Protein AF-0000000079468563 (afdb_homodimer)

Structure (mmCIF, N/CA/C/O backbone):
data_AF-0000000079468563-model_v1
#
loop_
_entity.id
_entity.type
_entity.pdbx_description
1 polymer 'Phospho-2-dehydro-3-deoxyheptonate aldolase'
#
loop_
_atom_site.group_PDB
_atom_site.id
_atom_site.type_symbol
_atom_site.label_atom_id
_atom_site.label_alt_id
_atom_site.label_comp_id
_atom_site.label_asym_id
_atom_site.label_entity_id
_atom_site.label_seq_id
_atom_site.pdbx_PDB_ins_code
_atom_site.Cartn_x
_atom_site.Cartn_y
_atom_site.Cartn_z
_atom_site.occupancy
_atom_site.B_iso_or_equiv
_atom_site.auth_seq_id
_atom_site.auth_comp_id
_atom_site.auth_asym_id
_atom_site.auth_atom_id
_atom_site.pdbx_PDB_model_num
ATOM 1 N N . MET A 1 1 ? 7.543 33.156 -9.602 1 50.97 1 MET A N 1
ATOM 2 C CA . MET A 1 1 ? 7.055 32.5 -8.398 1 50.97 1 MET A CA 1
ATOM 3 C C . MET A 1 1 ? 7.676 31.094 -8.25 1 50.97 1 MET A C 1
ATOM 5 O O . MET A 1 1 ? 7.895 30.406 -9.25 1 50.97 1 MET A O 1
ATOM 9 N N . SER A 1 2 ? 8.266 30.875 -7.078 1 63.72 2 SER A N 1
ATOM 10 C CA . SER A 1 2 ? 8.953 29.594 -6.895 1 63.72 2 SER A CA 1
ATOM 11 C C . SER A 1 2 ? 8 28.422 -7.117 1 63.72 2 SER A C 1
ATOM 13 O O . SER A 1 2 ? 6.84 28.484 -6.703 1 63.72 2 SER A O 1
ATOM 15 N N . SER A 1 3 ? 8.297 27.547 -7.922 1 86.69 3 SER A N 1
ATOM 16 C CA . SER A 1 3 ? 7.469 26.391 -8.234 1 86.69 3 SER A CA 1
ATOM 17 C C . SER A 1 3 ? 7.273 25.5 -7.012 1 86.69 3 SER A C 1
ATOM 19 O O . SER A 1 3 ? 8.18 25.344 -6.195 1 86.69 3 SER A O 1
ATOM 21 N N . THR A 1 4 ? 6.082 25.188 -6.715 1 91.75 4 THR A N 1
ATOM 22 C CA . THR A 1 4 ? 5.762 24.219 -5.668 1 91.75 4 THR A CA 1
ATOM 23 C C . THR A 1 4 ? 5.453 22.844 -6.273 1 91.75 4 THR A C 1
ATOM 25 O O . THR A 1 4 ? 4.996 21.938 -5.574 1 91.75 4 THR A O 1
ATOM 28 N N . ASP A 1 5 ? 5.688 22.703 -7.492 1 88 5 ASP A N 1
ATOM 29 C CA . ASP A 1 5 ? 5.254 21.516 -8.211 1 88 5 ASP A CA 1
ATOM 30 C C . ASP A 1 5 ? 6.449 20.75 -8.766 1 88 5 ASP A C 1
ATOM 32 O O . ASP A 1 5 ? 7.324 21.328 -9.414 1 88 5 ASP A O 1
ATOM 36 N N . ASP A 1 6 ? 6.496 19.469 -8.492 1 90.25 6 ASP A N 1
ATOM 37 C CA . ASP A 1 6 ? 7.434 18.516 -9.094 1 90.25 6 ASP A CA 1
ATOM 38 C C . ASP A 1 6 ? 8.875 18.938 -8.836 1 90.25 6 ASP A C 1
ATOM 40 O O . ASP A 1 6 ? 9.688 18.984 -9.766 1 90.25 6 ASP A O 1
ATOM 44 N N . LEU A 1 7 ? 9.172 19.297 -7.551 1 93.19 7 LEU A N 1
ATOM 45 C CA . LEU A 1 7 ? 10.5 19.797 -7.211 1 93.19 7 LEU A CA 1
ATOM 46 C C . LEU A 1 7 ? 11.508 18.656 -7.133 1 93.19 7 LEU A C 1
ATOM 48 O O . LEU A 1 7 ? 12.719 18.891 -7.16 1 93.19 7 LEU A O 1
ATOM 52 N N . ARG A 1 8 ? 10.977 17.422 -7.078 1 95.44 8 ARG A N 1
ATOM 53 C CA . ARG A 1 8 ? 11.859 16.266 -6.93 1 95.44 8 ARG A CA 1
ATOM 54 C C . ARG A 1 8 ? 11.68 15.281 -8.086 1 95.44 8 ARG A C 1
ATOM 56 O O . ARG A 1 8 ? 12.039 14.109 -7.973 1 95.44 8 ARG A O 1
ATOM 63 N N . ILE A 1 9 ? 11.008 15.672 -9.156 1 94.62 9 ILE A N 1
ATOM 64 C CA . ILE A 1 9 ? 10.852 14.891 -10.383 1 94.62 9 ILE A CA 1
ATOM 65 C C . ILE A 1 9 ? 11.898 15.328 -11.406 1 94.62 9 ILE A C 1
ATOM 67 O O . ILE A 1 9 ? 11.938 16.5 -11.797 1 94.62 9 ILE A O 1
ATOM 71 N N . THR A 1 10 ? 12.719 14.461 -11.828 1 94.62 10 THR A N 1
ATOM 72 C CA . THR A 1 10 ? 13.773 14.797 -12.781 1 94.62 10 THR A CA 1
ATOM 73 C C . THR A 1 10 ? 13.289 14.617 -14.219 1 94.62 10 THR A C 1
ATOM 75 O O . THR A 1 10 ? 13.727 15.328 -15.125 1 94.62 10 THR A O 1
ATOM 78 N N . SER A 1 11 ? 12.398 13.562 -14.367 1 92.94 11 SER A N 1
ATOM 79 C CA . SER A 1 11 ? 11.836 13.352 -15.695 1 92.94 11 SER A CA 1
ATOM 80 C C . SER A 1 11 ? 10.516 12.594 -15.625 1 92.94 11 SER A C 1
ATOM 82 O O . SER A 1 11 ? 10.25 11.891 -14.648 1 92.94 11 SER A O 1
ATOM 84 N N . LEU A 1 12 ? 9.68 12.82 -16.578 1 92.94 12 LEU A N 1
ATOM 85 C CA . LEU A 1 12 ? 8.453 12.078 -16.844 1 92.94 12 LEU A CA 1
ATOM 86 C C . LEU A 1 12 ? 8.406 11.609 -18.297 1 92.94 12 LEU A C 1
ATOM 88 O O . LEU A 1 12 ? 8.258 12.422 -19.203 1 92.94 12 LEU A O 1
ATOM 92 N N . THR A 1 13 ? 8.523 10.312 -18.438 1 93.5 13 THR A N 1
ATOM 93 C CA . THR A 1 13 ? 8.539 9.727 -19.781 1 93.5 13 THR A CA 1
ATOM 94 C C . THR A 1 13 ? 7.234 8.992 -20.062 1 93.5 13 THR A C 1
ATOM 96 O O . THR A 1 13 ? 6.738 8.25 -19.219 1 93.5 13 THR A O 1
ATOM 99 N N . GLU A 1 14 ? 6.762 9.195 -21.203 1 91.81 14 GLU A N 1
ATOM 100 C CA . GLU A 1 14 ? 5.488 8.57 -21.562 1 91.81 14 GLU A CA 1
ATOM 101 C C . GLU A 1 14 ? 5.617 7.055 -21.625 1 91.81 14 GLU A C 1
ATOM 103 O O . GLU A 1 14 ? 6.613 6.531 -22.125 1 91.81 14 GLU A O 1
ATOM 108 N N . LEU A 1 15 ? 4.664 6.445 -21.109 1 95.31 15 LEU A N 1
ATOM 109 C CA . LEU A 1 15 ? 4.512 4.996 -21.219 1 95.31 15 LEU A CA 1
ATOM 110 C C . LEU A 1 15 ? 3.545 4.629 -22.328 1 95.31 15 LEU A C 1
ATOM 112 O O . LEU A 1 15 ? 2.518 5.289 -22.516 1 95.31 15 LEU A O 1
ATOM 116 N N . SER A 1 16 ? 3.957 3.637 -23.141 1 96.94 16 SER A N 1
ATOM 117 C CA . SER A 1 16 ? 2.98 3.139 -24.109 1 96.94 16 SER A CA 1
ATOM 118 C C . SER A 1 16 ? 1.678 2.744 -23.406 1 96.94 16 SER A C 1
ATOM 120 O O . SER A 1 16 ? 1.694 2.072 -22.375 1 96.94 16 SER A O 1
ATOM 122 N N . PRO A 1 17 ? 0.562 3.186 -23.953 1 96.94 17 PRO A N 1
ATOM 123 C CA . PRO A 1 17 ? -0.696 2.756 -23.344 1 96.94 17 PRO A CA 1
ATOM 124 C C . PRO A 1 17 ? -0.875 1.239 -23.359 1 96.94 17 PRO A C 1
ATOM 126 O O . PRO A 1 17 ? -0.364 0.566 -24.25 1 96.94 17 PRO A O 1
ATOM 129 N N . PRO A 1 18 ? -1.591 0.738 -22.438 1 97.19 18 PRO A N 1
ATOM 130 C CA . PRO A 1 18 ? -1.809 -0.708 -22.375 1 97.19 18 PRO A CA 1
ATOM 131 C C . PRO A 1 18 ? -2.365 -1.276 -23.672 1 97.19 18 PRO A C 1
ATOM 133 O O . PRO A 1 18 ? -1.92 -2.332 -24.141 1 97.19 18 PRO A O 1
ATOM 136 N N . SER A 1 19 ? -3.299 -0.577 -24.344 1 97.69 19 SER A N 1
ATOM 137 C CA . SER A 1 19 ? -3.928 -1.067 -25.562 1 97.69 19 SER A CA 1
ATOM 138 C C . SER A 1 19 ? -2.896 -1.276 -26.672 1 97.69 19 SER A C 1
ATOM 140 O O . SER A 1 19 ? -2.996 -2.23 -27.438 1 97.69 19 SER A O 1
ATOM 142 N N . GLN A 1 20 ? -1.949 -0.402 -26.688 1 98.12 20 GLN A N 1
ATOM 143 C CA . GLN A 1 20 ? -0.903 -0.521 -27.703 1 98.12 20 GLN A CA 1
ATOM 144 C C . GLN A 1 20 ? -0.046 -1.761 -27.453 1 98.12 20 GLN A C 1
ATOM 146 O O . GLN A 1 20 ? 0.214 -2.529 -28.391 1 98.12 20 GLN A O 1
ATOM 151 N N . VAL A 1 21 ? 0.435 -1.981 -26.234 1 98.12 21 VAL A N 1
ATOM 152 C CA . VAL A 1 21 ? 1.275 -3.125 -25.906 1 98.12 21 VAL A CA 1
ATOM 153 C C . VAL A 1 21 ? 0.488 -4.418 -26.094 1 98.12 21 VAL A C 1
ATOM 155 O O . VAL A 1 21 ? 1.016 -5.402 -26.625 1 98.12 21 VAL A O 1
ATOM 158 N N . MET A 1 22 ? -0.786 -4.441 -25.75 1 97.69 22 MET A N 1
ATOM 159 C CA . MET A 1 22 ? -1.652 -5.605 -25.922 1 97.69 22 MET A CA 1
ATOM 160 C C . MET A 1 22 ? -1.819 -5.945 -27.391 1 97.69 22 MET A C 1
ATOM 162 O O . MET A 1 22 ? -1.901 -7.117 -27.766 1 97.69 22 MET A O 1
ATOM 166 N N . ALA A 1 23 ? -1.843 -4.902 -28.219 1 97.81 23 ALA A N 1
ATOM 167 C CA . ALA A 1 23 ? -1.992 -5.113 -29.656 1 97.81 23 ALA A CA 1
ATOM 168 C C . ALA A 1 23 ? -0.716 -5.691 -30.25 1 97.81 23 ALA A C 1
ATOM 170 O O . ALA A 1 23 ? -0.766 -6.395 -31.266 1 97.81 23 ALA A O 1
ATOM 171 N N . GLU A 1 24 ? 0.409 -5.355 -29.625 1 98.25 24 GLU A N 1
ATOM 172 C CA . GLU A 1 24 ? 1.688 -5.898 -30.078 1 98.25 24 GLU A CA 1
ATOM 173 C C . GLU A 1 24 ? 1.831 -7.367 -29.672 1 98.25 24 GLU A C 1
ATOM 175 O O . GLU A 1 24 ? 2.506 -8.141 -30.359 1 98.25 24 GLU A O 1
ATOM 180 N N . PHE A 1 25 ? 1.235 -7.719 -28.531 1 98.19 25 PHE A N 1
ATOM 181 C CA . PHE A 1 25 ? 1.233 -9.07 -28 1 98.19 25 PHE A CA 1
ATOM 182 C C . PHE A 1 25 ? -0.191 -9.562 -27.766 1 98.19 25 PHE A C 1
ATOM 184 O O . PHE A 1 25 ? -0.603 -9.766 -26.625 1 98.19 25 PHE A O 1
ATOM 191 N N . VAL A 1 26 ? -0.833 -9.906 -28.812 1 97.31 26 VAL A N 1
ATOM 192 C CA . VAL A 1 26 ? -2.262 -10.195 -28.781 1 97.31 26 VAL A CA 1
ATOM 193 C C . VAL A 1 26 ? -2.496 -11.57 -28.156 1 97.31 26 VAL A C 1
ATOM 195 O O . VAL A 1 26 ? -1.855 -12.555 -28.547 1 97.31 26 VAL A O 1
ATOM 198 N N . ARG A 1 27 ? -3.303 -11.602 -27.203 1 97.25 27 ARG A N 1
ATOM 199 C CA . ARG A 1 27 ? -3.695 -12.859 -26.578 1 97.25 27 ARG A CA 1
ATOM 200 C C . ARG A 1 27 ? -4.266 -13.828 -27.625 1 97.25 27 ARG A C 1
ATOM 202 O O . ARG A 1 27 ? -5.215 -13.492 -28.328 1 97.25 27 ARG A O 1
ATOM 209 N N . THR A 1 28 ? -3.811 -15.062 -27.688 1 97.81 28 THR A N 1
ATOM 210 C CA . THR A 1 28 ? -4.238 -16.062 -28.656 1 97.81 28 THR A CA 1
ATOM 211 C C . THR A 1 28 ? -5.41 -16.875 -28.109 1 97.81 28 THR A C 1
ATOM 213 O O . THR A 1 28 ? -5.664 -16.875 -26.906 1 97.81 28 THR A O 1
ATOM 216 N N . PRO A 1 29 ? -6.078 -17.562 -29.031 1 97.62 29 PRO A N 1
ATOM 217 C CA . PRO A 1 29 ? -7.105 -18.484 -28.547 1 97.62 29 PRO A CA 1
ATOM 218 C C . PRO A 1 29 ? -6.551 -19.531 -27.578 1 97.62 29 PRO A C 1
ATOM 220 O O . PRO A 1 29 ? -7.188 -19.844 -26.578 1 97.62 29 PRO A O 1
ATOM 223 N N . ALA A 1 30 ? -5.383 -20.016 -27.891 1 98.19 30 ALA A N 1
ATOM 224 C CA . ALA A 1 30 ? -4.762 -21.031 -27.031 1 98.19 30 ALA A CA 1
ATOM 225 C C . ALA A 1 30 ? -4.48 -20.453 -25.641 1 98.19 30 ALA A C 1
ATOM 227 O O . ALA A 1 30 ? -4.754 -21.109 -24.641 1 98.19 30 ALA A O 1
ATOM 228 N N . ALA A 1 31 ? -3.914 -19.281 -25.625 1 98.5 31 ALA A N 1
ATOM 229 C CA . ALA A 1 31 ? -3.645 -18.625 -24.344 1 98.5 31 ALA A CA 1
ATOM 230 C C . ALA A 1 31 ? -4.938 -18.375 -23.578 1 98.5 31 ALA A C 1
ATOM 232 O O . ALA A 1 31 ? -4.988 -18.547 -22.359 1 98.5 31 ALA A O 1
ATOM 233 N N . SER A 1 32 ? -5.965 -17.953 -24.281 1 98 32 SER A N 1
ATOM 234 C CA . SER A 1 32 ? -7.262 -17.688 -23.656 1 98 32 SER A CA 1
ATOM 235 C C . SER A 1 32 ? -7.816 -18.953 -23 1 98 32 SER A C 1
ATOM 237 O O . SER A 1 32 ? -8.344 -18.891 -21.891 1 98 32 SER A O 1
ATOM 239 N N . VAL A 1 33 ? -7.684 -20.031 -23.672 1 98.25 33 VAL A N 1
ATOM 240 C CA . VAL A 1 33 ? -8.172 -21.297 -23.141 1 98.25 33 VAL A CA 1
ATOM 241 C C . VAL A 1 33 ? -7.398 -21.656 -21.859 1 98.25 33 VAL A C 1
ATOM 243 O O . VAL A 1 33 ? -7.996 -22.031 -20.859 1 98.25 33 VAL A O 1
ATOM 246 N N . THR A 1 34 ? -6.094 -21.5 -21.953 1 98.62 34 THR A N 1
ATOM 247 C CA . THR A 1 34 ? -5.242 -21.828 -20.812 1 98.62 34 THR A CA 1
ATOM 248 C C . THR A 1 34 ? -5.613 -20.984 -19.594 1 98.62 34 THR A C 1
ATOM 250 O O . THR A 1 34 ? -5.82 -21.516 -18.5 1 98.62 34 THR A O 1
ATOM 253 N N . VAL A 1 35 ? -5.75 -19.688 -19.781 1 98.75 35 VAL A N 1
ATOM 254 C CA . VAL A 1 35 ? -6.031 -18.75 -18.703 1 98.75 35 VAL A CA 1
ATOM 255 C C . VAL A 1 35 ? -7.43 -19.016 -18.141 1 98.75 35 VAL A C 1
ATOM 257 O O . VAL A 1 35 ? -7.605 -19.125 -16.922 1 98.75 35 VAL A O 1
ATOM 260 N N . THR A 1 36 ? -8.391 -19.156 -18.969 1 98.44 36 THR A N 1
ATOM 261 C CA . THR A 1 36 ? -9.773 -19.359 -18.547 1 98.44 36 THR A CA 1
ATOM 262 C C . THR A 1 36 ? -9.922 -20.688 -17.797 1 98.44 36 THR A C 1
ATOM 264 O O . THR A 1 36 ? -10.594 -20.734 -16.766 1 98.44 36 THR A O 1
ATOM 267 N N . ALA A 1 37 ? -9.281 -21.688 -18.312 1 98.38 37 ALA A N 1
ATOM 268 C CA . ALA A 1 37 ? -9.359 -23 -17.672 1 98.38 37 ALA A CA 1
ATOM 269 C C . ALA A 1 37 ? -8.734 -22.953 -16.281 1 98.38 37 ALA A C 1
ATOM 271 O O . ALA A 1 37 ? -9.266 -23.547 -15.336 1 98.38 37 ALA A O 1
ATOM 272 N N . ALA A 1 38 ? -7.637 -22.297 -16.203 1 98.62 38 ALA A N 1
ATOM 273 C CA . ALA A 1 38 ? -6.969 -22.188 -14.914 1 98.62 38 ALA A CA 1
ATOM 274 C C . ALA A 1 38 ? -7.832 -21.422 -13.914 1 98.62 38 ALA A C 1
ATOM 276 O O . ALA A 1 38 ? -7.961 -21.844 -12.758 1 98.62 38 ALA A O 1
ATOM 277 N N . ARG A 1 39 ? -8.406 -20.266 -14.32 1 98.75 39 ARG A N 1
ATOM 278 C CA . ARG A 1 39 ? -9.258 -19.469 -13.445 1 98.75 39 ARG A CA 1
ATOM 279 C C . ARG A 1 39 ? -10.484 -20.266 -13 1 98.75 39 ARG A C 1
ATOM 281 O O . ARG A 1 39 ? -10.875 -20.203 -11.836 1 98.75 39 ARG A O 1
ATOM 288 N N . HIS A 1 40 ? -11.008 -21.031 -13.891 1 98.5 40 HIS A N 1
ATOM 289 C CA . HIS A 1 40 ? -12.148 -21.859 -13.57 1 98.5 40 HIS A CA 1
ATOM 290 C C . HIS A 1 40 ? -11.766 -22.969 -12.578 1 98.5 40 HIS A C 1
ATOM 292 O O . HIS A 1 40 ? -12.492 -23.219 -11.617 1 98.5 40 HIS A O 1
ATOM 298 N N . ALA A 1 41 ? -10.695 -23.609 -12.859 1 98.75 41 ALA A N 1
ATOM 299 C CA . ALA A 1 41 ? -10.227 -24.641 -11.953 1 98.75 41 ALA A CA 1
ATOM 300 C C . ALA A 1 41 ? -9.992 -24.094 -10.547 1 98.75 41 ALA A C 1
ATOM 302 O O . ALA A 1 41 ? -10.406 -24.703 -9.562 1 98.75 41 ALA A O 1
ATOM 303 N N . LEU A 1 42 ? -9.375 -22.953 -10.516 1 98.81 42 LEU A N 1
ATOM 304 C CA . LEU A 1 42 ? -9.086 -22.344 -9.219 1 98.81 42 LEU A CA 1
ATOM 305 C C . LEU A 1 42 ? -10.367 -21.938 -8.508 1 98.81 42 LEU A C 1
ATOM 307 O O . LEU A 1 42 ? -10.492 -22.094 -7.293 1 98.81 42 LEU A O 1
ATOM 311 N N . HIS A 1 43 ? -11.32 -21.375 -9.242 1 98.69 43 HIS A N 1
ATOM 312 C CA . HIS A 1 43 ? -12.625 -21.078 -8.672 1 98.69 43 HIS A CA 1
ATOM 313 C C . HIS A 1 43 ? -13.234 -22.312 -8.023 1 98.69 43 HIS A C 1
ATOM 315 O O . HIS A 1 43 ? -13.711 -22.266 -6.883 1 98.69 43 HIS A O 1
ATOM 321 N N . ARG A 1 44 ? -13.195 -23.406 -8.703 1 98.75 44 ARG A N 1
ATOM 322 C CA . ARG A 1 44 ? -13.789 -24.641 -8.219 1 98.75 44 ARG A CA 1
ATOM 323 C C . ARG A 1 44 ? -13.031 -25.188 -7.012 1 98.75 44 ARG A C 1
ATOM 325 O O . ARG A 1 44 ? -13.633 -25.688 -6.066 1 98.75 44 ARG A O 1
ATOM 332 N N . ILE A 1 45 ? -11.742 -25.047 -7.039 1 98.81 45 ILE A N 1
ATOM 333 C CA . ILE A 1 45 ? -10.922 -25.5 -5.918 1 98.81 45 ILE A CA 1
ATOM 334 C C . ILE A 1 45 ? -11.242 -24.672 -4.68 1 98.81 45 ILE A C 1
ATOM 336 O O . ILE A 1 45 ? -11.477 -25.219 -3.602 1 98.81 45 ILE A O 1
ATOM 340 N N . LEU A 1 46 ? -11.305 -23.359 -4.867 1 98.5 46 LEU A N 1
ATOM 341 C CA . LEU A 1 46 ? -11.539 -22.438 -3.768 1 98.5 46 LEU A CA 1
ATOM 342 C C . LEU A 1 46 ? -12.906 -22.656 -3.145 1 98.5 46 LEU A C 1
ATOM 344 O O . LEU A 1 46 ? -13.094 -22.453 -1.942 1 98.5 46 LEU A O 1
ATOM 348 N N . HIS A 1 47 ? -13.82 -23.188 -3.941 1 97.31 47 HIS A N 1
ATOM 349 C CA . HIS A 1 47 ? -15.188 -23.328 -3.469 1 97.31 47 HIS A CA 1
ATOM 350 C C . HIS A 1 47 ? -15.523 -24.797 -3.18 1 97.31 47 HIS A C 1
ATOM 352 O O . HIS A 1 47 ? -16.703 -25.141 -3.01 1 97.31 47 HIS A O 1
ATOM 358 N N . GLY A 1 48 ? -14.578 -25.641 -3.229 1 96.31 48 GLY A N 1
ATOM 359 C CA . GLY A 1 48 ? -14.742 -27.016 -2.762 1 96.31 48 GLY A CA 1
ATOM 360 C C . GLY A 1 48 ? -15.359 -27.922 -3.803 1 96.31 48 GLY A C 1
ATOM 361 O O . GLY A 1 48 ? -15.844 -29.016 -3.475 1 96.31 48 GLY A O 1
ATOM 362 N N . GLN A 1 49 ? -15.305 -27.516 -5.078 1 97.81 49 GLN A N 1
ATOM 363 C CA . GLN A 1 49 ? -15.914 -28.297 -6.148 1 97.81 49 GLN A CA 1
ATOM 364 C C . GLN A 1 49 ? -14.867 -29.078 -6.93 1 97.81 49 GLN A C 1
ATOM 366 O O . GLN A 1 49 ? -15.203 -29.859 -7.82 1 97.81 49 GLN A O 1
ATOM 371 N N . ASP A 1 50 ? -13.672 -28.844 -6.672 1 98.12 50 ASP A N 1
ATOM 372 C CA . ASP A 1 50 ? -12.492 -29.516 -7.195 1 98.12 50 ASP A CA 1
ATOM 373 C C . ASP A 1 50 ? -11.492 -29.828 -6.078 1 98.12 50 ASP A C 1
ATOM 375 O O . ASP A 1 50 ? -11.062 -28.922 -5.359 1 98.12 50 ASP A O 1
ATOM 379 N N . ASP A 1 51 ? -11.133 -31.062 -5.855 1 97.56 51 ASP A N 1
ATOM 380 C CA . ASP A 1 51 ? -10.352 -31.453 -4.684 1 97.56 51 ASP A CA 1
ATOM 381 C C . ASP A 1 51 ? -8.852 -31.391 -4.973 1 97.56 51 ASP A C 1
ATOM 383 O O . ASP A 1 51 ? -8.039 -31.734 -4.117 1 97.56 51 ASP A O 1
ATOM 387 N N . ARG A 1 52 ? -8.516 -31.031 -6.219 1 98.75 52 ARG A N 1
ATOM 388 C CA . ARG A 1 52 ? -7.102 -30.875 -6.531 1 98.75 52 ARG A CA 1
ATOM 389 C C . ARG A 1 52 ? -6.477 -29.781 -5.676 1 98.75 52 ARG A C 1
ATOM 391 O O . ARG A 1 52 ? -7.188 -28.922 -5.125 1 98.75 52 ARG A O 1
ATOM 398 N N . LEU A 1 53 ? -5.191 -29.875 -5.508 1 98.94 53 LEU A N 1
ATOM 399 C CA . LEU A 1 53 ? -4.41 -28.844 -4.836 1 98.94 53 LEU A CA 1
ATOM 400 C C . LEU A 1 53 ? -3.822 -27.859 -5.848 1 98.94 53 LEU A C 1
ATOM 402 O O . LEU A 1 53 ? -3.172 -28.281 -6.809 1 98.94 53 LEU A O 1
ATOM 406 N N . ALA A 1 54 ? -4.102 -26.578 -5.684 1 98.94 54 ALA A N 1
ATOM 407 C CA . ALA A 1 54 ? -3.447 -25.562 -6.516 1 98.94 54 ALA A CA 1
ATOM 408 C C . ALA A 1 54 ? -1.98 -25.406 -6.129 1 98.94 54 ALA A C 1
ATOM 410 O O . ALA A 1 54 ? -1.655 -25.266 -4.945 1 98.94 54 ALA A O 1
ATOM 411 N N . VAL A 1 55 ? -1.08 -25.422 -7.094 1 99 55 VAL A N 1
ATOM 412 C CA . VAL A 1 55 ? 0.347 -25.281 -6.82 1 99 55 VAL A CA 1
ATOM 413 C C . VAL A 1 55 ? 0.925 -24.156 -7.668 1 99 55 VAL A C 1
ATOM 415 O O . VAL A 1 55 ? 0.984 -24.25 -8.898 1 99 55 VAL A O 1
ATOM 418 N N . VAL A 1 56 ? 1.279 -23.078 -7.031 1 98.94 56 VAL A N 1
ATOM 419 C CA . VAL A 1 56 ? 2.02 -22 -7.68 1 98.94 56 VAL A CA 1
ATOM 420 C C . VAL A 1 56 ? 3.516 -22.188 -7.441 1 98.94 56 VAL A C 1
ATOM 422 O O . VAL A 1 56 ? 3.994 -22.031 -6.312 1 98.94 56 VAL A O 1
ATOM 425 N N . ILE A 1 57 ? 4.242 -22.516 -8.477 1 98.94 57 ILE A N 1
ATOM 426 C CA . ILE A 1 57 ? 5.633 -22.922 -8.281 1 98.94 57 ILE A CA 1
ATOM 427 C C . ILE A 1 57 ? 6.508 -22.266 -9.352 1 98.94 57 ILE A C 1
ATOM 429 O O . ILE A 1 57 ? 6.102 -22.141 -10.508 1 98.94 57 ILE A O 1
ATOM 433 N N . GLY A 1 58 ? 7.59 -21.797 -9.031 1 98.69 58 GLY A N 1
ATOM 434 C CA . GLY A 1 58 ? 8.547 -21.109 -9.883 1 98.69 58 GLY A CA 1
ATOM 435 C C . GLY A 1 58 ? 9.477 -20.188 -9.109 1 98.69 58 GLY A C 1
ATOM 436 O O . GLY A 1 58 ? 9.445 -20.156 -7.875 1 98.69 58 GLY A O 1
ATOM 437 N N . PRO A 1 59 ? 10.32 -19.469 -9.82 1 97.5 59 PRO A N 1
ATOM 438 C CA . PRO A 1 59 ? 11.305 -18.625 -9.125 1 97.5 59 PRO A CA 1
ATOM 439 C C . PRO A 1 59 ? 10.664 -17.438 -8.422 1 97.5 59 PRO A C 1
ATOM 441 O O . PRO A 1 59 ? 9.547 -17.047 -8.75 1 97.5 59 PRO A O 1
ATOM 444 N N . CYS A 1 60 ? 11.383 -16.906 -7.477 1 92.62 60 CYS A N 1
ATOM 445 C CA . CYS A 1 60 ? 10.906 -15.75 -6.738 1 92.62 60 CYS A CA 1
ATOM 446 C C . CYS A 1 60 ? 10.602 -14.594 -7.684 1 92.62 60 CYS A C 1
ATOM 448 O O . CYS A 1 60 ? 9.609 -13.883 -7.5 1 92.62 60 CYS A O 1
ATOM 450 N N . SER A 1 61 ? 11.5 -14.406 -8.648 1 93.94 61 SER A N 1
ATOM 451 C CA . SER A 1 61 ? 11.32 -13.414 -9.703 1 93.94 61 SER A CA 1
ATOM 452 C C . SER A 1 61 ? 11.969 -13.867 -11.008 1 93.94 61 SER A C 1
ATOM 454 O O . SER A 1 61 ? 13.023 -14.508 -10.992 1 93.94 61 SER A O 1
ATOM 456 N N . ILE A 1 62 ? 11.344 -13.516 -12.07 1 96.38 62 ILE A N 1
ATOM 457 C CA . ILE A 1 62 ? 11.898 -13.805 -13.383 1 96.38 62 ILE A CA 1
ATOM 458 C C . ILE A 1 62 ? 12.906 -12.727 -13.773 1 96.38 62 ILE A C 1
ATOM 460 O O . ILE A 1 62 ? 12.594 -11.531 -13.719 1 96.38 62 ILE A O 1
ATOM 464 N N . HIS A 1 63 ? 14.109 -13.117 -14.117 1 95.31 63 HIS A N 1
ATOM 465 C CA . HIS A 1 63 ? 15.086 -12.141 -14.594 1 95.31 63 HIS A CA 1
ATOM 466 C C . HIS A 1 63 ? 15.633 -12.531 -15.961 1 95.31 63 HIS A C 1
ATOM 468 O O . HIS A 1 63 ? 16.266 -11.719 -16.641 1 95.31 63 HIS A O 1
ATOM 474 N N . ASP A 1 64 ? 15.438 -13.812 -16.375 1 96.81 64 ASP A N 1
ATOM 475 C CA . ASP A 1 64 ? 15.938 -14.375 -17.625 1 96.81 64 ASP A CA 1
ATOM 476 C C . ASP A 1 64 ? 14.82 -15.094 -18.391 1 96.81 64 ASP A C 1
ATOM 478 O O . ASP A 1 64 ? 14.477 -16.234 -18.062 1 96.81 64 ASP A O 1
ATOM 482 N N . PRO A 1 65 ? 14.32 -14.469 -19.453 1 97.75 65 PRO A N 1
ATOM 483 C CA . PRO A 1 65 ? 13.211 -15.062 -20.203 1 97.75 65 PRO A CA 1
ATOM 484 C C . PRO A 1 65 ? 13.555 -16.438 -20.781 1 97.75 65 PRO A C 1
ATOM 486 O O . PRO A 1 65 ? 12.688 -17.312 -20.859 1 97.75 65 PRO A O 1
ATOM 489 N N . GLU A 1 66 ? 14.781 -16.625 -21.172 1 98.12 66 GLU A N 1
ATOM 490 C CA . GLU A 1 66 ? 15.188 -17.922 -21.719 1 98.12 66 GLU A CA 1
ATOM 491 C C . GLU A 1 66 ? 15.109 -19.016 -20.656 1 98.12 66 GLU A C 1
ATOM 493 O O . GLU A 1 66 ? 14.586 -20.094 -20.906 1 98.12 66 GLU A O 1
ATOM 498 N N . ALA A 1 67 ? 15.641 -18.719 -19.5 1 98.44 67 ALA A N 1
ATOM 499 C CA . ALA A 1 67 ? 15.57 -19.672 -18.391 1 98.44 67 ALA A CA 1
ATOM 500 C C . ALA A 1 67 ? 14.117 -19.906 -17.969 1 98.44 67 ALA A C 1
ATOM 502 O O . ALA A 1 67 ? 13.75 -21.016 -17.594 1 98.44 67 ALA A O 1
ATOM 503 N N . ALA A 1 68 ? 13.352 -18.844 -18.031 1 98.69 68 ALA A N 1
ATOM 504 C CA . ALA A 1 68 ? 11.945 -18.969 -17.688 1 98.69 68 ALA A CA 1
ATOM 505 C C . ALA A 1 68 ? 11.234 -19.953 -18.609 1 98.69 68 ALA A C 1
ATOM 507 O O . ALA A 1 68 ? 10.453 -20.797 -18.156 1 98.69 68 ALA A O 1
ATOM 508 N N . MET A 1 69 ? 11.539 -19.875 -19.859 1 98.81 69 MET A N 1
ATOM 509 C CA . MET A 1 69 ? 10.891 -20.75 -20.828 1 98.81 69 MET A CA 1
ATOM 510 C C . MET A 1 69 ? 11.383 -22.188 -20.688 1 98.81 69 MET A C 1
ATOM 512 O O . MET A 1 69 ? 10.617 -23.141 -20.859 1 98.81 69 MET A O 1
ATOM 516 N N . ASP A 1 70 ? 12.648 -22.297 -20.406 1 98.88 70 ASP A N 1
ATOM 517 C CA . ASP A 1 70 ? 13.188 -23.625 -20.109 1 98.88 70 ASP A CA 1
ATOM 518 C C . ASP A 1 70 ? 12.469 -24.25 -18.922 1 98.88 70 ASP A C 1
ATOM 520 O O . ASP A 1 70 ? 12.016 -25.391 -18.984 1 98.88 70 ASP A O 1
ATOM 524 N N . TYR A 1 71 ? 12.359 -23.5 -17.891 1 98.88 71 TYR A N 1
ATOM 525 C CA . TYR A 1 71 ? 11.656 -23.938 -16.703 1 98.88 71 TYR A CA 1
ATOM 526 C C . TYR A 1 71 ? 10.203 -24.281 -17.016 1 98.88 71 TYR A C 1
ATOM 528 O O . TYR A 1 71 ? 9.688 -25.297 -16.547 1 98.88 71 TYR A O 1
ATOM 536 N N . ALA A 1 72 ? 9.555 -23.469 -17.766 1 98.94 72 ALA A N 1
ATOM 537 C CA . ALA A 1 72 ? 8.164 -23.672 -18.141 1 98.94 72 ALA A CA 1
ATOM 538 C C . ALA A 1 72 ? 7.984 -25.016 -18.875 1 98.94 72 ALA A C 1
ATOM 540 O O . ALA A 1 72 ? 7.02 -25.734 -18.609 1 98.94 72 ALA A O 1
ATOM 541 N N . GLY A 1 73 ? 8.906 -25.281 -19.75 1 98.81 73 GLY A N 1
ATOM 542 C CA . GLY A 1 73 ? 8.844 -26.562 -20.438 1 98.81 73 GLY A CA 1
ATOM 543 C C . GLY A 1 73 ? 8.914 -27.75 -19.516 1 98.81 73 GLY A C 1
ATOM 544 O O . GLY A 1 73 ? 8.156 -28.719 -19.672 1 98.81 73 GLY A O 1
ATOM 545 N N . ARG A 1 74 ? 9.805 -27.688 -18.578 1 98.81 74 ARG A N 1
ATOM 546 C CA . ARG A 1 74 ? 9.938 -28.75 -17.578 1 98.81 74 ARG A CA 1
ATOM 547 C C . ARG A 1 74 ? 8.672 -28.875 -16.75 1 98.81 74 ARG A C 1
ATOM 549 O O . ARG A 1 74 ? 8.188 -29.984 -16.5 1 98.81 74 ARG A O 1
ATOM 556 N N . LEU A 1 75 ? 8.141 -27.75 -16.375 1 98.94 75 LEU A N 1
ATOM 557 C CA . LEU A 1 75 ? 6.988 -27.719 -15.477 1 98.94 75 LEU A CA 1
ATOM 558 C C . LEU A 1 75 ? 5.734 -28.234 -16.172 1 98.94 75 LEU A C 1
ATOM 560 O O . LEU A 1 75 ? 4.887 -28.875 -15.547 1 98.94 75 LEU A O 1
ATOM 564 N N . LEU A 1 76 ? 5.621 -27.906 -17.469 1 98.81 76 LEU A N 1
ATOM 565 C CA . LEU A 1 76 ? 4.473 -28.359 -18.234 1 98.81 76 LEU A CA 1
ATOM 566 C C . LEU A 1 76 ? 4.355 -29.875 -18.203 1 98.81 76 LEU A C 1
ATOM 568 O O . LEU A 1 76 ? 3.25 -30.422 -18.094 1 98.81 76 LEU A O 1
ATOM 572 N N . LYS A 1 77 ? 5.473 -30.562 -18.266 1 98.75 77 LYS A N 1
ATOM 573 C CA . LYS A 1 77 ? 5.469 -32.031 -18.188 1 98.75 77 LYS A CA 1
ATOM 574 C C . LYS A 1 77 ? 4.918 -32.5 -16.859 1 98.75 77 LYS A C 1
ATOM 576 O O . LYS A 1 77 ? 4.188 -33.5 -16.797 1 98.75 77 LYS A O 1
ATOM 581 N N . GLN A 1 78 ? 5.281 -31.812 -15.812 1 98.88 78 GLN A N 1
ATOM 582 C CA . GLN A 1 78 ? 4.785 -32.188 -14.492 1 98.88 78 GLN A CA 1
ATOM 583 C C . GLN A 1 78 ? 3.303 -31.875 -14.352 1 98.88 78 GLN A C 1
ATOM 585 O O . GLN A 1 78 ? 2.561 -32.594 -13.688 1 98.88 78 GLN A O 1
ATOM 590 N N . ARG A 1 79 ? 2.869 -30.766 -14.938 1 98.75 79 ARG A N 1
ATOM 591 C CA . ARG A 1 79 ? 1.45 -30.406 -14.938 1 98.75 79 ARG A CA 1
ATOM 592 C C . ARG A 1 79 ? 0.617 -31.516 -15.578 1 98.75 79 ARG A C 1
ATOM 594 O O . ARG A 1 79 ? -0.47 -31.844 -15.094 1 98.75 79 ARG A O 1
ATOM 601 N N . GLN A 1 80 ? 1.149 -32.062 -16.641 1 98.38 80 GLN A N 1
ATOM 602 C CA . GLN A 1 80 ? 0.467 -33.156 -17.312 1 98.38 80 GLN A CA 1
ATOM 603 C C . GLN A 1 80 ? 0.491 -34.438 -16.469 1 98.38 80 GLN A C 1
ATOM 605 O O . GLN A 1 80 ? -0.526 -35.094 -16.328 1 98.38 80 GLN A O 1
ATOM 610 N N . ARG A 1 81 ? 1.604 -34.656 -15.898 1 98.62 81 ARG A N 1
ATOM 611 C CA . ARG A 1 81 ? 1.797 -35.875 -15.109 1 98.62 81 ARG A CA 1
ATOM 612 C C . ARG A 1 81 ? 0.88 -35.875 -13.891 1 98.62 81 ARG A C 1
ATOM 614 O O . ARG A 1 81 ? 0.306 -36.906 -13.547 1 98.62 81 ARG A O 1
ATOM 621 N N . PHE A 1 82 ? 0.699 -34.719 -13.25 1 98.69 82 PHE A N 1
ATOM 622 C CA . PHE A 1 82 ? 0.003 -34.656 -11.969 1 98.69 82 PHE A CA 1
ATOM 623 C C . PHE A 1 82 ? -1.343 -33.969 -12.117 1 98.69 82 PHE A C 1
ATOM 625 O O . PHE A 1 82 ? -1.921 -33.5 -11.125 1 98.69 82 PHE A O 1
ATOM 632 N N . GLY A 1 83 ? -1.897 -33.906 -13.32 1 98.38 83 GLY A N 1
ATOM 633 C CA . GLY A 1 83 ? -3.082 -33.125 -13.633 1 98.38 83 GLY A CA 1
ATOM 634 C C . GLY A 1 83 ? -4.316 -33.562 -12.883 1 98.38 83 GLY A C 1
ATOM 635 O O . GLY A 1 83 ? -5.266 -32.812 -12.703 1 98.38 83 GLY A O 1
ATOM 636 N N . GLY A 1 84 ? -4.301 -34.75 -12.398 1 98.44 84 GLY A N 1
ATOM 637 C CA . GLY A 1 84 ? -5.426 -35.281 -11.641 1 98.44 84 GLY A CA 1
ATOM 638 C C . GLY A 1 84 ? -5.406 -34.875 -10.188 1 98.44 84 GLY A C 1
ATOM 639 O O . GLY A 1 84 ? -6.445 -34.875 -9.523 1 98.44 84 GLY A O 1
ATOM 640 N N . GLU A 1 85 ? -4.23 -34.562 -9.656 1 98.81 85 GLU A N 1
ATOM 641 C CA . GLU A 1 85 ? -4.055 -34.25 -8.242 1 98.81 85 GLU A CA 1
ATOM 642 C C . GLU A 1 85 ? -3.73 -32.781 -8.031 1 98.81 85 GLU A C 1
ATOM 644 O O . GLU A 1 85 ? -4.105 -32.188 -7.008 1 98.81 85 GLU A O 1
ATOM 649 N N . LEU A 1 86 ? -3.076 -32.188 -8.969 1 98.94 86 LEU A N 1
ATOM 650 C CA . LEU A 1 86 ? -2.535 -30.844 -8.789 1 98.94 86 LEU A CA 1
ATOM 651 C C . LEU A 1 86 ? -2.957 -29.922 -9.938 1 98.94 86 LEU A C 1
ATOM 653 O O . LEU A 1 86 ? -2.98 -30.344 -11.094 1 98.94 86 LEU A O 1
ATOM 657 N N . GLU A 1 87 ? -3.41 -28.719 -9.656 1 98.94 87 GLU A N 1
ATOM 658 C CA . GLU A 1 87 ? -3.525 -27.625 -10.617 1 98.94 87 GLU A CA 1
ATOM 659 C C . GLU A 1 87 ? -2.309 -26.703 -10.555 1 98.94 87 GLU A C 1
ATOM 661 O O . GLU A 1 87 ? -2.252 -25.797 -9.719 1 98.94 87 GLU A O 1
ATOM 666 N N . ILE A 1 88 ? -1.347 -26.953 -11.453 1 98.94 88 ILE A N 1
ATOM 667 C CA . ILE A 1 88 ? -0.038 -26.328 -11.375 1 98.94 88 ILE A CA 1
ATOM 668 C C . ILE A 1 88 ? -0.029 -25.047 -12.227 1 98.94 88 ILE A C 1
ATOM 670 O O . ILE A 1 88 ? -0.416 -25.078 -13.391 1 98.94 88 ILE A O 1
ATOM 674 N N . LEU A 1 89 ? 0.279 -23.953 -11.641 1 98.94 89 LEU A N 1
ATOM 675 C CA . LEU A 1 89 ? 0.561 -22.688 -12.32 1 98.94 89 LEU A CA 1
ATOM 676 C C . LEU A 1 89 ? 2.023 -22.297 -12.148 1 98.94 89 LEU A C 1
ATOM 678 O O . LEU A 1 89 ? 2.596 -22.484 -11.07 1 98.94 89 LEU A O 1
ATOM 682 N N . MET A 1 90 ? 2.596 -21.703 -13.188 1 98.94 90 MET A N 1
ATOM 683 C CA . MET A 1 90 ? 3.965 -21.203 -13.078 1 98.94 90 MET A CA 1
ATOM 684 C C . MET A 1 90 ? 3.998 -19.844 -12.391 1 98.94 90 MET A C 1
ATOM 686 O O . MET A 1 90 ? 3.223 -18.953 -12.734 1 98.94 90 MET A O 1
ATOM 690 N N . ARG A 1 91 ? 4.812 -19.766 -11.406 1 98.69 91 ARG A N 1
ATOM 691 C CA . ARG A 1 91 ? 5.098 -18.484 -10.75 1 98.69 91 ARG A CA 1
ATOM 692 C C . ARG A 1 91 ? 5.938 -17.594 -11.656 1 98.69 91 ARG A C 1
ATOM 694 O O . ARG A 1 91 ? 7.082 -17.922 -11.977 1 98.69 91 ARG A O 1
ATOM 701 N N . VAL A 1 92 ? 5.391 -16.469 -12.109 1 98.31 92 VAL A N 1
ATOM 702 C CA . VAL A 1 92 ? 6.062 -15.531 -13.008 1 98.31 92 VAL A CA 1
ATOM 703 C C . VAL A 1 92 ? 5.996 -14.125 -12.422 1 98.31 92 VAL A C 1
ATOM 705 O O . VAL A 1 92 ? 5.238 -13.281 -12.906 1 98.31 92 VAL A O 1
ATOM 708 N N . TYR A 1 93 ? 6.797 -13.859 -11.438 1 96.5 93 TYR A N 1
ATOM 709 C CA . TYR A 1 93 ? 6.82 -12.555 -10.781 1 96.5 93 TYR A CA 1
ATOM 710 C C . TYR A 1 93 ? 7.785 -11.609 -11.484 1 96.5 93 TYR A C 1
ATOM 712 O O . TYR A 1 93 ? 8.945 -11.953 -11.711 1 96.5 93 TYR A O 1
ATOM 720 N N . PHE A 1 94 ? 7.281 -10.43 -11.766 1 95.62 94 PHE A N 1
ATOM 721 C CA . PHE A 1 94 ? 8.055 -9.492 -12.578 1 95.62 94 PHE A CA 1
ATOM 722 C C . PHE A 1 94 ? 8.578 -8.344 -11.727 1 95.62 94 PHE A C 1
ATOM 724 O O . PHE A 1 94 ? 9.445 -7.586 -12.164 1 95.62 94 PHE A O 1
ATOM 731 N N . GLU A 1 95 ? 8.016 -8.148 -10.523 1 87.25 95 GLU A N 1
ATOM 732 C CA . GLU A 1 95 ? 8.367 -6.988 -9.711 1 87.25 95 GLU A CA 1
ATOM 733 C C . GLU A 1 95 ? 8.781 -7.402 -8.305 1 87.25 95 GLU A C 1
ATOM 735 O O . GLU A 1 95 ? 8.164 -8.289 -7.711 1 87.25 95 GLU A O 1
ATOM 740 N N . LYS A 1 96 ? 9.93 -6.828 -7.898 1 76.38 96 LYS A N 1
ATOM 741 C CA . LYS A 1 96 ? 10.398 -7.062 -6.535 1 76.38 96 LYS A CA 1
ATOM 742 C C . LYS A 1 96 ? 10.586 -5.746 -5.785 1 76.38 96 LYS A C 1
ATOM 744 O O . LYS A 1 96 ? 11.305 -4.855 -6.254 1 76.38 96 LYS A O 1
ATOM 749 N N . PRO A 1 97 ? 9.875 -5.633 -4.68 1 59.97 97 PRO A N 1
ATOM 750 C CA . PRO A 1 97 ? 10.023 -4.422 -3.867 1 59.97 97 PRO A CA 1
ATOM 751 C C . PRO A 1 97 ? 11.383 -4.332 -3.184 1 59.97 97 PRO A C 1
ATOM 753 O O . PRO A 1 97 ? 11.867 -5.32 -2.631 1 59.97 97 PRO A O 1
ATOM 756 N N . ARG A 1 98 ? 12.234 -3.447 -3.596 1 57.72 98 ARG A N 1
ATOM 757 C CA . ARG A 1 98 ? 13.516 -3.355 -2.908 1 57.72 98 ARG A CA 1
ATOM 758 C C . ARG A 1 98 ? 13.625 -2.053 -2.121 1 57.72 98 ARG A C 1
ATOM 760 O O . ARG A 1 98 ? 12.844 -1.125 -2.338 1 57.72 98 ARG A O 1
ATOM 767 N N . THR A 1 99 ? 14.133 -2.029 -0.906 1 49.66 99 THR A N 1
ATOM 768 C CA . THR A 1 99 ? 14.305 -0.867 -0.042 1 49.66 99 THR A CA 1
ATOM 769 C C . THR A 1 99 ? 15.062 0.241 -0.768 1 49.66 99 THR A C 1
ATOM 771 O O . THR A 1 99 ? 14.609 1.386 -0.813 1 49.66 99 THR A O 1
ATOM 774 N N . THR A 1 100 ? 16.344 0.203 -0.859 1 50.88 100 THR A N 1
ATOM 775 C CA . THR A 1 100 ? 17.297 1.255 -1.209 1 50.88 100 THR A CA 1
ATOM 776 C C . THR A 1 100 ? 17.969 0.955 -2.547 1 50.88 100 THR A C 1
ATOM 778 O O . THR A 1 100 ? 17.875 1.755 -3.48 1 50.88 100 THR A O 1
ATOM 781 N N . VAL A 1 101 ? 18.609 -0.209 -2.596 1 58.62 101 VAL A N 1
ATOM 782 C CA . VAL A 1 101 ? 19.594 -0.633 -3.586 1 58.62 101 VAL A CA 1
ATOM 783 C C . VAL A 1 101 ? 19.266 -2.043 -4.07 1 58.62 101 VAL A C 1
ATOM 785 O O . VAL A 1 101 ? 18.656 -2.83 -3.344 1 58.62 101 VAL A O 1
ATOM 788 N N . GLY A 1 102 ? 18.984 -2.096 -5.41 1 71 102 GLY A N 1
ATOM 789 C CA . GLY A 1 102 ? 18.891 -3.43 -5.98 1 71 102 GLY A CA 1
ATOM 790 C C . GLY A 1 102 ? 18.016 -3.482 -7.227 1 71 102 GLY A C 1
ATOM 791 O O . GLY A 1 102 ? 17.406 -2.482 -7.602 1 71 102 GLY A O 1
ATOM 792 N N . TRP A 1 103 ? 17.953 -4.73 -7.684 1 84.19 103 TRP A N 1
ATOM 793 C CA . TRP A 1 103 ? 17.219 -4.969 -8.922 1 84.19 103 TRP A CA 1
ATOM 794 C C . TRP A 1 103 ? 15.719 -5.004 -8.656 1 84.19 103 TRP A C 1
ATOM 796 O O . TRP A 1 103 ? 15.25 -5.73 -7.77 1 84.19 103 TRP A O 1
ATOM 806 N N . LYS A 1 104 ? 14.852 -4.281 -9.258 1 83.69 104 LYS A N 1
ATOM 807 C CA . LYS A 1 104 ? 13.438 -4.082 -8.961 1 83.69 104 LYS A CA 1
ATOM 808 C C . LYS A 1 104 ? 12.562 -4.996 -9.82 1 83.69 104 LYS A C 1
ATOM 810 O O . LYS A 1 104 ? 11.336 -4.949 -9.727 1 83.69 104 LYS A O 1
ATOM 815 N N . GLY A 1 105 ? 13.203 -5.816 -10.648 1 91.88 105 GLY A N 1
ATOM 816 C CA . GLY A 1 105 ? 12.391 -6.754 -11.414 1 91.88 105 GLY A CA 1
ATOM 817 C C . GLY A 1 105 ? 12.508 -6.566 -12.914 1 91.88 105 GLY A C 1
ATOM 818 O O . GLY A 1 105 ? 13 -5.531 -13.375 1 91.88 105 GLY A O 1
ATOM 819 N N . LEU A 1 106 ? 12 -7.496 -13.617 1 95.44 106 LEU A N 1
ATOM 820 C CA . LEU A 1 106 ? 12.141 -7.566 -15.062 1 95.44 106 LEU A CA 1
ATOM 821 C C . LEU A 1 106 ? 11.445 -6.387 -15.734 1 95.44 106 LEU A C 1
ATOM 823 O O . LEU A 1 106 ? 11.969 -5.82 -16.703 1 95.44 106 LEU A O 1
ATOM 827 N N . ILE A 1 107 ? 10.281 -5.984 -15.227 1 95.81 107 ILE A N 1
ATOM 828 C CA . ILE A 1 107 ? 9.539 -4.895 -15.859 1 95.81 107 ILE A CA 1
ATOM 829 C C . ILE A 1 107 ? 10.312 -3.588 -15.703 1 95.81 107 ILE A C 1
ATOM 831 O O . ILE A 1 107 ? 10.469 -2.832 -16.672 1 95.81 107 ILE A O 1
ATOM 835 N N . ASN A 1 108 ? 10.859 -3.289 -14.547 1 92.69 108 ASN A N 1
ATOM 836 C CA . ASN A 1 108 ? 11.531 -2.027 -14.258 1 92.69 108 ASN A CA 1
ATOM 837 C C . ASN A 1 108 ? 12.922 -1.971 -14.891 1 92.69 108 ASN A C 1
ATOM 839 O O . ASN A 1 108 ? 13.336 -0.92 -15.383 1 92.69 108 ASN A O 1
ATOM 843 N N . ASP A 1 109 ? 13.641 -3.143 -14.875 1 92.12 109 ASP A N 1
ATOM 844 C CA . ASP A 1 109 ? 15.016 -3.191 -15.367 1 92.12 109 ASP A CA 1
ATOM 845 C C . ASP A 1 109 ? 15.289 -4.496 -16.109 1 92.12 109 ASP A C 1
ATOM 847 O O . ASP A 1 109 ? 16.031 -5.348 -15.625 1 92.12 109 ASP A O 1
ATOM 851 N N . PRO A 1 110 ? 14.797 -4.574 -17.312 1 95.38 110 PRO A N 1
ATOM 852 C CA . PRO A 1 110 ? 14.836 -5.844 -18.047 1 95.38 110 PRO A CA 1
ATOM 853 C C . PRO A 1 110 ? 16.25 -6.25 -18.438 1 95.38 110 PRO A C 1
ATOM 855 O O . PRO A 1 110 ? 16.5 -7.422 -18.734 1 95.38 110 PRO A O 1
ATOM 858 N N . TYR A 1 111 ? 17.203 -5.332 -18.406 1 93.12 111 TYR A N 1
ATOM 859 C CA . TYR A 1 111 ? 18.531 -5.648 -18.891 1 93.12 111 TYR A CA 1
ATOM 860 C C . TYR A 1 111 ? 19.516 -5.762 -17.719 1 93.12 111 TYR A C 1
ATOM 862 O O . TYR A 1 111 ? 20.719 -5.91 -17.938 1 93.12 111 TYR A O 1
ATOM 870 N N . LEU A 1 112 ? 19.078 -5.605 -16.469 1 91 112 LEU A N 1
ATOM 871 C CA . LEU A 1 112 ? 19.875 -5.773 -15.25 1 91 112 LEU A CA 1
ATOM 872 C C . LEU A 1 112 ? 21.047 -4.785 -15.227 1 91 112 LEU A C 1
ATOM 874 O O . LEU A 1 112 ? 22.125 -5.117 -14.75 1 91 112 LEU A O 1
ATOM 878 N N . ASP A 1 113 ? 20.812 -3.576 -15.828 1 89.19 113 ASP A N 1
ATOM 879 C CA . ASP A 1 113 ? 21.922 -2.635 -15.945 1 89.19 113 ASP A CA 1
ATOM 880 C C . ASP A 1 113 ? 21.531 -1.263 -15.398 1 89.19 113 ASP A C 1
ATOM 882 O O . ASP A 1 113 ? 22.25 -0.285 -15.594 1 89.19 113 ASP A O 1
ATOM 886 N N . GLY A 1 114 ? 20.359 -1.139 -14.859 1 84.81 114 GLY A N 1
ATOM 887 C CA . GLY A 1 114 ? 19.969 0.101 -14.211 1 84.81 114 GLY A CA 1
ATOM 888 C C . GLY A 1 114 ? 19.438 1.146 -15.172 1 84.81 114 GLY A C 1
ATOM 889 O O . GLY A 1 114 ? 19.281 2.312 -14.812 1 84.81 114 GLY A O 1
ATOM 890 N N . THR A 1 115 ? 19.141 0.723 -16.422 1 87.75 115 THR A N 1
ATOM 891 C CA . THR A 1 115 ? 18.656 1.688 -17.406 1 87.75 115 THR A CA 1
ATOM 892 C C . THR A 1 115 ? 17.172 1.974 -17.203 1 87.75 115 THR A C 1
ATOM 894 O O . THR A 1 115 ? 16.641 2.938 -17.75 1 87.75 115 THR A O 1
ATOM 897 N N . PHE A 1 116 ? 16.453 1.065 -16.484 1 89.12 116 PHE A N 1
ATOM 898 C CA . PHE A 1 116 ? 15.031 1.215 -16.172 1 89.12 116 PHE A CA 1
ATOM 899 C C . PHE A 1 116 ? 14.227 1.416 -17.453 1 89.12 116 PHE A C 1
ATOM 901 O O . PHE A 1 116 ? 13.438 2.357 -17.547 1 89.12 116 PHE A O 1
ATOM 908 N N . ALA A 1 117 ? 14.516 0.51 -18.422 1 94.31 117 ALA A N 1
ATOM 909 C CA . ALA A 1 117 ? 13.797 0.505 -19.703 1 94.31 117 ALA A CA 1
ATOM 910 C C . ALA A 1 117 ? 12.414 -0.115 -19.547 1 94.31 117 ALA A C 1
ATOM 912 O O . ALA A 1 117 ? 12.117 -1.147 -20.156 1 94.31 117 ALA A O 1
ATOM 913 N N . ILE A 1 118 ? 11.531 0.54 -18.828 1 95.62 118 ILE A N 1
ATOM 914 C CA . ILE A 1 118 ? 10.258 0.001 -18.359 1 95.62 118 ILE A CA 1
ATOM 915 C C . ILE A 1 118 ? 9.352 -0.298 -19.547 1 95.62 118 ILE A C 1
ATOM 917 O O . ILE A 1 118 ? 8.648 -1.31 -19.562 1 95.62 118 ILE A O 1
ATOM 921 N N . ASN A 1 119 ? 9.367 0.525 -20.594 1 97 119 ASN A N 1
ATOM 922 C CA . ASN A 1 119 ? 8.578 0.247 -21.781 1 97 119 ASN A CA 1
ATOM 923 C C . ASN A 1 119 ? 8.93 -1.106 -22.391 1 97 119 ASN A C 1
ATOM 925 O O . ASN A 1 119 ? 8.047 -1.876 -22.766 1 97 119 ASN A O 1
ATOM 929 N N . GLU A 1 120 ? 10.195 -1.355 -22.484 1 97.38 120 GLU A N 1
ATOM 930 C CA . GLU A 1 120 ? 10.656 -2.643 -23 1 97.38 120 GLU A CA 1
ATOM 931 C C . GLU A 1 120 ? 10.352 -3.768 -22.016 1 97.38 120 GLU A C 1
ATOM 933 O O . GLU A 1 120 ? 10 -4.879 -22.422 1 97.38 120 GLU A O 1
ATOM 938 N N . GLY A 1 121 ? 10.484 -3.438 -20.703 1 97.5 121 GLY A N 1
ATOM 939 C CA . GLY A 1 121 ? 10.164 -4.414 -19.688 1 97.5 121 GLY A CA 1
ATOM 940 C C . GLY A 1 121 ? 8.734 -4.898 -19.734 1 97.5 121 GLY A C 1
ATOM 941 O O . GLY A 1 121 ? 8.461 -6.09 -19.562 1 97.5 121 GLY A O 1
ATOM 942 N N . LEU A 1 122 ? 7.828 -4 -20 1 98 122 LEU A N 1
ATOM 943 C CA . LEU A 1 122 ? 6.414 -4.34 -20.109 1 98 122 LEU A CA 1
ATOM 944 C C . LEU A 1 122 ? 6.168 -5.273 -21.297 1 98 122 LEU A C 1
ATOM 946 O O . LEU A 1 122 ? 5.406 -6.238 -21.172 1 98 122 LEU A O 1
ATOM 950 N N . ARG A 1 123 ? 6.793 -4.98 -22.406 1 98.38 123 ARG A N 1
ATOM 951 C CA . ARG A 1 123 ? 6.672 -5.82 -23.594 1 98.38 123 ARG A CA 1
ATOM 952 C C . ARG A 1 123 ? 7.254 -7.207 -23.344 1 98.38 123 ARG A C 1
ATOM 954 O O . ARG A 1 123 ? 6.641 -8.219 -23.703 1 98.38 123 ARG A O 1
ATOM 961 N N . LEU A 1 124 ? 8.375 -7.25 -22.672 1 98.25 124 LEU A N 1
ATOM 962 C CA . LEU A 1 124 ? 9.016 -8.523 -22.359 1 98.25 124 LEU A CA 1
ATOM 963 C C . LEU A 1 124 ? 8.141 -9.359 -21.422 1 98.25 124 LEU A C 1
ATOM 965 O O . LEU A 1 124 ? 7.973 -10.562 -21.641 1 98.25 124 LEU A O 1
ATOM 969 N N . ALA A 1 125 ? 7.629 -8.742 -20.453 1 98.38 125 ALA A N 1
ATOM 970 C CA . ALA A 1 125 ? 6.781 -9.422 -19.484 1 98.38 125 ALA A CA 1
ATOM 971 C C . ALA A 1 125 ? 5.535 -10 -20.141 1 98.38 125 ALA A C 1
ATOM 973 O O . ALA A 1 125 ? 5.215 -11.172 -19.953 1 98.38 125 ALA A O 1
ATOM 974 N N . ARG A 1 126 ? 4.855 -9.188 -20.906 1 98.62 126 ARG A N 1
ATOM 975 C CA . ARG A 1 126 ? 3.637 -9.656 -21.562 1 98.62 126 ARG A CA 1
ATOM 976 C C . ARG A 1 126 ? 3.947 -10.758 -22.578 1 98.62 126 ARG A C 1
ATOM 978 O O . ARG A 1 126 ? 3.225 -11.75 -22.656 1 98.62 126 ARG A O 1
ATOM 985 N N . GLY A 1 127 ? 4.988 -10.508 -23.359 1 98.81 127 GLY A N 1
ATOM 986 C CA . GLY A 1 127 ? 5.387 -11.547 -24.312 1 98.81 127 GLY A CA 1
ATOM 987 C C . GLY A 1 127 ? 5.66 -12.883 -23.641 1 98.81 127 GLY A C 1
ATOM 988 O O . GLY A 1 127 ? 5.246 -13.922 -24.156 1 98.81 127 GLY A O 1
ATOM 989 N N . LEU A 1 128 ? 6.328 -12.852 -22.531 1 98.81 128 LEU A N 1
ATOM 990 C CA . LEU A 1 128 ? 6.641 -14.07 -21.781 1 98.81 128 LEU A CA 1
ATOM 991 C C . LEU A 1 128 ? 5.371 -14.75 -21.297 1 98.81 128 LEU A C 1
ATOM 993 O O . LEU A 1 128 ? 5.223 -15.969 -21.406 1 98.81 128 LEU A O 1
ATOM 997 N N . LEU A 1 129 ? 4.457 -13.984 -20.703 1 98.81 129 LEU A N 1
ATOM 998 C CA . LEU A 1 129 ? 3.186 -14.539 -20.25 1 98.81 129 LEU A CA 1
ATOM 999 C C . LEU A 1 129 ? 2.426 -15.188 -21.406 1 98.81 129 LEU A C 1
ATOM 1001 O O . LEU A 1 129 ? 1.837 -16.266 -21.234 1 98.81 129 LEU A O 1
ATOM 1005 N N . LEU A 1 130 ? 2.455 -14.477 -22.531 1 98.75 130 LEU A N 1
ATOM 1006 C CA . LEU A 1 130 ? 1.777 -15.008 -23.703 1 98.75 130 LEU A CA 1
ATOM 1007 C C . LEU A 1 130 ? 2.371 -16.344 -24.109 1 98.75 130 LEU A C 1
ATOM 1009 O O . LEU A 1 130 ? 1.639 -17.312 -24.328 1 98.75 130 LEU A O 1
ATOM 1013 N N . ASP A 1 131 ? 3.668 -16.422 -24.188 1 98.81 131 ASP A N 1
ATOM 1014 C CA . ASP A 1 131 ? 4.355 -17.641 -24.609 1 98.81 131 ASP A CA 1
ATOM 1015 C C . ASP A 1 131 ? 4.062 -18.781 -23.641 1 98.81 131 ASP A C 1
ATOM 1017 O O . ASP A 1 131 ? 3.793 -19.906 -24.078 1 98.81 131 ASP A O 1
ATOM 1021 N N . ILE A 1 132 ? 4.098 -18.531 -22.375 1 98.88 132 ILE A N 1
ATOM 1022 C CA . ILE A 1 132 ? 3.881 -19.562 -21.359 1 98.88 132 ILE A CA 1
ATOM 1023 C C . ILE A 1 132 ? 2.445 -20.078 -21.453 1 98.88 132 ILE A C 1
ATOM 1025 O O . ILE A 1 132 ? 2.217 -21.281 -21.469 1 98.88 132 ILE A O 1
ATOM 1029 N N . ASN A 1 133 ? 1.49 -19.203 -21.562 1 98.81 133 ASN A N 1
ATOM 1030 C CA . ASN A 1 133 ? 0.097 -19.609 -21.688 1 98.81 133 ASN A CA 1
ATOM 1031 C C . ASN A 1 133 ? -0.147 -20.391 -22.984 1 98.81 133 ASN A C 1
ATOM 1033 O O . ASN A 1 133 ? -0.928 -21.344 -23 1 98.81 133 ASN A O 1
ATOM 1037 N N . ASP A 1 134 ? 0.505 -19.969 -24.031 1 98.5 134 ASP A N 1
ATOM 1038 C CA . ASP A 1 134 ? 0.318 -20.594 -25.344 1 98.5 134 ASP A CA 1
ATOM 1039 C C . ASP A 1 134 ? 0.739 -22.062 -25.312 1 98.5 134 ASP A C 1
ATOM 1041 O O . ASP A 1 134 ? 0.199 -22.875 -26.062 1 98.5 134 ASP A O 1
ATOM 1045 N N . MET A 1 135 ? 1.636 -22.406 -24.453 1 98.25 135 MET A N 1
ATOM 1046 C CA . MET A 1 135 ? 2.096 -23.797 -24.391 1 98.25 135 MET A CA 1
ATOM 1047 C C . MET A 1 135 ? 1.162 -24.641 -23.547 1 98.25 135 MET A C 1
ATOM 1049 O O . MET A 1 135 ? 1.322 -25.859 -23.453 1 98.25 135 MET A O 1
ATOM 1053 N N . GLY A 1 136 ? 0.222 -23.922 -22.844 1 98.5 136 GLY A N 1
ATOM 1054 C CA . GLY A 1 136 ? -0.743 -24.656 -22.031 1 98.5 136 GLY A CA 1
ATOM 1055 C C . GLY A 1 136 ? -0.431 -24.625 -20.547 1 98.5 136 GLY A C 1
ATOM 1056 O O . GLY A 1 136 ? -0.998 -25.391 -19.781 1 98.5 136 GLY A O 1
ATOM 1057 N N . LEU A 1 137 ? 0.48 -23.781 -20.172 1 98.94 137 LEU A N 1
ATOM 1058 C CA . LEU A 1 137 ? 0.868 -23.609 -18.781 1 98.94 137 LEU A CA 1
ATOM 1059 C C . LEU A 1 137 ? 0.392 -22.266 -18.234 1 98.94 137 LEU A C 1
ATOM 1061 O O . LEU A 1 137 ? 0.862 -21.203 -18.688 1 98.94 137 LEU A O 1
ATOM 1065 N N . PRO A 1 138 ? -0.639 -22.266 -17.312 1 98.88 138 PRO A N 1
ATOM 1066 C CA . PRO A 1 138 ? -1.09 -21 -16.75 1 98.88 138 PRO A CA 1
ATOM 1067 C C . PRO A 1 138 ? -0.034 -20.328 -15.875 1 98.88 138 PRO A C 1
ATOM 1069 O O . PRO A 1 138 ? 0.804 -21.016 -15.281 1 98.88 138 PRO A O 1
ATOM 1072 N N . ALA A 1 139 ? -0.1 -19 -15.789 1 98.88 139 ALA A N 1
ATOM 1073 C CA . ALA A 1 139 ? 0.894 -18.219 -15.055 1 98.88 139 ALA A CA 1
ATOM 1074 C C . ALA A 1 139 ? 0.264 -17.516 -13.867 1 98.88 139 ALA A C 1
ATOM 1076 O O . ALA A 1 139 ? -0.895 -17.094 -13.93 1 98.88 139 ALA A O 1
ATOM 1077 N N . ALA A 1 140 ? 1.005 -17.422 -12.812 1 98.81 140 ALA A N 1
ATOM 1078 C CA . ALA A 1 140 ? 0.653 -16.656 -11.617 1 98.81 140 ALA A CA 1
ATOM 1079 C C . ALA A 1 140 ? 1.584 -15.469 -11.438 1 98.81 140 ALA A C 1
ATOM 1081 O O . ALA A 1 140 ? 2.791 -15.57 -11.656 1 98.81 140 ALA A O 1
ATOM 1082 N N . VAL A 1 141 ? 1.032 -14.305 -11.07 1 98.25 141 VAL A N 1
ATOM 1083 C CA . VAL A 1 141 ? 1.835 -13.094 -10.922 1 98.25 141 VAL A CA 1
ATOM 1084 C C . VAL A 1 141 ? 1.507 -12.414 -9.594 1 98.25 141 VAL A C 1
ATOM 1086 O O . VAL A 1 141 ? 0.413 -12.586 -9.055 1 98.25 141 VAL A O 1
ATOM 1089 N N . GLU A 1 142 ? 2.469 -11.766 -9.039 1 96.69 142 GLU A N 1
ATOM 1090 C CA . GLU A 1 142 ? 2.197 -10.828 -7.949 1 96.69 142 GLU A CA 1
ATOM 1091 C C . GLU A 1 142 ? 1.921 -9.43 -8.484 1 96.69 142 GLU A C 1
ATOM 1093 O O . GLU A 1 142 ? 2.705 -8.891 -9.266 1 96.69 142 GLU A O 1
ATOM 1098 N N . PHE A 1 143 ? 0.803 -8.867 -8.078 1 96.88 143 PHE A N 1
ATOM 1099 C CA . PHE A 1 143 ? 0.445 -7.508 -8.477 1 96.88 143 PHE A CA 1
ATOM 1100 C C . PHE A 1 143 ? 0.943 -6.492 -7.453 1 96.88 143 PHE A C 1
ATOM 1102 O O . PHE A 1 143 ? 0.331 -6.316 -6.398 1 96.88 143 PHE A O 1
ATOM 1109 N N . LEU A 1 144 ? 2.018 -5.828 -7.824 1 93.88 144 LEU A N 1
ATOM 1110 C CA . LEU A 1 144 ? 2.621 -4.816 -6.965 1 93.88 144 LEU A CA 1
ATOM 1111 C C . LEU A 1 144 ? 2.232 -3.414 -7.422 1 93.88 144 LEU A C 1
ATOM 1113 O O . LEU A 1 144 ? 1.683 -2.631 -6.645 1 93.88 144 LEU A O 1
ATOM 1117 N N . ASP A 1 145 ? 2.508 -3.129 -8.625 1 94 145 ASP A N 1
ATOM 1118 C CA . ASP A 1 145 ? 2.121 -1.841 -9.188 1 94 145 ASP A CA 1
ATOM 1119 C C . ASP A 1 145 ? 0.645 -1.831 -9.578 1 94 145 ASP A C 1
ATOM 1121 O O . ASP A 1 145 ? 0.118 -2.838 -10.055 1 94 145 ASP A O 1
ATOM 1125 N N . VAL A 1 146 ? 0.003 -0.667 -9.508 1 94.44 146 VAL A N 1
ATOM 1126 C CA . VAL A 1 146 ? -1.44 -0.623 -9.719 1 94.44 146 VAL A CA 1
ATOM 1127 C C . VAL A 1 146 ? -1.739 -0.289 -11.18 1 94.44 146 VAL A C 1
ATOM 1129 O O . VAL A 1 146 ? -2.9 -0.266 -11.594 1 94.44 146 VAL A O 1
ATOM 1132 N N . ILE A 1 147 ? -0.708 -0.069 -12 1 96 147 ILE A N 1
ATOM 1133 C CA . ILE A 1 147 ? -0.896 0.263 -13.406 1 96 147 ILE A CA 1
ATOM 1134 C C . ILE A 1 147 ? -0.611 -0.963 -14.266 1 96 147 ILE A C 1
ATOM 1136 O O . ILE A 1 147 ? -1.298 -1.204 -15.266 1 96 147 ILE A O 1
ATOM 1140 N N . THR A 1 148 ? 0.274 -1.838 -13.891 1 96.5 148 THR A N 1
ATOM 1141 C CA . THR A 1 148 ? 0.792 -2.932 -14.703 1 96.5 148 THR A CA 1
ATOM 1142 C C . THR A 1 148 ? -0.306 -3.945 -15.008 1 96.5 148 THR A C 1
ATOM 1144 O O . THR A 1 148 ? -0.273 -4.613 -16.047 1 96.5 148 THR A O 1
ATOM 1147 N N . PRO A 1 149 ? -1.284 -4.07 -14.125 1 96.94 149 PRO A N 1
ATOM 1148 C CA . PRO A 1 149 ? -2.33 -5.047 -14.438 1 96.94 149 PRO A CA 1
ATOM 1149 C C . PRO A 1 149 ? -3.021 -4.762 -15.773 1 96.94 149 PRO A C 1
ATOM 1151 O O . PRO A 1 149 ? -3.484 -5.688 -16.438 1 96.94 149 PRO A O 1
ATOM 1154 N N . GLN A 1 150 ? -3.1 -3.539 -16.203 1 96.75 150 GLN A N 1
ATOM 1155 C CA . GLN A 1 150 ? -3.762 -3.186 -17.453 1 96.75 150 GLN A CA 1
ATOM 1156 C C . GLN A 1 150 ? -3.021 -3.771 -18.641 1 96.75 150 GLN A C 1
ATOM 1158 O O . GLN A 1 150 ? -3.6 -3.932 -19.719 1 96.75 150 GLN A O 1
ATOM 1163 N N . TYR A 1 151 ? -1.762 -4.109 -18.438 1 97.62 151 TYR A N 1
ATOM 1164 C CA . TYR A 1 151 ? -0.934 -4.656 -19.5 1 97.62 151 TYR A CA 1
ATOM 1165 C C . TYR A 1 151 ? -0.974 -6.18 -19.5 1 97.62 151 TYR A C 1
ATOM 1167 O O . TYR A 1 151 ? -0.759 -6.816 -20.531 1 97.62 151 TYR A O 1
ATOM 1175 N N . LEU A 1 152 ? -1.263 -6.789 -18.297 1 98.12 152 LEU A N 1
ATOM 1176 C CA . LEU A 1 152 ? -0.847 -8.18 -18.141 1 98.12 152 LEU A CA 1
ATOM 1177 C C . LEU A 1 152 ? -2.008 -9.039 -17.656 1 98.12 152 LEU A C 1
ATOM 1179 O O . LEU A 1 152 ? -2 -10.258 -17.844 1 98.12 152 LEU A O 1
ATOM 1183 N N . ALA A 1 153 ? -3.008 -8.461 -17.047 1 98.06 153 ALA A N 1
ATOM 1184 C CA . ALA A 1 153 ? -3.945 -9.203 -16.219 1 98.06 153 ALA A CA 1
ATOM 1185 C C . ALA A 1 153 ? -4.746 -10.203 -17.047 1 98.06 153 ALA A C 1
ATOM 1187 O O . ALA A 1 153 ? -5.145 -11.258 -16.547 1 98.06 153 ALA A O 1
ATOM 1188 N N . ASP A 1 154 ? -4.977 -9.906 -18.297 1 98.25 154 ASP A N 1
ATOM 1189 C CA . ASP A 1 154 ? -5.777 -10.789 -19.141 1 98.25 154 ASP A CA 1
ATOM 1190 C C . ASP A 1 154 ? -5.047 -12.102 -19.406 1 98.25 154 ASP A C 1
ATOM 1192 O O . ASP A 1 154 ? -5.648 -13.062 -19.891 1 98.25 154 ASP A O 1
ATOM 1196 N N . LEU A 1 155 ? -3.779 -12.164 -19.031 1 98.75 155 LEU A N 1
ATOM 1197 C CA . LEU A 1 155 ? -2.975 -13.359 -19.266 1 98.75 155 LEU A CA 1
ATOM 1198 C C . LEU A 1 155 ? -2.611 -14.039 -17.953 1 98.75 155 LEU A C 1
ATOM 1200 O O . LEU A 1 155 ? -1.734 -14.906 -17.906 1 98.75 155 LEU A O 1
ATOM 1204 N N . VAL A 1 156 ? -3.229 -13.672 -16.859 1 98.81 156 VAL A N 1
ATOM 1205 C CA . VAL A 1 156 ? -2.855 -14.172 -15.547 1 98.81 156 VAL A CA 1
ATOM 1206 C C . VAL A 1 156 ? -3.928 -15.125 -15.031 1 98.81 156 VAL A C 1
ATOM 1208 O O . VAL A 1 156 ? -5.109 -14.781 -14.992 1 98.81 156 VAL A O 1
ATOM 1211 N N . GLY A 1 157 ? -3.475 -16.297 -14.609 1 98.88 157 GLY A N 1
ATOM 1212 C CA . GLY A 1 157 ? -4.395 -17.297 -14.094 1 98.88 157 GLY A CA 1
ATOM 1213 C C . GLY A 1 157 ? -4.668 -17.141 -12.609 1 98.88 157 GLY A C 1
ATOM 1214 O O . GLY A 1 157 ? -5.75 -17.5 -12.133 1 98.88 157 GLY A O 1
ATOM 1215 N N . TRP A 1 158 ? -3.709 -16.641 -11.922 1 98.81 158 TRP A N 1
ATOM 1216 C CA . TRP A 1 158 ? -3.793 -16.422 -10.477 1 98.81 158 TRP A CA 1
ATOM 1217 C C . TRP A 1 158 ? -2.922 -15.234 -10.062 1 98.81 158 TRP A C 1
ATOM 1219 O O . TRP A 1 158 ? -1.83 -15.039 -10.602 1 98.81 158 TRP A O 1
ATOM 1229 N N . GLY A 1 159 ? -3.447 -14.438 -9.172 1 98.62 159 GLY A N 1
ATOM 1230 C CA . GLY A 1 159 ? -2.684 -13.297 -8.703 1 98.62 159 GLY A CA 1
ATOM 1231 C C . GLY A 1 159 ? -2.453 -13.305 -7.207 1 98.62 159 GLY A C 1
ATOM 1232 O O . GLY A 1 159 ? -3.289 -13.797 -6.445 1 98.62 159 GLY A O 1
ATOM 1233 N N . ALA A 1 160 ? -1.328 -12.719 -6.812 1 98.25 160 ALA A N 1
ATOM 1234 C CA . ALA A 1 160 ? -1.028 -12.539 -5.395 1 98.25 160 ALA A CA 1
ATOM 1235 C C . ALA A 1 160 ? -0.938 -11.055 -5.039 1 98.25 160 ALA A C 1
ATOM 1237 O O . ALA A 1 160 ? -0.541 -10.234 -5.867 1 98.25 160 ALA A O 1
ATOM 1238 N N . ILE A 1 161 ? -1.37 -10.727 -3.879 1 98.06 161 ILE A N 1
ATOM 1239 C CA . ILE A 1 161 ? -1.017 -9.477 -3.227 1 98.06 161 ILE A CA 1
ATOM 1240 C C . ILE A 1 161 ? -0.051 -9.742 -2.074 1 98.06 161 ILE A C 1
ATOM 1242 O O . ILE A 1 161 ? -0.362 -10.516 -1.165 1 98.06 161 ILE A O 1
ATOM 1246 N N . GLY A 1 162 ? 1.043 -9.148 -2.098 1 96.19 162 GLY A N 1
ATOM 1247 C CA . GLY A 1 162 ? 2.125 -9.43 -1.168 1 96.19 162 GLY A CA 1
ATOM 1248 C C . GLY A 1 162 ? 1.833 -8.961 0.246 1 96.19 162 GLY A C 1
ATOM 1249 O O . GLY A 1 162 ? 0.889 -8.203 0.474 1 96.19 162 GLY A O 1
ATOM 1250 N N . ALA A 1 163 ? 2.73 -9.383 1.145 1 95.31 163 ALA A N 1
ATOM 1251 C CA . ALA A 1 163 ? 2.57 -9.109 2.57 1 95.31 163 ALA A CA 1
ATOM 1252 C C . ALA A 1 163 ? 2.666 -7.613 2.855 1 95.31 163 ALA A C 1
ATOM 1254 O O . ALA A 1 163 ? 2.014 -7.109 3.771 1 95.31 163 ALA A O 1
ATOM 1255 N N . ARG A 1 164 ? 3.387 -6.906 2.115 1 93.5 164 ARG A N 1
ATOM 1256 C CA . ARG A 1 164 ? 3.656 -5.496 2.365 1 93.5 164 ARG A CA 1
ATOM 1257 C C . ARG A 1 164 ? 2.578 -4.613 1.745 1 93.5 164 ARG A C 1
ATOM 1259 O O . ARG A 1 164 ? 2.562 -3.398 1.958 1 93.5 164 ARG A O 1
ATOM 1266 N N . THR A 1 165 ? 1.7 -5.191 0.928 1 95.81 165 THR A N 1
ATOM 1267 C CA . THR A 1 165 ? 0.676 -4.395 0.261 1 95.81 165 THR A CA 1
ATOM 1268 C C . THR A 1 165 ? -0.719 -4.91 0.603 1 95.81 165 THR A C 1
ATOM 1270 O O . THR A 1 165 ? -1.722 -4.285 0.247 1 95.81 165 THR A O 1
ATOM 1273 N N . THR A 1 166 ? -0.768 -5.984 1.354 1 96.56 166 THR A N 1
ATOM 1274 C CA . THR A 1 166 ? -2.037 -6.617 1.694 1 96.56 166 THR A CA 1
ATOM 1275 C C . THR A 1 166 ? -2.932 -5.652 2.467 1 96.56 166 THR A C 1
ATOM 1277 O O . THR A 1 166 ? -4.156 -5.676 2.316 1 96.56 166 THR A O 1
ATOM 1280 N N . GLU A 1 167 ? -2.357 -4.762 3.24 1 93.88 167 GLU A N 1
ATOM 1281 C CA . GLU A 1 167 ? -3.148 -3.834 4.043 1 93.88 167 GLU A CA 1
ATOM 1282 C C . GLU A 1 167 ? -3.482 -2.568 3.262 1 93.88 167 GLU A C 1
ATOM 1284 O O . GLU A 1 167 ? -4.285 -1.748 3.709 1 93.88 167 GLU A O 1
ATOM 1289 N N . SER A 1 168 ? -2.918 -2.395 2.137 1 93.56 168 SER A N 1
ATOM 1290 C CA . SER A 1 168 ? -3.086 -1.196 1.32 1 93.56 168 SER A CA 1
ATOM 1291 C C . SER A 1 168 ? -4.465 -1.16 0.669 1 93.56 168 SER A C 1
ATOM 1293 O O . SER A 1 168 ? -4.824 -2.062 -0.09 1 93.56 168 SER A O 1
ATOM 1295 N N . GLN A 1 169 ? -5.168 -0.114 0.801 1 91.81 169 GLN A N 1
ATOM 1296 C CA . GLN A 1 169 ? -6.508 0.044 0.245 1 91.81 169 GLN A CA 1
ATOM 1297 C C . GLN A 1 169 ? -6.477 0.018 -1.28 1 91.81 169 GLN A C 1
ATOM 1299 O O . GLN A 1 169 ? -7.359 -0.566 -1.913 1 91.81 169 GLN A O 1
ATOM 1304 N N . VAL A 1 170 ? -5.5 0.649 -1.871 1 93.62 170 VAL A N 1
ATOM 1305 C CA . VAL A 1 170 ? -5.438 0.724 -3.326 1 93.62 170 VAL A CA 1
ATOM 1306 C C . VAL A 1 170 ? -5.277 -0.677 -3.912 1 93.62 170 VAL A C 1
ATOM 1308 O O . VAL A 1 170 ? -5.859 -0.994 -4.953 1 93.62 170 VAL A O 1
ATOM 1311 N N . HIS A 1 171 ? -4.559 -1.553 -3.221 1 96.5 171 HIS A N 1
ATOM 1312 C CA . HIS A 1 171 ? -4.363 -2.916 -3.699 1 96.5 171 HIS A CA 1
ATOM 1313 C C . HIS A 1 171 ? -5.621 -3.756 -3.502 1 96.5 171 HIS A C 1
ATOM 1315 O O . HIS A 1 171 ? -5.953 -4.59 -4.348 1 96.5 171 HIS A O 1
ATOM 1321 N N . ARG A 1 172 ? -6.301 -3.543 -2.383 1 95.19 172 ARG A N 1
ATOM 1322 C CA . ARG A 1 172 ? -7.562 -4.238 -2.145 1 95.19 172 ARG A CA 1
ATOM 1323 C C . ARG A 1 172 ? -8.602 -3.855 -3.189 1 95.19 172 ARG A C 1
ATOM 1325 O O . ARG A 1 172 ? -9.312 -4.719 -3.711 1 95.19 172 ARG A O 1
ATOM 1332 N N . GLU A 1 173 ? -8.68 -2.562 -3.508 1 93.69 173 GLU A N 1
ATOM 1333 C CA . GLU A 1 173 ? -9.602 -2.078 -4.527 1 93.69 173 GLU A CA 1
ATOM 1334 C C . GLU A 1 173 ? -9.25 -2.635 -5.902 1 93.69 173 GLU A C 1
ATOM 1336 O O . GLU A 1 173 ? -10.133 -3.086 -6.641 1 93.69 173 GLU A O 1
ATOM 1341 N N . MET A 1 174 ? -7.98 -2.627 -6.227 1 96.31 174 MET A N 1
ATOM 1342 C CA . MET A 1 174 ? -7.523 -3.191 -7.496 1 96.31 174 MET A CA 1
ATOM 1343 C C . MET A 1 174 ? -7.887 -4.668 -7.594 1 96.31 174 MET A C 1
ATOM 1345 O O . MET A 1 174 ? -8.391 -5.121 -8.625 1 96.31 174 MET A O 1
ATOM 1349 N N . ALA A 1 175 ? -7.688 -5.418 -6.492 1 97.5 175 ALA A N 1
ATOM 1350 C CA . ALA A 1 175 ? -7.949 -6.852 -6.461 1 97.5 175 ALA A CA 1
ATOM 1351 C C . ALA A 1 175 ? -9.422 -7.148 -6.703 1 97.5 175 ALA A C 1
ATOM 1353 O O . ALA A 1 175 ? -9.773 -8.188 -7.273 1 97.5 175 ALA A O 1
ATOM 1354 N N . SER A 1 176 ? -10.289 -6.25 -6.289 1 96 176 SER A N 1
ATOM 1355 C CA . SER A 1 176 ? -11.719 -6.43 -6.48 1 96 176 SER A CA 1
ATOM 1356 C C . SER A 1 176 ? -12.078 -6.469 -7.965 1 96 176 SER A C 1
ATOM 1358 O O . SER A 1 176 ? -13.102 -7.039 -8.344 1 96 176 SER A O 1
ATOM 1360 N N . GLY A 1 177 ? -11.188 -5.852 -8.773 1 96.75 177 GLY A N 1
ATOM 1361 C CA . GLY A 1 177 ? -11.484 -5.758 -10.195 1 96.75 177 GLY A CA 1
ATOM 1362 C C . GLY A 1 177 ? -10.719 -6.77 -11.031 1 96.75 177 GLY A C 1
ATOM 1363 O O . GLY A 1 177 ? -10.977 -6.914 -12.227 1 96.75 177 GLY A O 1
ATOM 1364 N N . LEU A 1 178 ? -9.789 -7.473 -10.445 1 98.38 178 LEU A N 1
ATOM 1365 C CA . LEU A 1 178 ? -9.008 -8.461 -11.188 1 98.38 178 LEU A CA 1
ATOM 1366 C C . LEU A 1 178 ? -9.867 -9.648 -11.578 1 98.38 178 LEU A C 1
ATOM 1368 O O . LEU A 1 178 ? -10.688 -10.125 -10.781 1 98.38 178 LEU A O 1
ATOM 1372 N N . SER A 1 179 ? -9.633 -10.133 -12.766 1 98.06 179 SER A N 1
ATOM 1373 C CA . SER A 1 179 ? -10.453 -11.219 -13.297 1 98.06 179 SER A CA 1
ATOM 1374 C C . SER A 1 179 ? -10.023 -12.562 -12.711 1 98.06 179 SER A C 1
ATOM 1376 O O . SER A 1 179 ? -10.812 -13.516 -12.68 1 98.06 179 SER A O 1
ATOM 1378 N N . CYS A 1 180 ? -8.844 -12.688 -12.305 1 98.69 180 CYS A N 1
ATOM 1379 C CA . CYS A 1 180 ? -8.312 -13.945 -11.789 1 98.69 180 CYS A CA 1
ATOM 1380 C C . CYS A 1 180 ? -8.547 -14.055 -10.289 1 98.69 180 CYS A C 1
ATOM 1382 O O . CYS A 1 180 ? -8.758 -13.047 -9.609 1 98.69 180 CYS A O 1
ATOM 1384 N N . PRO A 1 181 ? -8.523 -15.305 -9.727 1 98.81 181 PRO A N 1
ATOM 1385 C CA . PRO A 1 181 ? -8.445 -15.453 -8.273 1 98.81 181 PRO A CA 1
ATOM 1386 C C . PRO A 1 181 ? -7.219 -14.781 -7.668 1 98.81 181 PRO A C 1
ATOM 1388 O O . PRO A 1 181 ? -6.168 -14.719 -8.312 1 98.81 181 PRO A O 1
ATOM 1391 N N . VAL A 1 182 ? -7.402 -14.25 -6.461 1 98.88 182 VAL A N 1
ATOM 1392 C CA . VAL A 1 182 ? -6.32 -13.484 -5.855 1 98.88 182 VAL A CA 1
ATOM 1393 C C . VAL A 1 182 ? -6.051 -14 -4.441 1 98.88 182 VAL A C 1
ATOM 1395 O O . VAL A 1 182 ? -6.973 -14.125 -3.635 1 98.88 182 VAL A O 1
ATOM 1398 N N . GLY A 1 183 ? -4.816 -14.352 -4.176 1 98.88 183 GLY A N 1
ATOM 1399 C CA . GLY A 1 183 ? -4.387 -14.656 -2.818 1 98.88 183 GLY A CA 1
ATOM 1400 C C . GLY A 1 183 ? -3.768 -13.469 -2.109 1 98.88 183 GLY A C 1
ATOM 1401 O O . GLY A 1 183 ? -2.906 -12.781 -2.666 1 98.88 183 GLY A O 1
ATOM 1402 N N . PHE A 1 184 ? -4.203 -13.25 -0.889 1 98.69 184 PHE A N 1
ATOM 1403 C CA . PHE A 1 184 ? -3.611 -12.219 -0.038 1 98.69 184 PHE A CA 1
ATOM 1404 C C . PHE A 1 184 ? -2.686 -12.844 0.999 1 98.69 184 PHE A C 1
ATOM 1406 O O . PHE A 1 184 ? -3.123 -13.648 1.827 1 98.69 184 PHE A O 1
ATOM 1413 N N . LYS A 1 185 ? -1.451 -12.422 0.991 1 98.44 185 LYS A N 1
ATOM 1414 C CA . LYS A 1 185 ? -0.512 -12.914 1.996 1 98.44 185 LYS A CA 1
ATOM 1415 C C . LYS A 1 185 ? -0.78 -12.273 3.355 1 98.44 185 LYS A C 1
ATOM 1417 O O . LYS A 1 185 ? -1.153 -11.102 3.436 1 98.44 185 LYS A O 1
ATOM 1422 N N . ASN A 1 186 ? -0.593 -13.07 4.434 1 98.31 186 ASN A N 1
ATOM 1423 C CA . ASN A 1 186 ? -0.653 -12.453 5.754 1 98.31 186 ASN A CA 1
ATOM 1424 C C . ASN A 1 186 ? 0.463 -11.438 5.949 1 98.31 186 ASN A C 1
ATOM 1426 O O . ASN A 1 186 ? 1.475 -11.477 5.246 1 98.31 186 ASN A O 1
ATOM 1430 N N . GLY A 1 187 ? 0.213 -10.57 6.906 1 95.19 187 GLY A N 1
ATOM 1431 C CA . GLY A 1 187 ? 1.176 -9.5 7.133 1 95.19 187 GLY A CA 1
ATOM 1432 C C . GLY A 1 187 ? 2.564 -10.016 7.465 1 95.19 187 GLY A C 1
ATOM 1433 O O . GLY A 1 187 ? 2.734 -11.18 7.816 1 95.19 187 GLY A O 1
ATOM 1434 N N . THR A 1 188 ? 3.574 -9.156 7.387 1 92.56 188 THR A N 1
ATOM 1435 C CA . THR A 1 188 ? 4.969 -9.531 7.578 1 92.56 188 THR A CA 1
ATOM 1436 C C . THR A 1 188 ? 5.207 -10.031 9 1 92.56 188 THR A C 1
ATOM 1438 O O . THR A 1 188 ? 6.117 -10.82 9.242 1 92.56 188 THR A O 1
ATOM 1441 N N . GLY A 1 189 ? 4.391 -9.547 9.914 1 91.94 189 GLY A N 1
ATOM 1442 C CA . GLY A 1 189 ? 4.508 -10 11.289 1 91.94 189 GLY A CA 1
ATOM 1443 C C . GLY A 1 189 ? 3.756 -11.289 11.562 1 91.94 189 GLY A C 1
ATOM 1444 O O . GLY A 1 189 ? 3.836 -11.844 12.664 1 91.94 189 GLY A O 1
ATOM 1445 N N . GLY A 1 190 ? 3.025 -11.789 10.57 1 95.19 190 GLY A N 1
ATOM 1446 C CA . GLY A 1 190 ? 2.295 -13.039 10.719 1 95.19 190 GLY A CA 1
ATOM 1447 C C . GLY A 1 190 ? 0.81 -12.836 10.953 1 95.19 190 GLY A C 1
ATOM 1448 O O . GLY A 1 190 ? 0.055 -13.805 11.062 1 95.19 190 GLY A O 1
ATOM 1449 N N . ASP A 1 191 ? 0.323 -11.617 11.023 1 94.75 191 ASP A N 1
ATOM 1450 C CA . ASP A 1 191 ? -1.076 -11.32 11.312 1 94.75 191 ASP A CA 1
ATOM 1451 C C . ASP A 1 191 ? -1.983 -11.789 10.18 1 94.75 191 ASP A C 1
ATOM 1453 O O . ASP A 1 191 ? -2.004 -11.18 9.102 1 94.75 191 ASP A O 1
ATOM 1457 N N . VAL A 1 192 ? -2.783 -12.781 10.453 1 97.62 192 VAL A N 1
ATOM 1458 C CA . VAL A 1 192 ? -3.652 -13.398 9.453 1 97.62 192 VAL A CA 1
ATOM 1459 C C . VAL A 1 192 ? -4.879 -12.523 9.219 1 97.62 192 VAL A C 1
ATOM 1461 O O . VAL A 1 192 ? -5.406 -12.469 8.109 1 97.62 192 VAL A O 1
ATOM 1464 N N . LYS A 1 193 ? -5.293 -11.812 10.211 1 96.38 193 LYS A N 1
ATOM 1465 C CA . LYS A 1 193 ? -6.496 -10.992 10.133 1 96.38 193 LYS A CA 1
ATOM 1466 C C . LYS A 1 193 ? -6.379 -9.945 9.031 1 96.38 193 LYS A C 1
ATOM 1468 O O . LYS A 1 193 ? -7.371 -9.602 8.383 1 96.38 193 LYS A O 1
ATOM 1473 N N . ILE A 1 194 ? -5.18 -9.453 8.805 1 95.38 194 ILE A N 1
ATOM 1474 C CA . ILE A 1 194 ? -4.934 -8.453 7.766 1 95.38 194 ILE A CA 1
ATOM 1475 C C . ILE A 1 194 ? -5.32 -9.023 6.402 1 95.38 194 ILE A C 1
ATOM 1477 O O . ILE A 1 194 ? -5.988 -8.352 5.609 1 95.38 194 ILE A O 1
ATOM 1481 N N . ALA A 1 195 ? -4.902 -10.242 6.156 1 97.69 195 ALA A N 1
ATOM 1482 C CA . ALA A 1 195 ? -5.227 -10.891 4.887 1 97.69 195 ALA A CA 1
ATOM 1483 C C . ALA A 1 195 ? -6.719 -11.188 4.785 1 97.69 195 ALA A C 1
ATOM 1485 O O . ALA A 1 195 ? -7.316 -11.039 3.717 1 97.69 195 ALA A O 1
ATOM 1486 N N . VAL A 1 196 ? -7.332 -11.602 5.879 1 97.75 196 VAL A N 1
ATOM 1487 C CA . VAL A 1 196 ? -8.766 -11.906 5.902 1 97.75 196 VAL A CA 1
ATOM 1488 C C . VAL A 1 196 ? -9.562 -10.633 5.613 1 97.75 196 VAL A C 1
ATOM 1490 O O . VAL A 1 196 ? -10.484 -10.648 4.801 1 97.75 196 VAL A O 1
ATOM 1493 N N . ASP A 1 197 ? -9.172 -9.578 6.242 1 94.62 197 ASP A N 1
ATOM 1494 C CA . ASP A 1 197 ? -9.828 -8.289 6.004 1 94.62 197 ASP A CA 1
ATOM 1495 C C . ASP A 1 197 ? -9.688 -7.867 4.543 1 94.62 197 ASP A C 1
ATOM 1497 O O . ASP A 1 197 ? -10.617 -7.305 3.963 1 94.62 197 ASP A O 1
ATOM 1501 N N . ALA A 1 198 ? -8.508 -8.117 3.988 1 96.19 198 ALA A N 1
ATOM 1502 C CA . ALA A 1 198 ? -8.266 -7.785 2.586 1 96.19 198 ALA A CA 1
ATOM 1503 C C . ALA A 1 198 ? -9.188 -8.586 1.669 1 96.19 198 ALA A C 1
ATOM 1505 O O . ALA A 1 198 ? -9.758 -8.047 0.723 1 96.19 198 ALA A O 1
ATOM 1506 N N . CYS A 1 199 ? -9.305 -9.891 1.964 1 97.06 199 CYS A N 1
ATOM 1507 C CA . CYS A 1 199 ? -10.203 -10.734 1.185 1 97.06 199 CYS A CA 1
ATOM 1508 C C . CYS A 1 199 ? -11.633 -10.203 1.249 1 97.06 199 CYS A C 1
ATOM 1510 O O . CYS A 1 199 ? -12.312 -10.109 0.224 1 97.06 199 CYS A O 1
ATOM 1512 N N . LYS A 1 200 ? -12.016 -9.898 2.412 1 94.44 200 LYS A N 1
ATOM 1513 C CA . LYS A 1 200 ? -13.375 -9.383 2.598 1 94.44 200 LYS A CA 1
ATOM 1514 C C . LYS A 1 200 ? -13.57 -8.078 1.839 1 94.44 200 LYS A C 1
ATOM 1516 O O . LYS A 1 200 ? -14.578 -7.902 1.147 1 94.44 200 LYS A O 1
ATOM 1521 N N . ALA A 1 201 ? -12.664 -7.184 1.969 1 92.81 201 ALA A N 1
ATOM 1522 C CA . ALA A 1 201 ? -12.75 -5.898 1.283 1 92.81 201 ALA A CA 1
ATOM 1523 C C . ALA A 1 201 ? -12.797 -6.086 -0.231 1 92.81 201 ALA A C 1
ATOM 1525 O O . ALA A 1 201 ? -13.633 -5.492 -0.912 1 92.81 201 ALA A O 1
ATOM 1526 N N . ALA A 1 202 ? -11.922 -6.914 -0.779 1 95 202 ALA A N 1
ATOM 1527 C CA . ALA A 1 202 ? -11.797 -7.102 -2.223 1 95 202 ALA A CA 1
ATOM 1528 C C . ALA A 1 202 ? -13.008 -7.828 -2.793 1 95 202 ALA A C 1
ATOM 1530 O O . ALA A 1 202 ? -13.258 -7.777 -4 1 95 202 ALA A O 1
ATOM 1531 N N . SER A 1 203 ? -13.719 -8.539 -1.929 1 94.38 203 SER A N 1
ATOM 1532 C CA . SER A 1 203 ? -14.891 -9.281 -2.391 1 94.38 203 SER A CA 1
ATOM 1533 C C . SER A 1 203 ? -16.078 -8.352 -2.609 1 94.38 203 SER A C 1
ATOM 1535 O O . SER A 1 203 ? -17.062 -8.734 -3.242 1 94.38 203 SER A O 1
ATOM 1537 N N . ALA A 1 204 ? -16.047 -7.129 -2.123 1 91.44 204 ALA A N 1
ATOM 1538 C CA . ALA A 1 204 ? -17.125 -6.152 -2.258 1 91.44 204 ALA A CA 1
ATOM 1539 C C . ALA A 1 204 ? -16.906 -5.258 -3.477 1 91.44 204 ALA A C 1
ATOM 1541 O O . ALA A 1 204 ? -15.789 -5.172 -3.998 1 91.44 204 ALA A O 1
ATOM 1542 N N . PRO A 1 205 ? -17.984 -4.598 -3.973 1 92.19 205 PRO A N 1
ATOM 1543 C CA . PRO A 1 205 ? -17.812 -3.631 -5.059 1 92.19 205 PRO A CA 1
ATOM 1544 C C . PRO A 1 205 ? -17.031 -2.395 -4.629 1 92.19 205 PRO A C 1
ATOM 1546 O O . PRO A 1 205 ? -17.094 -1.985 -3.467 1 92.19 205 PRO A O 1
ATOM 1549 N N . HIS A 1 206 ? -16.312 -1.792 -5.551 1 91.56 206 HIS A N 1
ATOM 1550 C CA . HIS A 1 206 ? -15.523 -0.592 -5.273 1 91.56 206 HIS A CA 1
ATOM 1551 C C . HIS A 1 206 ? -15.594 0.389 -6.438 1 91.56 206 HIS A C 1
ATOM 1553 O O . HIS A 1 206 ? -15.914 0.003 -7.562 1 91.56 206 HIS A O 1
ATOM 1559 N N . HIS A 1 207 ? -15.422 1.635 -6.141 1 91.25 207 HIS A N 1
ATOM 1560 C CA . HIS A 1 207 ? -15.016 2.693 -7.055 1 91.25 207 HIS A CA 1
ATOM 1561 C C . HIS A 1 207 ? -13.633 3.227 -6.703 1 91.25 207 HIS A C 1
ATOM 1563 O O . HIS A 1 207 ? -13.367 3.572 -5.547 1 91.25 207 HIS A O 1
ATOM 1569 N N . PHE A 1 208 ? -12.695 3.223 -7.629 1 91.5 208 PHE A N 1
ATOM 1570 C CA . PHE A 1 208 ? -11.352 3.686 -7.316 1 91.5 208 PHE A CA 1
ATOM 1571 C C . PHE A 1 208 ? -10.68 4.273 -8.555 1 91.5 208 PHE A C 1
ATOM 1573 O O . PHE A 1 208 ? -11.164 4.082 -9.672 1 91.5 208 PHE A O 1
ATOM 1580 N N . LEU A 1 209 ? -9.617 5.008 -8.336 1 93.69 209 LEU A N 1
ATOM 1581 C CA . LEU A 1 209 ? -8.859 5.594 -9.438 1 93.69 209 LEU A CA 1
ATOM 1582 C C . LEU A 1 209 ? -7.945 4.559 -10.078 1 93.69 209 LEU A C 1
ATOM 1584 O O . LEU A 1 209 ? -7.277 3.793 -9.383 1 93.69 209 LEU A O 1
ATOM 1588 N N . ALA A 1 210 ? -7.98 4.5 -11.375 1 94.56 210 ALA A N 1
ATOM 1589 C CA . ALA A 1 210 ? -7.219 3.547 -12.18 1 94.56 210 ALA A CA 1
ATOM 1590 C C . ALA A 1 210 ? -6.758 4.18 -13.492 1 94.56 210 ALA A C 1
ATOM 1592 O O . ALA A 1 210 ? -6.812 5.402 -13.648 1 94.56 210 ALA A O 1
ATOM 1593 N N . VAL A 1 211 ? -6.059 3.441 -14.242 1 94.88 211 VAL A N 1
ATOM 1594 C CA . VAL A 1 211 ? -5.703 3.818 -15.609 1 94.88 211 VAL A CA 1
ATOM 1595 C C . VAL A 1 211 ? -6.434 2.916 -16.594 1 94.88 211 VAL A C 1
ATOM 1597 O O . VAL A 1 211 ? -6.559 1.71 -16.375 1 94.88 211 VAL A O 1
ATOM 1600 N N . SER A 1 212 ? -6.98 3.516 -17.641 1 95.19 212 SER A N 1
ATOM 1601 C CA . SER A 1 212 ? -7.699 2.752 -18.656 1 95.19 212 SER A CA 1
ATOM 1602 C C . SER A 1 212 ? -6.73 2.08 -19.625 1 95.19 212 SER A C 1
ATOM 1604 O O . SER A 1 212 ? -5.52 2.299 -19.562 1 95.19 212 SER A O 1
ATOM 1606 N N . LYS A 1 213 ? -7.301 1.307 -20.516 1 95.44 213 LYS A N 1
ATOM 1607 C CA . LYS A 1 213 ? -6.496 0.638 -21.531 1 95.44 213 LYS A CA 1
ATOM 1608 C C . LYS A 1 213 ? -5.832 1.65 -22.453 1 95.44 213 LYS A C 1
ATOM 1610 O O . LYS A 1 213 ? -4.805 1.358 -23.062 1 95.44 213 LYS A O 1
ATOM 1615 N N . ASP A 1 214 ? -6.375 2.857 -22.5 1 94.81 214 ASP A N 1
ATOM 1616 C CA . ASP A 1 214 ? -5.797 3.912 -23.328 1 94.81 214 ASP A CA 1
ATOM 1617 C C . ASP A 1 214 ? -4.727 4.684 -22.562 1 94.81 214 ASP A C 1
ATOM 1619 O O . ASP A 1 214 ? -4.145 5.637 -23.078 1 94.81 214 ASP A O 1
ATOM 1623 N N . GLY A 1 215 ? -4.473 4.324 -21.359 1 94.56 215 GLY A N 1
ATOM 1624 C CA . GLY A 1 215 ? -3.416 4.934 -20.562 1 94.56 215 GLY A CA 1
ATOM 1625 C C . GLY A 1 215 ? -3.852 6.211 -19.875 1 94.56 215 GLY A C 1
ATOM 1626 O O . GLY A 1 215 ? -3.014 7.031 -19.484 1 94.56 215 GLY A O 1
ATOM 1627 N N . ARG A 1 216 ? -5.152 6.383 -19.703 1 95.19 216 ARG A N 1
ATOM 1628 C CA . ARG A 1 216 ? -5.66 7.625 -19.125 1 95.19 216 ARG A CA 1
ATOM 1629 C C . ARG A 1 216 ? -6.219 7.387 -17.734 1 95.19 216 ARG A C 1
ATOM 1631 O O . ARG A 1 216 ? -6.84 6.355 -17.469 1 95.19 216 ARG A O 1
ATOM 1638 N N . SER A 1 217 ? -5.949 8.367 -16.891 1 94.94 217 SER A N 1
ATOM 1639 C CA . SER A 1 217 ? -6.566 8.312 -15.57 1 94.94 217 SER A CA 1
ATOM 1640 C C . SER A 1 217 ? -8.078 8.148 -15.672 1 94.94 217 SER A C 1
ATOM 1642 O O . SER A 1 217 ? -8.719 8.789 -16.5 1 94.94 217 SER A O 1
ATOM 1644 N N . SER A 1 218 ? -8.617 7.266 -14.883 1 96.25 218 SER A N 1
ATOM 1645 C CA . SER A 1 218 ? -10.031 6.906 -14.953 1 96.25 218 SER A CA 1
ATOM 1646 C C . SER A 1 218 ? -10.547 6.461 -13.594 1 96.25 218 SER A C 1
ATOM 1648 O O . SER A 1 218 ? -9.781 6.32 -12.641 1 96.25 218 SER A O 1
ATOM 1650 N N . ILE A 1 219 ? -11.836 6.352 -13.469 1 95.25 219 ILE A N 1
ATOM 1651 C CA . ILE A 1 219 ? -12.508 5.758 -12.32 1 95.25 219 ILE A CA 1
ATOM 1652 C C . ILE A 1 219 ? -13.031 4.367 -12.688 1 95.25 219 ILE A C 1
ATOM 1654 O O . ILE A 1 219 ? -13.789 4.219 -13.648 1 95.25 219 ILE A O 1
ATOM 1658 N N . ALA A 1 220 ? -12.602 3.416 -11.984 1 95.12 220 ALA A N 1
ATOM 1659 C CA . ALA A 1 220 ? -13.07 2.053 -12.203 1 95.12 220 ALA A CA 1
ATOM 1660 C C . ALA A 1 220 ? -14.141 1.674 -11.18 1 95.12 220 ALA A C 1
ATOM 1662 O O . ALA A 1 220 ? -14.016 1.993 -10 1 95.12 220 ALA A O 1
ATOM 1663 N N . ALA A 1 221 ? -15.172 1.109 -11.602 1 94.56 221 ALA A N 1
ATOM 1664 C CA . ALA A 1 221 ? -16.156 0.456 -10.758 1 94.56 221 ALA A CA 1
ATOM 1665 C C . ALA A 1 221 ? -16.094 -1.062 -10.906 1 94.56 221 ALA A C 1
ATOM 1667 O O . ALA A 1 221 ? -15.93 -1.578 -12.008 1 94.56 221 ALA A O 1
ATOM 1668 N N . THR A 1 222 ? -16.203 -1.771 -9.82 1 95.5 222 THR A N 1
ATOM 1669 C CA . THR A 1 222 ? -16 -3.217 -9.844 1 95.5 222 THR A CA 1
ATOM 1670 C C . THR A 1 222 ? -17.172 -3.926 -9.156 1 95.5 222 THR A C 1
ATOM 1672 O O . THR A 1 222 ? -17.922 -3.309 -8.391 1 95.5 222 THR A O 1
ATOM 1675 N N . THR A 1 223 ? -17.328 -5.246 -9.398 1 95.62 223 THR A N 1
ATOM 1676 C CA . THR A 1 223 ? -18.344 -6.059 -8.758 1 95.62 223 THR A CA 1
ATOM 1677 C C . THR A 1 223 ? -17.797 -6.711 -7.488 1 95.62 223 THR A C 1
ATOM 1679 O O . THR A 1 223 ? -18.562 -7.219 -6.668 1 95.62 223 THR A O 1
ATOM 1682 N N . GLY A 1 224 ? -16.469 -6.637 -7.297 1 95.06 224 GLY A N 1
ATOM 1683 C CA . GLY A 1 224 ? -15.844 -7.441 -6.258 1 95.06 224 GLY A CA 1
ATOM 1684 C C . GLY A 1 224 ? -15.32 -8.766 -6.77 1 95.06 224 GLY A C 1
ATOM 1685 O O . GLY A 1 224 ? -15.719 -9.227 -7.84 1 95.06 224 GLY A O 1
ATOM 1686 N N . ASN A 1 225 ? -14.43 -9.359 -6.094 1 97.44 225 ASN A N 1
ATOM 1687 C CA . ASN A 1 225 ? -13.797 -10.625 -6.441 1 97.44 225 ASN A CA 1
ATOM 1688 C C . ASN A 1 225 ? -14.117 -11.711 -5.426 1 97.44 225 ASN A C 1
ATOM 1690 O O . ASN A 1 225 ? -13.578 -11.719 -4.32 1 97.44 225 ASN A O 1
ATOM 1694 N N . GLU A 1 226 ? -14.875 -12.633 -5.734 1 97.06 226 GLU A N 1
ATOM 1695 C CA . GLU A 1 226 ? -15.352 -13.664 -4.816 1 97.06 226 GLU A CA 1
ATOM 1696 C C . GLU A 1 226 ? -14.305 -14.766 -4.637 1 97.06 226 GLU A C 1
ATOM 1698 O O . GLU A 1 226 ? -14.477 -15.656 -3.805 1 97.06 226 GLU A O 1
ATOM 1703 N N . ASP A 1 227 ? -13.227 -14.672 -5.406 1 98.44 227 ASP A N 1
ATOM 1704 C CA . ASP A 1 227 ? -12.242 -15.742 -5.387 1 98.44 227 ASP A CA 1
ATOM 1705 C C . ASP A 1 227 ? -10.977 -15.312 -4.645 1 98.44 227 ASP A C 1
ATOM 1707 O O . ASP A 1 227 ? -9.867 -15.719 -4.996 1 98.44 227 ASP A O 1
ATOM 1711 N N . CYS A 1 228 ? -11.094 -14.414 -3.723 1 98.25 228 CYS A N 1
ATOM 1712 C CA . CYS A 1 228 ? -9.969 -14.047 -2.867 1 98.25 228 CYS A CA 1
ATOM 1713 C C . CYS A 1 228 ? -9.773 -15.078 -1.762 1 98.25 228 CYS A C 1
ATOM 1715 O O . CYS A 1 228 ? -10.734 -15.703 -1.306 1 98.25 228 CYS A O 1
ATOM 1717 N N . HIS A 1 229 ? -8.539 -15.281 -1.354 1 98.81 229 HIS A N 1
ATOM 1718 C CA . HIS A 1 229 ? -8.227 -16.234 -0.29 1 98.81 229 HIS A CA 1
ATOM 1719 C C . HIS A 1 229 ? -6.922 -15.867 0.411 1 98.81 229 HIS A C 1
ATOM 1721 O O . HIS A 1 229 ? -6.191 -14.984 -0.049 1 98.81 229 HIS A O 1
ATOM 1727 N N . VAL A 1 230 ? -6.703 -16.516 1.536 1 98.81 230 VAL A N 1
ATOM 1728 C CA . VAL A 1 230 ? -5.578 -16.156 2.398 1 98.81 230 VAL A CA 1
ATOM 1729 C C . VAL A 1 230 ? -4.367 -17.016 2.045 1 98.81 230 VAL A C 1
ATOM 1731 O O . VAL A 1 230 ? -4.496 -18.219 1.814 1 98.81 230 VAL A O 1
ATOM 1734 N N . VAL A 1 231 ? -3.232 -16.391 1.988 1 98.94 231 VAL A N 1
ATOM 1735 C CA . VAL A 1 231 ? -1.956 -17.094 1.839 1 98.94 231 VAL A CA 1
ATOM 1736 C C . VAL A 1 231 ? -1.146 -16.953 3.127 1 98.94 231 VAL A C 1
ATOM 1738 O O . VAL A 1 231 ? -0.796 -15.852 3.541 1 98.94 231 VAL A O 1
ATOM 1741 N N . LEU A 1 232 ? -0.835 -18.062 3.777 1 98.88 232 LEU A N 1
ATOM 1742 C CA . LEU A 1 232 ? 0.019 -18.078 4.961 1 98.88 232 LEU A CA 1
ATOM 1743 C C . LEU A 1 232 ? 1.492 -18.078 4.566 1 98.88 232 LEU A C 1
ATOM 1745 O O . LEU A 1 232 ? 1.964 -19.016 3.918 1 98.88 232 LEU A O 1
ATOM 1749 N N . ARG A 1 233 ? 2.146 -17.047 4.957 1 98.25 233 ARG A N 1
ATOM 1750 C CA . ARG A 1 233 ? 3.547 -16.938 4.562 1 98.25 233 ARG A CA 1
ATOM 1751 C C . ARG A 1 233 ? 4.453 -16.828 5.781 1 98.25 233 ARG A C 1
ATOM 1753 O O . ARG A 1 233 ? 5.633 -16.5 5.656 1 98.25 233 ARG A O 1
ATOM 1760 N N . GLY A 1 234 ? 4 -17.094 6.957 1 98.06 234 GLY A N 1
ATOM 1761 C CA . GLY A 1 234 ? 4.75 -16.953 8.195 1 98.06 234 GLY A CA 1
ATOM 1762 C C . GLY A 1 234 ? 4.906 -15.508 8.641 1 98.06 234 GLY A C 1
ATOM 1763 O O . GLY A 1 234 ? 4.137 -14.633 8.227 1 98.06 234 GLY A O 1
ATOM 1764 N N . GLY A 1 235 ? 5.68 -15.273 9.594 1 95.25 235 GLY A N 1
ATOM 1765 C CA . GLY A 1 235 ? 6.02 -13.992 10.188 1 95.25 235 GLY A CA 1
ATOM 1766 C C . GLY A 1 235 ? 7.078 -14.094 11.266 1 95.25 235 GLY A C 1
ATOM 1767 O O . GLY A 1 235 ? 8.188 -14.562 11.008 1 95.25 235 GLY A O 1
ATOM 1768 N N . THR A 1 236 ? 6.754 -13.695 12.453 1 93.75 236 THR A N 1
ATOM 1769 C CA . THR A 1 236 ? 7.668 -13.891 13.578 1 93.75 236 THR A CA 1
ATOM 1770 C C . THR A 1 236 ? 7.902 -15.375 13.828 1 93.75 236 THR A C 1
ATOM 1772 O O . THR A 1 236 ? 8.992 -15.781 14.227 1 93.75 236 THR A O 1
ATOM 1775 N N . ALA A 1 237 ? 6.891 -16.188 13.461 1 96.5 237 ALA A N 1
ATOM 1776 C CA . ALA A 1 237 ? 6.957 -17.641 13.492 1 96.5 237 ALA A CA 1
ATOM 1777 C C . ALA A 1 237 ? 6.379 -18.25 12.219 1 96.5 237 ALA A C 1
ATOM 1779 O O . ALA A 1 237 ? 5.711 -17.562 11.445 1 96.5 237 ALA A O 1
ATOM 1780 N N . THR A 1 238 ? 6.727 -19.562 12.008 1 98.38 238 THR A N 1
ATOM 1781 C CA . THR A 1 238 ? 6.098 -20.266 10.898 1 98.38 238 THR A CA 1
ATOM 1782 C C . THR A 1 238 ? 4.598 -20.422 11.141 1 98.38 238 THR A C 1
ATOM 1784 O O . THR A 1 238 ? 4.129 -20.297 12.273 1 98.38 238 THR A O 1
ATOM 1787 N N . ASN A 1 239 ? 3.799 -20.625 10.062 1 98.69 239 ASN A N 1
ATOM 1788 C CA . ASN A 1 239 ? 2.363 -20.797 10.25 1 98.69 239 ASN A CA 1
ATOM 1789 C C . ASN A 1 239 ? 1.776 -21.766 9.234 1 98.69 239 ASN A C 1
ATOM 1791 O O . ASN A 1 239 ? 0.697 -21.531 8.688 1 98.69 239 ASN A O 1
ATOM 1795 N N . TYR A 1 240 ? 2.51 -22.859 8.977 1 98.81 240 TYR A N 1
ATOM 1796 C CA . TYR A 1 240 ? 2.061 -23.844 7.98 1 98.81 240 TYR A CA 1
ATOM 1797 C C . TYR A 1 240 ? 1.526 -25.094 8.656 1 98.81 240 TYR A C 1
ATOM 1799 O O . TYR A 1 240 ? 0.901 -25.938 8.008 1 98.81 240 TYR A O 1
ATOM 1807 N N . ASP A 1 241 ? 1.787 -25.266 9.945 1 98.62 241 ASP A N 1
ATOM 1808 C CA . ASP A 1 241 ? 1.415 -26.484 10.641 1 98.62 241 ASP A CA 1
ATOM 1809 C C . ASP A 1 241 ? -0.092 -26.547 10.875 1 98.62 241 ASP A C 1
ATOM 1811 O O . ASP A 1 241 ? -0.797 -25.562 10.688 1 98.62 241 ASP A O 1
ATOM 1815 N N . ALA A 1 242 ? -0.521 -27.672 11.32 1 98.69 242 ALA A N 1
ATOM 1816 C CA . ALA A 1 242 ? -1.948 -27.938 11.477 1 98.69 242 ALA A CA 1
ATOM 1817 C C . ALA A 1 242 ? -2.594 -26.938 12.438 1 98.69 242 ALA A C 1
ATOM 1819 O O . ALA A 1 242 ? -3.719 -26.5 12.211 1 98.69 242 ALA A O 1
ATOM 1820 N N . ALA A 1 243 ? -1.932 -26.641 13.508 1 98.56 243 ALA A N 1
ATOM 1821 C CA . ALA A 1 243 ? -2.471 -25.703 14.484 1 98.56 243 ALA A CA 1
ATOM 1822 C C . ALA A 1 243 ? -2.635 -24.312 13.883 1 98.56 243 ALA A C 1
ATOM 1824 O O . ALA A 1 243 ? -3.627 -23.625 14.148 1 98.56 243 ALA A O 1
ATOM 1825 N N . SER A 1 244 ? -1.647 -23.875 13.102 1 98.69 244 SER A N 1
ATOM 1826 C CA . SER A 1 244 ? -1.701 -22.578 12.438 1 98.69 244 SER A CA 1
ATOM 1827 C C . SER A 1 244 ? -2.828 -22.531 11.406 1 98.69 244 SER A C 1
ATOM 1829 O O . SER A 1 244 ? -3.529 -21.516 11.297 1 98.69 244 SER A O 1
ATOM 1831 N N . VAL A 1 245 ? -2.977 -23.594 10.664 1 98.81 245 VAL A N 1
ATOM 1832 C CA . VAL A 1 245 ? -4.043 -23.688 9.672 1 98.81 245 VAL A CA 1
ATOM 1833 C C . VAL A 1 245 ? -5.402 -23.594 10.367 1 98.81 245 VAL A C 1
ATOM 1835 O O . VAL A 1 245 ? -6.285 -22.859 9.922 1 98.81 245 VAL A O 1
ATOM 1838 N N . ALA A 1 246 ? -5.535 -24.312 11.5 1 98.69 246 ALA A N 1
ATOM 1839 C CA . ALA A 1 246 ? -6.777 -24.266 12.266 1 98.69 246 ALA A CA 1
ATOM 1840 C C . ALA A 1 246 ? -7.062 -22.859 12.781 1 98.69 246 ALA A C 1
ATOM 1842 O O . ALA A 1 246 ? -8.203 -22.391 12.734 1 98.69 246 ALA A O 1
ATOM 1843 N N . ALA A 1 247 ? -6.074 -22.203 13.281 1 98.56 247 ALA A N 1
ATOM 1844 C CA . ALA A 1 247 ? -6.223 -20.859 13.805 1 98.56 247 ALA A CA 1
ATOM 1845 C C . ALA A 1 247 ? -6.613 -19.875 12.695 1 98.56 247 ALA A C 1
ATOM 1847 O O . ALA A 1 247 ? -7.484 -19.031 12.891 1 98.56 247 ALA A O 1
ATOM 1848 N N . ALA A 1 248 ? -5.965 -19.984 11.539 1 98.69 248 ALA A N 1
ATOM 1849 C CA . ALA A 1 248 ? -6.301 -19.125 10.406 1 98.69 248 ALA A CA 1
ATOM 1850 C C . ALA A 1 248 ? -7.738 -19.359 9.945 1 98.69 248 ALA A C 1
ATOM 1852 O O . ALA A 1 248 ? -8.469 -18.422 9.672 1 98.69 248 ALA A O 1
ATOM 1853 N N . ALA A 1 249 ? -8.109 -20.625 9.898 1 98.75 249 ALA A N 1
ATOM 1854 C CA . ALA A 1 249 ? -9.469 -20.984 9.484 1 98.75 249 ALA A CA 1
ATOM 1855 C C . ALA A 1 249 ? -10.508 -20.359 10.414 1 98.75 249 ALA A C 1
ATOM 1857 O O . ALA A 1 249 ? -11.547 -19.891 9.961 1 98.75 249 ALA A O 1
ATOM 1858 N N . ALA A 1 250 ? -10.211 -20.375 11.672 1 98.56 250 ALA A N 1
ATOM 1859 C CA . ALA A 1 250 ? -11.133 -19.812 12.648 1 98.56 250 ALA A CA 1
ATOM 1860 C C . ALA A 1 250 ? -11.328 -18.312 12.406 1 98.56 250 ALA A C 1
ATOM 1862 O O . ALA A 1 250 ? -12.453 -17.812 12.484 1 98.56 250 ALA A O 1
ATOM 1863 N N . VAL A 1 251 ? -10.258 -17.609 12.117 1 98.12 251 VAL A N 1
ATOM 1864 C CA . VAL A 1 251 ? -10.336 -16.188 11.836 1 98.12 251 VAL A CA 1
ATOM 1865 C C . VAL A 1 251 ? -11.156 -15.953 10.57 1 98.12 251 VAL A C 1
ATOM 1867 O O . VAL A 1 251 ? -12.008 -15.062 10.531 1 98.12 251 VAL A O 1
ATOM 1870 N N . ILE A 1 252 ? -10.922 -16.734 9.562 1 98.12 252 ILE A N 1
ATOM 1871 C CA . ILE A 1 252 ? -11.625 -16.609 8.289 1 98.12 252 ILE A CA 1
ATOM 1872 C C . ILE A 1 252 ? -13.117 -16.844 8.5 1 98.12 252 ILE A C 1
ATOM 1874 O O . ILE A 1 252 ? -13.945 -16.062 8.031 1 98.12 252 ILE A O 1
ATOM 1878 N N . GLU A 1 253 ? -13.438 -17.875 9.219 1 97.75 253 GLU A N 1
ATOM 1879 C CA . GLU A 1 253 ? -14.828 -18.234 9.469 1 97.75 253 GLU A CA 1
ATOM 1880 C C . GLU A 1 253 ? -15.539 -17.156 10.273 1 97.75 253 GLU A C 1
ATOM 1882 O O . GLU A 1 253 ? -16.703 -16.844 10.008 1 97.75 253 GLU A O 1
ATOM 1887 N N . THR A 1 254 ? -14.883 -16.641 11.234 1 96.44 254 THR A N 1
ATOM 1888 C CA . THR A 1 254 ? -15.453 -15.57 12.055 1 96.44 254 THR A CA 1
ATOM 1889 C C . THR A 1 254 ? -15.789 -14.352 11.203 1 96.44 254 THR A C 1
ATOM 1891 O O . THR A 1 254 ? -16.703 -13.594 11.523 1 96.44 254 THR A O 1
ATOM 1894 N N . SER A 1 255 ? -15.148 -14.242 10.102 1 93.88 255 SER A N 1
ATOM 1895 C CA . SER A 1 255 ? -15.391 -13.117 9.211 1 93.88 255 SER A CA 1
ATOM 1896 C C . SER A 1 255 ? -16.453 -13.445 8.172 1 93.88 255 SER A C 1
ATOM 1898 O O . SER A 1 255 ? -16.781 -12.609 7.324 1 93.88 255 SER A O 1
ATOM 1900 N N . GLY A 1 256 ? -16.969 -14.609 8.156 1 93.69 256 GLY A N 1
ATOM 1901 C CA . GLY A 1 256 ? -18.047 -15.008 7.27 1 93.69 256 GLY A CA 1
ATOM 1902 C C . GLY A 1 256 ? -17.562 -15.555 5.941 1 93.69 256 GLY A C 1
ATOM 1903 O O . GLY A 1 256 ? -18.344 -15.672 4.992 1 93.69 256 GLY A O 1
ATOM 1904 N N . LEU A 1 257 ? -16.297 -15.867 5.82 1 95.19 257 LEU A N 1
ATOM 1905 C CA . LEU A 1 257 ? -15.734 -16.391 4.582 1 95.19 257 LEU A CA 1
ATOM 1906 C C . LEU A 1 257 ? -15.469 -17.891 4.695 1 95.19 257 LEU A C 1
ATOM 1908 O O . LEU A 1 257 ? -15.383 -18.422 5.801 1 95.19 257 LEU A O 1
ATOM 1912 N N . ARG A 1 258 ? -15.383 -18.531 3.59 1 95.38 258 ARG A N 1
ATOM 1913 C CA . ARG A 1 258 ? -14.984 -19.938 3.551 1 95.38 258 ARG A CA 1
ATOM 1914 C C . ARG A 1 258 ? -13.484 -20.094 3.797 1 95.38 258 ARG A C 1
ATOM 1916 O O . ARG A 1 258 ? -12.68 -19.406 3.172 1 95.38 258 ARG A O 1
ATOM 1923 N N . PRO A 1 259 ? -13.156 -20.938 4.656 1 97.5 259 PRO A N 1
ATOM 1924 C CA . PRO A 1 259 ? -11.727 -21.125 4.91 1 97.5 259 PRO A CA 1
ATOM 1925 C C . PRO A 1 259 ? -11 -21.781 3.734 1 97.5 259 PRO A C 1
ATOM 1927 O O . PRO A 1 259 ? -11.016 -23 3.592 1 97.5 259 PRO A O 1
ATOM 1930 N N . SER A 1 260 ? -10.484 -21.109 2.869 1 98 260 SER A N 1
ATOM 1931 C CA . SER A 1 260 ? -9.602 -21.5 1.772 1 98 260 SER A CA 1
ATOM 1932 C C . SER A 1 260 ? -8.203 -20.922 1.954 1 98 260 SER A C 1
ATOM 1934 O O . SER A 1 260 ? -8 -19.703 1.829 1 98 260 SER A O 1
ATOM 1936 N N . ILE A 1 261 ? -7.27 -21.75 2.232 1 98.88 261 ILE A N 1
ATOM 1937 C CA . ILE A 1 261 ? -5.957 -21.297 2.684 1 98.88 261 ILE A CA 1
ATOM 1938 C C . ILE A 1 261 ? -4.879 -21.844 1.745 1 98.88 261 ILE A C 1
ATOM 1940 O O . ILE A 1 261 ? -4.879 -23.031 1.401 1 98.88 261 ILE A O 1
ATOM 1944 N N . MET A 1 262 ? -4.074 -20.984 1.266 1 98.94 262 MET A N 1
ATOM 1945 C CA . MET A 1 262 ? -2.854 -21.359 0.558 1 98.94 262 MET A CA 1
ATOM 1946 C C . MET A 1 262 ? -1.634 -21.203 1.46 1 98.94 262 MET A C 1
ATOM 1948 O O . MET A 1 262 ? -1.569 -20.281 2.27 1 98.94 262 MET A O 1
ATOM 1952 N N . ILE A 1 263 ? -0.656 -22.125 1.359 1 98.94 263 ILE A N 1
ATOM 1953 C CA . ILE A 1 263 ? 0.541 -22.078 2.191 1 98.94 263 ILE A CA 1
ATOM 1954 C C . ILE A 1 263 ? 1.76 -21.766 1.329 1 98.94 263 ILE A C 1
ATOM 1956 O O . ILE A 1 263 ? 2.049 -22.484 0.364 1 98.94 263 ILE A O 1
ATOM 1960 N N . ASP A 1 264 ? 2.424 -20.703 1.623 1 98.75 264 ASP A N 1
ATOM 1961 C CA . ASP A 1 264 ? 3.711 -20.375 1.024 1 98.75 264 ASP A CA 1
ATOM 1962 C C . ASP A 1 264 ? 4.855 -21.078 1.752 1 98.75 264 ASP A C 1
ATOM 1964 O O . ASP A 1 264 ? 5.102 -20.812 2.932 1 98.75 264 ASP A O 1
ATOM 1968 N N . ALA A 1 265 ? 5.59 -21.859 1.035 1 98.69 265 ALA A N 1
ATOM 1969 C CA . ALA A 1 265 ? 6.633 -22.672 1.649 1 98.69 265 ALA A CA 1
ATOM 1970 C C . ALA A 1 265 ? 7.902 -21.859 1.884 1 98.69 265 ALA A C 1
ATOM 1972 O O . ALA A 1 265 ? 8.82 -22.312 2.568 1 98.69 265 ALA A O 1
ATOM 1973 N N . SER A 1 266 ? 7.949 -20.672 1.351 1 97.62 266 SER A N 1
ATOM 1974 C CA . SER A 1 266 ? 9.148 -19.844 1.386 1 97.62 266 SER A CA 1
ATOM 1975 C C . SER A 1 266 ? 9.062 -18.781 2.484 1 97.62 266 SER A C 1
ATOM 1977 O O . SER A 1 266 ? 8.344 -18.969 3.469 1 97.62 266 SER A O 1
ATOM 1979 N N . HIS A 1 267 ? 9.906 -17.812 2.488 1 94.19 267 HIS A N 1
ATOM 1980 C CA . HIS A 1 267 ? 9.914 -16.688 3.424 1 94.19 267 HIS A CA 1
ATOM 1981 C C . HIS A 1 267 ? 10.016 -17.188 4.867 1 94.19 267 HIS A C 1
ATOM 1983 O O . HIS A 1 267 ? 10.93 -17.938 5.211 1 94.19 267 HIS A O 1
ATOM 1989 N N . ALA A 1 268 ? 9.125 -16.734 5.719 1 96.81 268 ALA A N 1
ATOM 1990 C CA . ALA A 1 268 ? 9.242 -17.078 7.133 1 96.81 268 ALA A CA 1
ATOM 1991 C C . ALA A 1 268 ? 8.977 -18.562 7.359 1 96.81 268 ALA A C 1
ATOM 1993 O O . ALA A 1 268 ? 9.508 -19.156 8.297 1 96.81 268 ALA A O 1
ATOM 1994 N N . ASN A 1 269 ? 8.219 -19.203 6.453 1 98.44 269 ASN A N 1
ATOM 1995 C CA . ASN A 1 269 ? 7.875 -20.609 6.637 1 98.44 269 ASN A CA 1
ATOM 1996 C C . ASN A 1 269 ? 9.062 -21.516 6.344 1 98.44 269 ASN A C 1
ATOM 1998 O O . ASN A 1 269 ? 9.094 -22.672 6.781 1 98.44 269 ASN A O 1
ATOM 2002 N N . SER A 1 270 ? 10.016 -21.031 5.594 1 97.81 270 SER A N 1
ATOM 2003 C CA . SER A 1 270 ? 11.25 -21.766 5.352 1 97.81 270 SER A CA 1
ATOM 2004 C C . SER A 1 270 ? 12.375 -21.297 6.262 1 97.81 270 SER A C 1
ATOM 2006 O O . SER A 1 270 ? 13.539 -21.656 6.066 1 97.81 270 SER A O 1
ATOM 2008 N N . SER A 1 271 ? 12.07 -20.328 7.133 1 96.06 271 SER A N 1
ATOM 2009 C CA . SER A 1 271 ? 13.086 -19.656 7.945 1 96.06 271 SER A CA 1
ATOM 2010 C C . SER A 1 271 ? 14.156 -19.016 7.074 1 96.06 271 SER A C 1
ATOM 2012 O O . SER A 1 271 ? 15.344 -19.062 7.41 1 96.06 271 SER A O 1
ATOM 2014 N N . LYS A 1 272 ? 13.773 -18.641 5.898 1 92.06 272 LYS A N 1
ATOM 2015 C CA . LYS A 1 272 ? 14.586 -17.938 4.914 1 92.06 272 LYS A CA 1
ATOM 2016 C C . LYS A 1 272 ? 15.688 -18.828 4.359 1 92.06 272 LYS A C 1
ATOM 2018 O O . LYS A 1 272 ? 16.703 -18.344 3.854 1 92.06 272 LYS A O 1
ATOM 2023 N N . ASP A 1 273 ? 15.516 -20.125 4.512 1 97.38 273 ASP A N 1
ATOM 2024 C CA . ASP A 1 273 ? 16.359 -21.141 3.896 1 97.38 273 ASP A CA 1
ATOM 2025 C C . ASP A 1 273 ? 15.555 -21.984 2.914 1 97.38 273 ASP A C 1
ATOM 2027 O O . ASP A 1 273 ? 14.742 -22.812 3.322 1 97.38 273 ASP A O 1
ATOM 2031 N N . PRO A 1 274 ? 15.883 -21.812 1.6 1 97.69 274 PRO A N 1
ATOM 2032 C CA . PRO A 1 274 ? 15.094 -22.547 0.602 1 97.69 274 PRO A CA 1
ATOM 2033 C C . PRO A 1 274 ? 15.141 -24.062 0.803 1 97.69 274 PRO A C 1
ATOM 2035 O O . PRO A 1 274 ? 14.195 -24.766 0.449 1 97.69 274 PRO A O 1
ATOM 2038 N N . ALA A 1 275 ? 16.094 -24.562 1.445 1 97.81 275 ALA A N 1
ATOM 2039 C CA . ALA A 1 275 ? 16.266 -26 1.649 1 97.81 275 ALA A CA 1
ATOM 2040 C C . ALA A 1 275 ? 15.211 -26.531 2.615 1 97.81 275 ALA A C 1
ATOM 2042 O O . ALA A 1 275 ? 15.016 -27.75 2.717 1 97.81 275 ALA A O 1
ATOM 2043 N N . ASN A 1 276 ? 14.531 -25.625 3.295 1 98.56 276 ASN A N 1
ATOM 2044 C CA . ASN A 1 276 ? 13.508 -26.031 4.254 1 98.56 276 ASN A CA 1
ATOM 2045 C C . ASN A 1 276 ? 12.141 -26.172 3.584 1 98.56 276 ASN A C 1
ATOM 2047 O O . ASN A 1 276 ? 11.211 -26.719 4.184 1 98.56 276 ASN A O 1
ATOM 2051 N N . GLN A 1 277 ? 11.945 -25.812 2.314 1 98.75 277 GLN A N 1
ATOM 2052 C CA . GLN A 1 277 ? 10.641 -25.828 1.656 1 98.75 277 GLN A CA 1
ATOM 2053 C C . GLN A 1 277 ? 10.102 -27.25 1.561 1 98.75 277 GLN A C 1
ATOM 2055 O O . GLN A 1 277 ? 8.914 -27.484 1.795 1 98.75 277 GLN A O 1
ATOM 2060 N N . PRO A 1 278 ? 10.961 -28.219 1.268 1 98.81 278 PRO A N 1
ATOM 2061 C CA . PRO A 1 278 ? 10.445 -29.594 1.2 1 98.81 278 PRO A CA 1
ATOM 2062 C C . PRO A 1 278 ? 9.844 -30.062 2.523 1 98.81 278 PRO A C 1
ATOM 2064 O O . PRO A 1 278 ? 8.844 -30.781 2.529 1 98.81 278 PRO A O 1
ATOM 2067 N N . ARG A 1 279 ? 10.469 -29.641 3.609 1 98.69 279 ARG A N 1
ATOM 2068 C CA . ARG A 1 279 ? 9.938 -30 4.918 1 98.69 279 ARG A CA 1
ATOM 2069 C C . ARG A 1 279 ? 8.555 -29.391 5.133 1 98.69 279 ARG A C 1
ATOM 2071 O O . ARG A 1 279 ? 7.66 -30.047 5.68 1 98.69 279 ARG A O 1
ATOM 2078 N N . VAL A 1 280 ? 8.359 -28.172 4.754 1 98.88 280 VAL A N 1
ATOM 2079 C CA . VAL A 1 280 ? 7.07 -27.5 4.844 1 98.88 280 VAL A CA 1
ATOM 2080 C C . VAL A 1 280 ? 6.043 -28.25 3.992 1 98.88 280 VAL A C 1
ATOM 2082 O O . VAL A 1 280 ? 4.934 -28.531 4.453 1 98.88 280 VAL A O 1
ATOM 2085 N N . MET A 1 281 ? 6.441 -28.641 2.76 1 98.88 281 MET A N 1
ATOM 2086 C CA . MET A 1 281 ? 5.52 -29.297 1.841 1 98.88 281 MET A CA 1
ATOM 2087 C C . MET A 1 281 ? 5.191 -30.703 2.322 1 98.88 281 MET A C 1
ATOM 2089 O O . MET A 1 281 ? 4.078 -31.188 2.115 1 98.88 281 MET A O 1
ATOM 2093 N N . ASP A 1 282 ? 6.188 -31.266 3.002 1 98.88 282 ASP A N 1
ATOM 2094 C CA . ASP A 1 282 ? 5.918 -32.562 3.605 1 98.88 282 ASP A CA 1
ATOM 2095 C C . ASP A 1 282 ? 4.844 -32.469 4.684 1 98.88 282 ASP A C 1
ATOM 2097 O O . ASP A 1 282 ? 3.979 -33.344 4.797 1 98.88 282 ASP A O 1
ATOM 2101 N N . ASP A 1 283 ? 4.945 -31.484 5.516 1 98.88 283 ASP A N 1
ATOM 2102 C CA . ASP A 1 283 ? 3.928 -31.25 6.535 1 98.88 283 ASP A CA 1
ATOM 2103 C C . ASP A 1 283 ? 2.555 -31.031 5.898 1 98.88 283 ASP A C 1
ATOM 2105 O O . ASP A 1 283 ? 1.566 -31.625 6.328 1 98.88 283 ASP A O 1
ATOM 2109 N N . VAL A 1 284 ? 2.477 -30.266 4.836 1 98.88 284 VAL A N 1
ATOM 2110 C CA . VAL A 1 284 ? 1.229 -30 4.121 1 98.88 284 VAL A CA 1
ATOM 2111 C C . VAL A 1 284 ? 0.666 -31.312 3.572 1 98.88 284 VAL A C 1
ATOM 2113 O O . VAL A 1 284 ? -0.526 -31.594 3.725 1 98.88 284 VAL A O 1
ATOM 2116 N N . ALA A 1 285 ? 1.537 -32.094 2.969 1 98.88 285 ALA A N 1
ATOM 2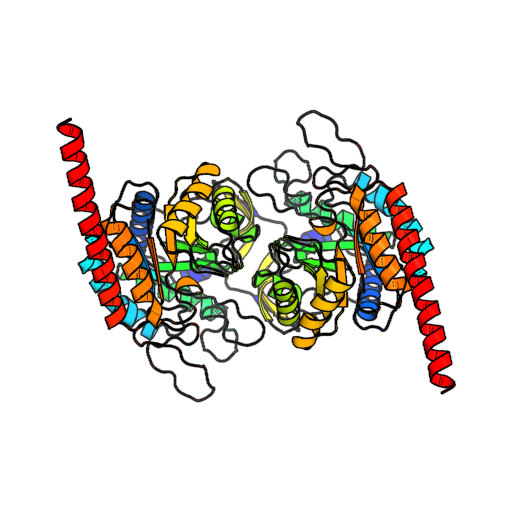117 C CA . ALA A 1 285 ? 1.106 -33.375 2.402 1 98.88 285 ALA A CA 1
ATOM 2118 C C . ALA A 1 285 ? 0.524 -34.281 3.48 1 98.88 285 ALA A C 1
ATOM 2120 O O . ALA A 1 285 ? -0.459 -34.969 3.24 1 98.88 285 ALA A O 1
ATOM 2121 N N . ARG A 1 286 ? 1.177 -34.25 4.68 1 98.81 286 ARG A N 1
ATOM 2122 C CA . ARG A 1 286 ? 0.666 -35.062 5.785 1 98.81 286 ARG A CA 1
ATOM 2123 C C . ARG A 1 286 ? -0.714 -34.594 6.219 1 98.81 286 ARG A C 1
ATOM 2125 O O . ARG A 1 286 ? -1.589 -35.406 6.535 1 98.81 286 ARG A O 1
ATOM 2132 N N . GLN A 1 287 ? -0.883 -33.312 6.266 1 98.81 287 GLN A N 1
ATOM 2133 C CA . GLN A 1 287 ? -2.191 -32.75 6.613 1 98.81 287 GLN A CA 1
ATOM 2134 C C . GLN A 1 287 ? -3.246 -33.156 5.59 1 98.81 287 GLN A C 1
ATOM 2136 O O . GLN A 1 287 ? -4.359 -33.562 5.957 1 98.81 287 GLN A O 1
ATOM 2141 N N . LEU A 1 288 ? -2.885 -33.094 4.297 1 98.75 288 LEU A N 1
ATOM 2142 C CA . LEU A 1 288 ? -3.795 -33.562 3.25 1 98.75 288 LEU A CA 1
ATOM 2143 C C . LEU A 1 288 ? -4.156 -35.031 3.436 1 98.75 288 LEU A C 1
ATOM 2145 O O . LEU A 1 288 ? -5.336 -35.375 3.416 1 98.75 288 LEU A O 1
ATOM 2149 N N . ALA A 1 289 ? -3.123 -35.75 3.664 1 98.44 289 ALA A N 1
ATOM 2150 C CA . ALA A 1 289 ? -3.322 -37.188 3.824 1 98.44 289 ALA A CA 1
ATOM 2151 C C . ALA A 1 289 ? -4.258 -37.5 4.996 1 98.44 289 ALA A C 1
ATOM 2153 O O . ALA A 1 289 ? -4.961 -38.5 4.992 1 98.44 289 ALA A O 1
ATOM 2154 N N . GLY A 1 290 ? -4.234 -36.625 5.969 1 97.56 290 GLY A N 1
ATOM 2155 C CA . GLY A 1 290 ? -5.098 -36.75 7.133 1 97.56 290 GLY A CA 1
ATOM 2156 C C . GLY A 1 290 ? -6.52 -36.281 6.879 1 97.56 290 GLY A C 1
ATOM 2157 O O . GLY A 1 290 ? -7.375 -36.375 7.766 1 97.56 290 GLY A O 1
ATOM 2158 N N . GLY A 1 291 ? -6.809 -35.75 5.715 1 97.5 291 GLY A N 1
ATOM 2159 C CA . GLY A 1 291 ? -8.164 -35.375 5.355 1 97.5 291 GLY A CA 1
ATOM 2160 C C . GLY A 1 291 ? -8.383 -33.875 5.332 1 97.5 291 GLY A C 1
ATOM 2161 O O . GLY A 1 291 ? -9.508 -33.406 5.125 1 97.5 291 GLY A O 1
ATOM 2162 N N . GLU A 1 292 ? -7.348 -33.094 5.543 1 97.5 292 GLU A N 1
ATOM 2163 C CA . GLU A 1 292 ? -7.457 -31.641 5.562 1 97.5 292 GLU A CA 1
ATOM 2164 C C . GLU A 1 292 ? -7.98 -31.109 4.234 1 97.5 292 GLU A C 1
ATOM 2166 O O . GLU A 1 292 ? -7.434 -31.422 3.174 1 97.5 292 GLU A O 1
ATOM 2171 N N . ARG A 1 293 ? -9.062 -30.25 4.297 1 96.75 293 ARG A N 1
ATOM 2172 C CA . ARG A 1 293 ? -9.672 -29.734 3.078 1 96.75 293 ARG A CA 1
ATOM 2173 C C . ARG A 1 293 ? -9.539 -28.203 3.006 1 96.75 293 ARG A C 1
ATOM 2175 O O . ARG A 1 293 ? -9.797 -27.609 1.959 1 96.75 293 ARG A O 1
ATOM 2182 N N . ARG A 1 294 ? -9.164 -27.656 4.109 1 98.12 294 ARG A N 1
ATOM 2183 C CA . ARG A 1 294 ? -9.102 -26.203 4.152 1 98.12 294 ARG A CA 1
ATOM 2184 C C . ARG A 1 294 ? -7.863 -25.672 3.43 1 98.12 294 ARG A C 1
ATOM 2186 O O . ARG A 1 294 ? -7.828 -24.531 2.998 1 98.12 294 ARG A O 1
ATOM 2193 N N . ILE A 1 295 ? -6.797 -26.469 3.314 1 98.88 295 ILE A N 1
ATOM 2194 C CA . ILE A 1 295 ? -5.645 -26.141 2.482 1 98.88 295 ILE A CA 1
ATOM 2195 C C . ILE A 1 295 ? -5.988 -26.375 1.013 1 98.88 295 ILE A C 1
ATOM 2197 O O . ILE A 1 295 ? -6.152 -27.516 0.582 1 98.88 295 ILE A O 1
ATOM 2201 N N . VAL A 1 296 ? -6.023 -25.281 0.245 1 98.75 296 VAL A N 1
ATOM 2202 C CA . VAL A 1 296 ? -6.5 -25.391 -1.129 1 98.75 296 VAL A CA 1
ATOM 2203 C C . VAL A 1 296 ? -5.336 -25.203 -2.098 1 98.75 296 VAL A C 1
ATOM 2205 O O . VAL A 1 296 ? -5.465 -25.484 -3.293 1 98.75 296 VAL A O 1
ATOM 2208 N N . GLY A 1 297 ? -4.219 -24.734 -1.589 1 98.88 297 GLY A N 1
ATOM 2209 C CA . GLY A 1 297 ? -3.09 -24.5 -2.477 1 98.88 297 GLY A CA 1
ATOM 2210 C C . GLY A 1 297 ? -1.791 -24.25 -1.736 1 98.88 297 GLY A C 1
ATOM 2211 O O . GLY A 1 297 ? -1.784 -24.125 -0.51 1 98.88 297 GLY A O 1
ATOM 2212 N N . VAL A 1 298 ? -0.7 -24.25 -2.512 1 98.94 298 VAL A N 1
ATOM 2213 C CA . VAL A 1 298 ? 0.629 -23.969 -1.972 1 98.94 298 VAL A CA 1
ATOM 2214 C C . VAL A 1 298 ? 1.418 -23.109 -2.947 1 98.94 298 VAL A C 1
ATOM 2216 O O . VAL A 1 298 ? 1.07 -23.016 -4.125 1 98.94 298 VAL A O 1
ATOM 2219 N N . MET A 1 299 ? 2.371 -22.438 -2.414 1 98.88 299 MET A N 1
ATOM 2220 C CA . MET A 1 299 ? 3.373 -21.719 -3.197 1 98.88 299 MET A CA 1
ATOM 2221 C C . MET A 1 299 ? 4.773 -22.25 -2.898 1 98.88 299 MET A C 1
ATOM 2223 O O . MET A 1 299 ? 5.113 -22.5 -1.741 1 98.88 299 MET A O 1
ATOM 2227 N N . VAL A 1 300 ? 5.574 -22.422 -3.947 1 98.88 300 VAL A N 1
ATOM 2228 C CA . VAL A 1 300 ? 6.934 -22.938 -3.801 1 98.88 300 VAL A CA 1
ATOM 2229 C C . VAL A 1 300 ? 7.895 -22.125 -4.664 1 98.88 300 VAL A C 1
ATOM 2231 O O . VAL A 1 300 ? 7.625 -21.891 -5.844 1 98.88 300 VAL A O 1
ATOM 2234 N N . GLU A 1 301 ? 8.969 -21.688 -4.086 1 98.69 301 GLU A N 1
ATOM 2235 C CA . GLU A 1 301 ? 10.031 -21.047 -4.855 1 98.69 301 GLU A CA 1
ATOM 2236 C C . GLU A 1 301 ? 11.031 -22.078 -5.371 1 98.69 301 GLU A C 1
ATOM 2238 O O . GLU A 1 301 ? 11.734 -22.719 -4.586 1 98.69 301 GLU A O 1
ATOM 2243 N N . SER A 1 302 ? 11.023 -22.156 -6.645 1 98.62 302 SER A N 1
ATOM 2244 C CA . SER A 1 302 ? 11.75 -23.203 -7.363 1 98.62 302 SER A CA 1
ATOM 2245 C C . SER A 1 302 ? 12.375 -22.656 -8.648 1 98.62 302 SER A C 1
ATOM 2247 O O . SER A 1 302 ? 11.844 -21.719 -9.25 1 98.62 302 SER A O 1
ATOM 2249 N N . HIS A 1 303 ? 13.508 -23.141 -8.969 1 98.69 303 HIS A N 1
ATOM 2250 C CA . HIS A 1 303 ? 14.164 -22.828 -10.234 1 98.69 303 HIS A CA 1
ATOM 2251 C C . HIS A 1 303 ? 14.93 -24.031 -10.773 1 98.69 303 HIS A C 1
ATOM 2253 O O . HIS A 1 303 ? 14.742 -25.156 -10.305 1 98.69 303 HIS A O 1
ATOM 2259 N N . ILE A 1 304 ? 15.68 -23.844 -11.852 1 98.81 304 ILE A N 1
ATOM 2260 C CA . ILE A 1 304 ? 16.453 -24.938 -12.43 1 98.81 304 ILE A CA 1
ATOM 2261 C C . ILE A 1 304 ? 17.609 -25.312 -11.5 1 98.81 304 ILE A C 1
ATOM 2263 O O . ILE A 1 304 ? 17.812 -26.5 -11.211 1 98.81 304 ILE A O 1
ATOM 2267 N N . GLU A 1 305 ? 18.266 -24.281 -10.961 1 98.62 305 GLU A N 1
ATOM 2268 C CA . GLU A 1 305 ? 19.359 -24.469 -10.016 1 98.62 305 GLU A CA 1
ATOM 2269 C C . GLU A 1 305 ? 18.984 -23.953 -8.625 1 98.62 305 GLU A C 1
ATOM 2271 O O . GLU A 1 305 ? 18.281 -22.938 -8.508 1 98.62 305 GLU A O 1
ATOM 2276 N N . ALA A 1 306 ? 19.516 -24.641 -7.598 1 98.38 306 ALA A N 1
ATOM 2277 C CA . ALA A 1 306 ? 19.203 -24.25 -6.223 1 98.38 306 ALA A CA 1
ATOM 2278 C C . ALA A 1 306 ? 19.969 -22.984 -5.828 1 98.38 306 ALA A C 1
ATOM 2280 O O . ALA A 1 306 ? 21 -22.672 -6.426 1 98.38 306 ALA A O 1
ATOM 2281 N N . GLY A 1 307 ? 19.391 -22.328 -4.844 1 97.81 307 GLY A N 1
ATOM 2282 C CA . GLY A 1 307 ? 20.094 -21.219 -4.242 1 97.81 307 GLY A CA 1
ATOM 2283 C C . GLY A 1 307 ? 19.812 -19.891 -4.926 1 97.81 307 GLY A C 1
ATOM 2284 O O . GLY A 1 307 ? 18.75 -19.719 -5.543 1 97.81 307 GLY A O 1
ATOM 2285 N N . ARG A 1 308 ? 20.625 -18.938 -4.617 1 96.62 308 ARG A N 1
ATOM 2286 C CA . ARG A 1 308 ? 20.594 -17.609 -5.215 1 96.62 308 ARG A CA 1
ATOM 2287 C C . ARG A 1 308 ? 22 -17.125 -5.535 1 96.62 308 ARG A C 1
ATOM 2289 O O . ARG A 1 308 ? 22.984 -17.688 -5.043 1 96.62 308 ARG A O 1
ATOM 2296 N N . GLN A 1 309 ? 22.047 -16.125 -6.398 1 95.94 309 GLN A N 1
ATOM 2297 C CA . GLN A 1 309 ? 23.297 -15.469 -6.758 1 95.94 309 GLN A CA 1
ATOM 2298 C C . GLN A 1 309 ? 23.156 -13.953 -6.758 1 95.94 309 GLN A C 1
ATOM 2300 O O . GLN A 1 309 ? 22.031 -13.438 -6.879 1 95.94 309 GLN A O 1
ATOM 2305 N N . ASP A 1 310 ? 24.266 -13.305 -6.582 1 92.81 310 ASP A N 1
ATOM 2306 C CA . ASP A 1 310 ? 24.25 -11.844 -6.629 1 92.81 310 ASP A CA 1
ATOM 2307 C C . ASP A 1 310 ? 24.531 -11.336 -8.039 1 92.81 310 ASP A C 1
ATOM 2309 O O . ASP A 1 310 ? 25.25 -11.977 -8.812 1 92.81 310 ASP A O 1
ATOM 2313 N N . LEU A 1 311 ? 23.906 -10.305 -8.375 1 90.25 311 LEU A N 1
ATOM 2314 C CA . LEU A 1 311 ? 24.219 -9.594 -9.609 1 90.25 311 LEU A CA 1
ATOM 2315 C C . LEU A 1 311 ? 25.5 -8.773 -9.445 1 90.25 311 LEU A C 1
ATOM 2317 O O . LEU A 1 311 ? 25.5 -7.762 -8.734 1 90.25 311 LEU A O 1
ATOM 2321 N N . VAL A 1 312 ? 26.516 -9.227 -9.945 1 89.31 312 VAL A N 1
ATOM 2322 C CA . VAL A 1 312 ? 27.797 -8.539 -9.898 1 89.31 312 VAL A CA 1
ATOM 2323 C C . VAL A 1 312 ? 28.188 -8.07 -11.297 1 89.31 312 VAL A C 1
ATOM 2325 O O . VAL A 1 312 ? 28.188 -8.859 -12.25 1 89.31 312 VAL A O 1
ATOM 2328 N N . ALA A 1 313 ? 28.5 -6.844 -11.367 1 84.81 313 ALA A N 1
ATOM 2329 C CA . ALA A 1 313 ? 28.844 -6.262 -12.664 1 84.81 313 ALA A CA 1
ATOM 2330 C C . ALA A 1 313 ? 29.984 -7.031 -13.328 1 84.81 313 ALA A C 1
ATOM 2332 O O . ALA A 1 313 ? 31 -7.301 -12.703 1 84.81 313 ALA A O 1
ATOM 2333 N N . GLY A 1 314 ? 29.766 -7.426 -14.57 1 87.56 314 GLY A N 1
ATOM 2334 C CA . GLY A 1 314 ? 30.812 -8.062 -15.367 1 87.56 314 GLY A CA 1
ATOM 2335 C C . GLY A 1 314 ? 30.891 -9.562 -15.148 1 87.56 314 GLY A C 1
ATOM 2336 O O . GLY A 1 314 ? 31.625 -10.266 -15.852 1 87.56 314 GLY A O 1
ATOM 2337 N N . GLN A 1 315 ? 30.219 -10.047 -14.18 1 92.88 315 GLN A N 1
ATOM 2338 C CA . GLN A 1 315 ? 30.25 -11.484 -13.914 1 92.88 315 GLN A CA 1
ATOM 2339 C C . GLN A 1 315 ? 29.016 -12.18 -14.484 1 92.88 315 GLN A C 1
ATOM 2341 O O . GLN A 1 315 ? 27.891 -11.711 -14.305 1 92.88 315 GLN A O 1
ATOM 2346 N N . PRO A 1 316 ? 29.359 -13.188 -15.164 1 94.31 316 PRO A N 1
ATOM 2347 C CA . PRO A 1 316 ? 28.219 -13.914 -15.711 1 94.31 316 PRO A CA 1
ATOM 2348 C C . PRO A 1 316 ? 27.359 -14.562 -14.633 1 94.31 316 PRO A C 1
ATOM 2350 O O . PRO A 1 316 ? 27.875 -14.977 -13.586 1 94.31 316 PRO A O 1
ATOM 2353 N N . LEU A 1 317 ? 26.062 -14.719 -14.914 1 96.25 317 LEU A N 1
ATOM 2354 C CA . LEU A 1 317 ? 25.125 -15.336 -13.984 1 96.25 317 LEU A CA 1
ATOM 2355 C C . LEU A 1 317 ? 25.047 -16.844 -14.219 1 96.25 317 LEU A C 1
ATOM 2357 O O . LEU A 1 317 ? 25.172 -17.312 -15.352 1 96.25 317 LEU A O 1
ATOM 2361 N N . VAL A 1 318 ? 24.812 -17.547 -13.133 1 97.75 318 VAL A N 1
ATOM 2362 C CA . VAL A 1 318 ? 24.5 -18.969 -13.258 1 97.75 318 VAL A CA 1
ATOM 2363 C C . VAL A 1 318 ? 23.094 -19.125 -13.859 1 97.75 318 VAL A C 1
ATOM 2365 O O . VAL A 1 318 ? 22.125 -18.594 -13.336 1 97.75 318 VAL A O 1
ATOM 2368 N N . TYR A 1 319 ? 23.031 -19.891 -14.984 1 97.94 319 TYR A N 1
ATOM 2369 C CA . TYR A 1 319 ? 21.781 -20.125 -15.703 1 97.94 319 TYR A CA 1
ATOM 2370 C C . TYR A 1 319 ? 20.766 -20.828 -14.812 1 97.94 319 TYR A C 1
ATOM 2372 O O . TYR A 1 319 ? 21.094 -21.844 -14.188 1 97.94 319 TYR A O 1
ATOM 2380 N N . GLY A 1 320 ? 19.547 -20.281 -14.719 1 98.19 320 GLY A N 1
ATOM 2381 C CA . GLY A 1 320 ? 18.453 -20.938 -14.023 1 98.19 320 GLY A CA 1
ATOM 2382 C C . GLY A 1 320 ? 18.547 -20.812 -12.516 1 98.19 320 GLY A C 1
ATOM 2383 O O . GLY A 1 320 ? 17.953 -21.609 -11.773 1 98.19 320 GLY A O 1
ATOM 2384 N N . GLN A 1 321 ? 19.391 -19.844 -12.078 1 98.44 321 GLN A N 1
ATOM 2385 C CA . GLN A 1 321 ? 19.484 -19.578 -10.648 1 98.44 321 GLN A CA 1
ATOM 2386 C C . GLN A 1 321 ? 18.938 -18.203 -10.312 1 98.44 321 GLN A C 1
ATOM 2388 O O . GLN A 1 321 ? 19.172 -17.234 -11.055 1 98.44 321 GLN A O 1
ATOM 2393 N N . SER A 1 322 ? 18.281 -18.141 -9.203 1 96.81 322 SER A N 1
ATOM 2394 C CA . SER A 1 322 ? 17.625 -16.906 -8.781 1 96.81 322 SER A CA 1
ATOM 2395 C C . SER A 1 322 ? 18.656 -15.812 -8.492 1 96.81 322 SER A C 1
ATOM 2397 O O . SER A 1 322 ? 19.734 -16.094 -7.98 1 96.81 322 SER A O 1
ATOM 2399 N N . ILE A 1 323 ? 18.312 -14.516 -8.742 1 93.94 323 ILE A N 1
ATOM 2400 C CA . ILE A 1 323 ? 19.172 -13.406 -8.344 1 93.94 323 ILE A CA 1
ATOM 2401 C C . ILE A 1 323 ? 18.516 -12.648 -7.184 1 93.94 323 ILE A C 1
ATOM 2403 O O . ILE A 1 323 ? 18.969 -11.57 -6.809 1 93.94 323 ILE A O 1
ATOM 2407 N N . THR A 1 324 ? 17.391 -13.141 -6.68 1 92.62 324 THR A N 1
ATOM 2408 C CA . THR A 1 324 ? 16.703 -12.617 -5.508 1 92.62 324 THR A CA 1
ATOM 2409 C C . THR A 1 324 ? 16.656 -13.656 -4.391 1 92.62 324 THR A C 1
ATOM 2411 O O . THR A 1 324 ? 17.703 -14.008 -3.828 1 92.62 324 THR A O 1
ATOM 2414 N N . ASP A 1 325 ? 15.492 -14.156 -4 1 93.12 325 ASP A N 1
ATOM 2415 C CA . ASP A 1 325 ? 15.43 -15.156 -2.943 1 93.12 325 ASP A CA 1
ATOM 2416 C C . ASP A 1 325 ? 15.875 -16.531 -3.459 1 93.12 325 ASP A C 1
ATOM 2418 O O . ASP A 1 325 ? 15.664 -16.844 -4.633 1 93.12 325 ASP A O 1
ATOM 2422 N N . GLY A 1 326 ? 16.391 -17.25 -2.57 1 96.44 326 GLY A N 1
ATOM 2423 C CA . GLY A 1 326 ? 16.844 -18.594 -2.941 1 96.44 326 GLY A CA 1
ATOM 2424 C C . GLY A 1 326 ? 15.695 -19.516 -3.293 1 96.44 326 GLY A C 1
ATOM 2425 O O . GLY A 1 326 ? 14.609 -19.422 -2.709 1 96.44 326 GLY A O 1
ATOM 2426 N N . CYS A 1 327 ? 15.984 -20.5 -4.211 1 98.31 327 CYS A N 1
ATOM 2427 C CA . CYS A 1 327 ? 15.008 -21.484 -4.68 1 98.31 327 CYS A CA 1
ATOM 2428 C C . CYS A 1 327 ? 15.516 -22.906 -4.445 1 98.31 327 CYS A C 1
ATOM 2430 O O . CYS A 1 327 ? 16.719 -23.109 -4.23 1 98.31 327 CYS A O 1
ATOM 2432 N N . ILE A 1 328 ? 14.648 -23.812 -4.441 1 98.81 328 ILE A N 1
ATOM 2433 C CA . ILE A 1 328 ? 15.062 -25.203 -4.559 1 98.81 328 ILE A CA 1
ATOM 2434 C C . ILE A 1 328 ? 15.328 -25.547 -6.023 1 98.81 328 ILE A C 1
ATOM 2436 O O . ILE A 1 328 ? 14.844 -24.859 -6.926 1 98.81 328 ILE A O 1
ATOM 2440 N N . ASP A 1 329 ? 16.125 -26.609 -6.242 1 98.69 329 ASP A N 1
ATOM 2441 C CA . ASP A 1 329 ? 16.453 -27 -7.605 1 98.69 329 ASP A CA 1
ATOM 2442 C C . ASP A 1 329 ? 15.336 -27.812 -8.242 1 98.69 329 ASP A C 1
ATOM 2444 O O . ASP A 1 329 ? 14.328 -28.109 -7.59 1 98.69 329 ASP A O 1
ATOM 2448 N N . TRP A 1 330 ? 15.492 -28.125 -9.492 1 98.81 330 TRP A N 1
ATOM 2449 C CA . TRP A 1 330 ? 14.445 -28.781 -10.273 1 98.81 330 TRP A CA 1
ATOM 2450 C C . TRP A 1 330 ? 14.133 -30.172 -9.719 1 98.81 330 TRP A C 1
ATOM 2452 O O . TRP A 1 330 ? 12.961 -30.531 -9.586 1 98.81 330 TRP A O 1
ATOM 2462 N N . GLU A 1 331 ? 15.102 -30.938 -9.414 1 98.75 331 GLU A N 1
ATOM 2463 C CA . GLU A 1 331 ? 14.883 -32.281 -8.914 1 98.75 331 GLU A CA 1
ATOM 2464 C C . GLU A 1 331 ? 14.086 -32.281 -7.617 1 98.75 331 GLU A C 1
ATOM 2466 O O . GLU A 1 331 ? 13.156 -33.062 -7.441 1 98.75 331 GLU A O 1
ATOM 2471 N N . THR A 1 332 ? 14.516 -31.375 -6.738 1 98.88 332 THR A N 1
ATOM 2472 C CA . THR A 1 332 ? 13.789 -31.219 -5.488 1 98.88 332 THR A CA 1
ATOM 2473 C C . THR A 1 332 ? 12.352 -30.766 -5.754 1 98.88 332 THR A C 1
ATOM 2475 O O . THR A 1 332 ? 11.422 -31.203 -5.066 1 98.88 332 THR A O 1
ATOM 2478 N N . SER A 1 333 ? 12.156 -29.922 -6.762 1 98.88 333 SER A N 1
ATOM 2479 C CA . SER A 1 333 ? 10.828 -29.453 -7.125 1 98.88 333 SER A CA 1
ATOM 2480 C C . SER A 1 333 ? 9.922 -30.609 -7.547 1 98.88 333 SER A C 1
ATOM 2482 O O . SER A 1 333 ? 8.766 -30.672 -7.137 1 98.88 333 SER A O 1
ATOM 2484 N N . VAL A 1 334 ? 10.445 -31.484 -8.352 1 98.94 334 VAL A N 1
ATOM 2485 C CA . VAL A 1 334 ? 9.68 -32.625 -8.82 1 98.94 334 VAL A CA 1
ATOM 2486 C C . VAL A 1 334 ? 9.297 -33.531 -7.641 1 98.94 334 VAL A C 1
ATOM 2488 O O . VAL A 1 334 ? 8.164 -34 -7.562 1 98.94 334 VAL A O 1
ATOM 2491 N N . ALA A 1 335 ? 10.234 -33.688 -6.715 1 98.88 335 ALA A N 1
ATOM 2492 C CA . ALA A 1 335 ? 9.961 -34.5 -5.527 1 98.88 335 ALA A CA 1
ATOM 2493 C C . ALA A 1 335 ? 8.852 -33.875 -4.684 1 98.88 335 ALA A C 1
ATOM 2495 O O . ALA A 1 335 ? 8.016 -34.594 -4.133 1 98.88 335 ALA A O 1
ATOM 2496 N N . VAL A 1 336 ? 8.883 -32.562 -4.551 1 98.94 336 VAL A N 1
ATOM 2497 C CA . VAL A 1 336 ? 7.855 -31.859 -3.801 1 98.94 336 VAL A CA 1
ATOM 2498 C C . VAL A 1 336 ? 6.492 -32.062 -4.461 1 98.94 336 VAL A C 1
ATOM 2500 O O . VAL A 1 336 ? 5.504 -32.344 -3.781 1 98.94 336 VAL A O 1
ATOM 2503 N N . LEU A 1 337 ? 6.434 -31.922 -5.797 1 98.94 337 LEU A N 1
ATOM 2504 C CA . LEU A 1 337 ? 5.188 -32.125 -6.523 1 98.94 337 LEU A CA 1
ATOM 2505 C C . LEU A 1 337 ? 4.66 -33.531 -6.328 1 98.94 337 LEU A C 1
ATOM 2507 O O . LEU A 1 337 ? 3.459 -33.75 -6.137 1 98.94 337 LEU A O 1
ATOM 2511 N N . GLU A 1 338 ? 5.578 -34.469 -6.375 1 98.88 338 GLU A N 1
ATOM 2512 C CA . GLU A 1 338 ? 5.199 -35.875 -6.16 1 98.88 338 GLU A CA 1
ATOM 2513 C C . GLU A 1 338 ? 4.609 -36.062 -4.766 1 98.88 338 GLU A C 1
ATOM 2515 O O . GLU A 1 338 ? 3.592 -36.75 -4.609 1 98.88 338 GLU A O 1
ATOM 2520 N N . ARG A 1 339 ? 5.281 -35.5 -3.82 1 98.88 339 ARG A N 1
ATOM 2521 C CA . ARG A 1 339 ? 4.844 -35.625 -2.436 1 98.88 339 ARG A CA 1
ATOM 2522 C C . ARG A 1 339 ? 3.461 -35 -2.236 1 98.88 339 ARG A C 1
ATOM 2524 O O . ARG A 1 339 ? 2.613 -35.594 -1.554 1 98.88 339 ARG A O 1
ATOM 2531 N N . LEU A 1 340 ? 3.211 -33.875 -2.805 1 98.94 340 LEU A N 1
ATOM 2532 C CA . LEU A 1 340 ? 1.918 -33.219 -2.699 1 98.94 340 LEU A CA 1
ATOM 2533 C C . LEU A 1 340 ? 0.83 -34.031 -3.391 1 98.94 340 LEU A C 1
ATOM 2535 O O . LEU A 1 340 ? -0.277 -34.156 -2.865 1 98.94 340 LEU A O 1
ATOM 2539 N N . ALA A 1 341 ? 1.145 -34.562 -4.582 1 98.94 341 ALA A N 1
ATOM 2540 C CA . ALA A 1 341 ? 0.192 -35.406 -5.297 1 98.94 341 ALA A CA 1
ATOM 2541 C C . ALA A 1 341 ? -0.192 -36.625 -4.461 1 98.94 341 ALA A C 1
ATOM 2543 O O . ALA A 1 341 ? -1.361 -37 -4.426 1 98.94 341 ALA A O 1
ATOM 2544 N N . GLU A 1 342 ? 0.817 -37.188 -3.822 1 98.81 342 GLU A N 1
ATOM 2545 C CA . GLU A 1 342 ? 0.554 -38.312 -2.922 1 98.81 342 GLU A CA 1
ATOM 2546 C C . GLU A 1 342 ? -0.399 -37.906 -1.801 1 98.81 342 GLU A C 1
ATOM 2548 O O . GLU A 1 342 ? -1.272 -38.688 -1.409 1 98.81 342 GLU A O 1
ATOM 2553 N N . GLY A 1 343 ? -0.13 -36.719 -1.267 1 98.81 343 GLY A N 1
ATOM 2554 C CA . GLY A 1 343 ? -1.022 -36.219 -0.237 1 98.81 343 GLY A CA 1
ATOM 2555 C C . GLY A 1 343 ? -2.465 -36.094 -0.696 1 98.81 343 GLY A C 1
ATOM 2556 O O . GLY A 1 343 ? -3.383 -36.469 0.037 1 98.81 343 GLY A O 1
ATOM 2557 N N . VAL A 1 344 ? -2.707 -35.656 -1.916 1 98.81 344 VAL A N 1
ATOM 2558 C CA . VAL A 1 344 ? -4.051 -35.531 -2.469 1 98.81 344 VAL A CA 1
ATOM 2559 C C . VAL A 1 344 ? -4.691 -36.875 -2.654 1 98.81 344 VAL A C 1
ATOM 2561 O O . VAL A 1 344 ? -5.863 -37.094 -2.322 1 98.81 344 VAL A O 1
ATOM 2564 N N . ARG A 1 345 ? -3.918 -37.812 -3.176 1 98.62 345 ARG A N 1
ATOM 2565 C CA . ARG A 1 345 ? -4.434 -39.188 -3.346 1 98.62 345 ARG A CA 1
ATOM 2566 C C . ARG A 1 345 ? -4.844 -39.781 -2.006 1 98.62 345 ARG A C 1
ATOM 2568 O O . ARG A 1 345 ? -5.883 -40.438 -1.908 1 98.62 345 ARG A O 1
ATOM 2575 N N . ALA A 1 346 ? -3.998 -39.562 -1.025 1 98.44 346 ALA A N 1
ATOM 2576 C CA . ALA A 1 346 ? -4.297 -40.062 0.306 1 98.44 346 ALA A CA 1
ATOM 2577 C C . ALA A 1 346 ? -5.562 -39.438 0.874 1 98.44 346 ALA A C 1
ATOM 2579 O O . ALA A 1 346 ? -6.359 -40.125 1.531 1 98.44 346 ALA A O 1
ATOM 2580 N N . ARG A 1 347 ? -5.711 -38.156 0.669 1 98 347 ARG A N 1
ATOM 2581 C CA . ARG A 1 347 ? -6.914 -37.469 1.117 1 98 347 ARG A CA 1
ATOM 2582 C C . ARG A 1 347 ? -8.164 -38.094 0.509 1 98 347 ARG A C 1
ATOM 2584 O O . ARG A 1 347 ? -9.18 -38.25 1.19 1 98 347 ARG A O 1
ATOM 2591 N N . ARG A 1 348 ? -8.078 -38.469 -0.786 1 97.31 348 ARG A N 1
ATOM 2592 C CA . ARG A 1 348 ? -9.203 -39.062 -1.493 1 97.31 348 ARG A CA 1
ATOM 2593 C C . ARG A 1 348 ? -9.578 -40.406 -0.873 1 97.31 348 ARG A C 1
ATOM 2595 O O . ARG A 1 348 ? -10.758 -40.75 -0.772 1 97.31 348 ARG A O 1
ATOM 2602 N N . ARG A 1 349 ? -8.656 -41.062 -0.396 1 95.88 349 ARG A N 1
ATOM 2603 C CA . ARG A 1 349 ? -8.891 -42.375 0.222 1 95.88 349 ARG A CA 1
ATOM 2604 C C . ARG A 1 349 ? -9.594 -42.219 1.567 1 95.88 349 ARG A C 1
ATOM 2606 O O . ARG A 1 349 ? -10.516 -42.969 1.878 1 95.88 349 ARG A O 1
ATOM 2613 N N . VAL A 1 350 ? -9.133 -41.312 2.291 1 93.5 350 VAL A N 1
ATOM 2614 C CA . VAL A 1 350 ? -9.711 -41.094 3.617 1 93.5 350 VAL A CA 1
ATOM 2615 C C . VAL A 1 350 ? -11.133 -40.562 3.488 1 93.5 350 VAL A C 1
ATOM 2617 O O . VAL A 1 350 ? -12.008 -40.906 4.281 1 93.5 350 VAL A O 1
ATOM 2620 N N . THR A 1 351 ? -11.383 -39.719 2.57 1 87.75 351 THR A N 1
ATOM 2621 C CA . THR A 1 351 ? -12.703 -39.156 2.35 1 87.75 351 THR A CA 1
ATOM 2622 C C . THR A 1 351 ? -13.688 -40.219 1.874 1 87.75 351 THR A C 1
ATOM 2624 O O . THR A 1 351 ? -14.844 -40.219 2.303 1 87.75 351 THR A O 1
ATOM 2627 N N . ALA A 1 352 ? -13.258 -41.062 1 1 87.19 352 ALA A N 1
ATOM 2628 C CA . ALA A 1 352 ? -14.086 -42.156 0.511 1 87.19 352 ALA A CA 1
ATOM 2629 C C . ALA A 1 352 ? -14.445 -43.125 1.64 1 87.19 352 ALA A C 1
ATOM 2631 O O . ALA A 1 352 ? -15.57 -43.594 1.708 1 87.19 352 ALA A O 1
ATOM 2632 N N . ALA A 1 353 ? -13.562 -43.281 2.473 1 84.75 353 ALA A N 1
ATOM 2633 C CA . ALA A 1 353 ? -13.805 -44.188 3.594 1 84.75 353 ALA A CA 1
ATOM 2634 C C . ALA A 1 353 ? -14.812 -43.594 4.574 1 84.75 353 ALA A C 1
ATOM 2636 O O . ALA A 1 353 ? -15.664 -44.312 5.105 1 84.75 353 ALA A O 1
ATOM 2637 N N . ALA A 1 354 ? -14.695 -42.406 4.781 1 79.69 354 ALA A N 1
ATOM 2638 C CA . ALA A 1 354 ? -15.602 -41.719 5.711 1 79.69 354 ALA A CA 1
ATOM 2639 C C . ALA A 1 354 ? -17.031 -41.719 5.176 1 79.69 354 ALA A C 1
ATOM 2641 O O . ALA A 1 354 ? -17.984 -41.906 5.941 1 79.69 354 ALA A O 1
ATOM 2642 N N . VAL A 1 355 ? -17.156 -41.531 3.908 1 75.12 355 VAL A N 1
ATOM 2643 C CA . VAL A 1 355 ? -18.484 -41.531 3.289 1 75.12 355 VAL A CA 1
ATOM 2644 C C . VAL A 1 355 ? -19.094 -42.906 3.369 1 75.12 355 VAL A C 1
ATOM 2646 O O . VAL A 1 355 ? -20.297 -43.062 3.639 1 75.12 355 VAL A O 1
ATOM 2649 N N . LYS A 1 356 ? -18.344 -44 3.223 1 78.19 356 LYS A N 1
ATOM 2650 C CA . LYS A 1 356 ? -18.828 -45.375 3.301 1 78.19 356 LYS A CA 1
ATOM 2651 C C . LYS A 1 356 ? -19.266 -45.719 4.719 1 78.19 356 LYS A C 1
ATOM 2653 O O . LYS A 1 356 ? -20.281 -46.375 4.918 1 78.19 356 LYS A O 1
ATOM 2658 N N . GLU A 1 357 ? -18.469 -45.25 5.613 1 75.06 357 GLU A N 1
ATOM 2659 C CA . GLU A 1 357 ? -18.812 -45.5 7.008 1 75.06 357 GLU A CA 1
ATOM 2660 C C . GLU A 1 357 ? -20.047 -44.75 7.43 1 75.06 357 GLU A C 1
ATOM 2662 O O . GLU A 1 357 ? -20.875 -45.25 8.195 1 75.06 357 GLU A O 1
ATOM 2667 N N . GLY A 1 358 ? -20.156 -43.5 7.008 1 65.62 358 GLY A N 1
ATOM 2668 C CA . GLY A 1 358 ? -21.344 -42.719 7.309 1 65.62 358 GLY A CA 1
ATOM 2669 C C . GLY A 1 358 ? -22.609 -43.281 6.691 1 65.62 358 GLY A C 1
ATOM 2670 O O . GLY A 1 358 ? -23.688 -43.156 7.266 1 65.62 358 GLY A O 1
ATOM 2671 N N . ALA A 1 359 ? -22.531 -43.969 5.531 1 68.56 359 ALA A N 1
ATOM 2672 C CA . ALA A 1 359 ? -23.688 -44.562 4.863 1 68.56 359 ALA A CA 1
ATOM 2673 C C . ALA A 1 359 ? -24.078 -45.875 5.531 1 68.56 359 ALA A C 1
ATOM 2675 O O . ALA A 1 359 ? -25.25 -46.281 5.512 1 68.56 359 ALA A O 1
ATOM 2676 N N . MET A 1 360 ? -23.156 -46.531 6.262 1 66.94 360 MET A N 1
ATOM 2677 C CA . MET A 1 360 ? -23.438 -47.781 6.934 1 66.94 360 MET A CA 1
ATOM 2678 C C . MET A 1 360 ? -23.953 -47.562 8.352 1 66.94 360 MET A C 1
ATOM 2680 O O . MET A 1 360 ? -24.484 -48.469 8.977 1 66.94 360 MET A O 1
ATOM 2684 N N . ALA A 1 361 ? -24.031 -46.312 8.852 1 52.09 361 ALA A N 1
ATOM 2685 C CA . ALA A 1 361 ? -24.531 -46.031 10.195 1 52.09 361 ALA A CA 1
ATOM 2686 C C . ALA A 1 361 ? -25.953 -45.5 10.156 1 52.09 361 ALA A C 1
ATOM 2688 O O . ALA A 1 361 ? -26.922 -46.25 10.055 1 52.09 361 ALA A O 1
ATOM 2689 N N . MET B 1 1 ? -14.633 -16.062 -28.359 1 51 1 MET B N 1
ATOM 2690 C CA . MET B 1 1 ? -13.672 -16.438 -27.328 1 51 1 MET B CA 1
ATOM 2691 C C . MET B 1 1 ? -13.984 -15.727 -26.016 1 51 1 MET B C 1
ATOM 2693 O O . MET B 1 1 ? -14.383 -14.562 -26.016 1 51 1 MET B O 1
ATOM 2697 N N . SER B 1 2 ? -14.133 -16.516 -24.953 1 63.88 2 SER B N 1
ATOM 2698 C CA . SER B 1 2 ? -14.516 -15.93 -23.672 1 63.88 2 SER B CA 1
ATOM 2699 C C . SER B 1 2 ? -13.508 -14.867 -23.234 1 63.88 2 SER B C 1
ATOM 2701 O O . SER B 1 2 ? -12.297 -15.047 -23.391 1 63.88 2 SER B O 1
ATOM 2703 N N . SER B 1 3 ? -13.906 -13.727 -22.969 1 86.88 3 SER B N 1
ATOM 2704 C CA . SER B 1 3 ? -13.047 -12.625 -22.547 1 86.88 3 SER B CA 1
ATOM 2705 C C . SER B 1 3 ? -12.336 -12.945 -21.234 1 86.88 3 SER B C 1
ATOM 2707 O O . SER B 1 3 ? -12.906 -13.609 -20.359 1 86.88 3 SER B O 1
ATOM 2709 N N . THR B 1 4 ? -11.078 -12.797 -21.203 1 91.81 4 THR B N 1
ATOM 2710 C CA . THR B 1 4 ? -10.305 -12.906 -19.984 1 91.81 4 THR B CA 1
ATOM 2711 C C . THR B 1 4 ? -10 -11.523 -19.406 1 91.81 4 THR B C 1
ATOM 2713 O O . THR B 1 4 ? -9.203 -11.391 -18.469 1 91.81 4 THR B O 1
ATOM 2716 N N . ASP B 1 5 ? -10.586 -10.562 -19.938 1 88 5 ASP B N 1
ATOM 2717 C CA . ASP B 1 5 ? -10.227 -9.188 -19.594 1 88 5 ASP B CA 1
ATOM 2718 C C . ASP B 1 5 ? -11.406 -8.453 -18.953 1 88 5 ASP B C 1
ATOM 2720 O O . ASP B 1 5 ? -12.523 -8.484 -19.484 1 88 5 ASP B O 1
ATOM 2724 N N . ASP B 1 6 ? -11.164 -7.844 -17.828 1 90.44 6 ASP B N 1
ATOM 2725 C CA . ASP B 1 6 ? -12.094 -6.926 -17.172 1 90.44 6 ASP B CA 1
ATOM 2726 C C . ASP B 1 6 ? -13.422 -7.609 -16.875 1 90.44 6 ASP B C 1
ATOM 2728 O O . ASP B 1 6 ? -14.484 -7.066 -17.172 1 90.44 6 ASP B O 1
ATOM 2732 N N . LEU B 1 7 ? -13.344 -8.836 -16.297 1 93.19 7 LEU B N 1
ATOM 2733 C CA . LEU B 1 7 ? -14.547 -9.617 -16.047 1 93.19 7 LEU B CA 1
ATOM 2734 C C . LEU B 1 7 ? -15.289 -9.102 -14.82 1 93.19 7 LEU B C 1
ATOM 2736 O O . LEU B 1 7 ? -16.469 -9.414 -14.609 1 93.19 7 LEU B O 1
ATOM 2740 N N . ARG B 1 8 ? -14.586 -8.25 -14.031 1 95.38 8 ARG B N 1
ATOM 2741 C CA . ARG B 1 8 ? -15.188 -7.754 -12.797 1 95.38 8 ARG B CA 1
ATOM 2742 C C . ARG B 1 8 ? -15.242 -6.23 -12.797 1 95.38 8 ARG B C 1
ATOM 2744 O O . ARG B 1 8 ? -15.359 -5.609 -11.734 1 95.38 8 ARG B O 1
ATOM 2751 N N . ILE B 1 9 ? -15.016 -5.578 -13.914 1 94.56 9 ILE B N 1
ATOM 2752 C CA . ILE B 1 9 ? -15.141 -4.137 -14.102 1 94.56 9 ILE B CA 1
ATOM 2753 C C . ILE B 1 9 ? -16.516 -3.811 -14.68 1 94.56 9 ILE B C 1
ATOM 2755 O O . ILE B 1 9 ? -16.859 -4.273 -15.773 1 94.56 9 ILE B O 1
ATOM 2759 N N . THR B 1 10 ? -17.297 -3.062 -14 1 94.62 10 THR B N 1
ATOM 2760 C CA . THR B 1 10 ? -18.641 -2.729 -14.469 1 94.62 10 THR B CA 1
ATOM 2761 C C . THR B 1 10 ? -18.609 -1.463 -15.32 1 94.62 10 THR B C 1
ATOM 2763 O O . THR B 1 10 ? -19.422 -1.314 -16.234 1 94.62 10 THR B O 1
ATOM 2766 N N . SER B 1 11 ? -17.672 -0.54 -14.906 1 92.88 11 SER B N 1
ATOM 2767 C CA . SER B 1 11 ? -17.531 0.672 -15.711 1 92.88 11 SER B CA 1
ATOM 2768 C C . SER B 1 11 ? -16.172 1.31 -15.523 1 92.88 11 SER B C 1
ATOM 2770 O O . SER B 1 11 ? -15.492 1.071 -14.523 1 92.88 11 SER B O 1
ATOM 2772 N N . LEU B 1 12 ? -15.711 1.988 -16.531 1 92.94 12 LEU B N 1
ATOM 2773 C CA . LEU B 1 12 ? -14.531 2.85 -16.531 1 92.94 12 LEU B CA 1
ATOM 2774 C C . LEU B 1 12 ? -14.875 4.242 -17.031 1 92.94 12 LEU B C 1
ATOM 2776 O O . LEU B 1 12 ? -15.148 4.426 -18.234 1 92.94 12 LEU B O 1
ATOM 2780 N N . THR B 1 13 ? -14.859 5.184 -16.109 1 93.44 13 THR B N 1
ATOM 2781 C CA . THR B 1 13 ? -15.211 6.559 -16.453 1 93.44 13 THR B CA 1
ATOM 2782 C C . THR B 1 13 ? -13.969 7.445 -16.484 1 93.44 13 THR B C 1
ATOM 2784 O O . THR B 1 13 ? -13.125 7.375 -15.594 1 93.44 13 THR B O 1
ATOM 2787 N N . GLU B 1 14 ? -13.906 8.227 -17.469 1 91.81 14 GLU B N 1
ATOM 2788 C CA . GLU B 1 14 ? -12.734 9.086 -17.609 1 91.81 14 GLU B CA 1
ATOM 2789 C C . GLU B 1 14 ? -12.656 10.102 -16.469 1 91.81 14 GLU B C 1
ATOM 2791 O O . GLU B 1 14 ? -13.672 10.664 -16.062 1 91.81 14 GLU B O 1
ATOM 2796 N N . LEU B 1 15 ? -11.516 10.258 -16.016 1 95.38 15 LEU B N 1
ATOM 2797 C CA . LEU B 1 15 ? -11.195 11.297 -15.039 1 95.38 15 LEU B CA 1
ATOM 2798 C C . LEU B 1 15 ? -10.602 12.523 -15.727 1 95.38 15 LEU B C 1
ATOM 2800 O O . LEU B 1 15 ? -9.797 12.391 -16.656 1 95.38 15 LEU B O 1
ATOM 2804 N N . SER B 1 16 ? -11.102 13.711 -15.312 1 96.94 16 SER B N 1
ATOM 2805 C CA . SER B 1 16 ? -10.422 14.906 -15.805 1 96.94 16 SER B CA 1
ATOM 2806 C C . SER B 1 16 ? -8.922 14.836 -15.531 1 96.94 16 SER B C 1
ATOM 2808 O O . SER B 1 16 ? -8.5 14.5 -14.422 1 96.94 16 SER B O 1
ATOM 2810 N N . PRO B 1 17 ? -8.117 15.125 -16.547 1 96.94 17 PRO B N 1
ATOM 2811 C CA . PRO B 1 17 ? -6.68 15.133 -16.266 1 96.94 17 PRO B CA 1
ATOM 2812 C C . PRO B 1 17 ? -6.285 16.156 -15.203 1 96.94 17 PRO B C 1
ATOM 2814 O O . PRO B 1 17 ? -6.953 17.188 -15.047 1 96.94 17 PRO B O 1
ATOM 2817 N N . PRO B 1 18 ? -5.234 15.898 -14.523 1 97.25 18 PRO B N 1
ATOM 2818 C CA . PRO B 1 18 ? -4.789 16.812 -13.469 1 97.25 18 PRO B CA 1
ATOM 2819 C C . PRO B 1 18 ? -4.602 18.25 -13.977 1 97.25 18 PRO B C 1
ATOM 2821 O O . PRO B 1 18 ? -5.008 19.203 -13.312 1 97.25 18 PRO B O 1
ATOM 2824 N N . SER B 1 19 ? -4.051 18.422 -15.195 1 97.69 19 SER B N 1
ATOM 2825 C CA . SER B 1 19 ? -3.785 19.766 -15.734 1 97.69 19 SER B CA 1
ATOM 2826 C C . SER B 1 19 ? -5.074 20.562 -15.883 1 97.69 19 SER B C 1
ATOM 2828 O O . SER B 1 19 ? -5.09 21.766 -15.648 1 97.69 19 SER B O 1
ATOM 2830 N N . GLN B 1 20 ? -6.102 19.875 -16.234 1 98.12 20 GLN B N 1
ATOM 2831 C CA . GLN B 1 20 ? -7.387 20.547 -16.406 1 98.12 20 GLN B CA 1
ATOM 2832 C C . GLN B 1 20 ? -7.926 21.031 -15.062 1 98.12 20 GLN B C 1
ATOM 2834 O O . GLN B 1 20 ? -8.352 22.172 -14.938 1 98.12 20 GLN B O 1
ATOM 2839 N N . VAL B 1 21 ? -7.945 20.188 -14.039 1 98.19 21 VAL B N 1
ATOM 2840 C CA . VAL B 1 21 ? -8.453 20.547 -12.719 1 98.19 21 VAL B CA 1
ATOM 2841 C C . VAL B 1 21 ? -7.586 21.641 -12.109 1 98.19 21 VAL B C 1
ATOM 2843 O O . VAL B 1 21 ? -8.102 22.594 -11.516 1 98.19 21 VAL B O 1
ATOM 2846 N N . MET B 1 22 ? -6.273 21.594 -12.297 1 97.69 22 MET B N 1
ATOM 2847 C CA . MET B 1 22 ? -5.348 22.594 -11.805 1 97.69 22 MET B CA 1
ATOM 2848 C C . MET B 1 22 ? -5.617 23.953 -12.461 1 97.69 22 MET B C 1
ATOM 2850 O O . MET B 1 22 ? -5.484 25 -11.8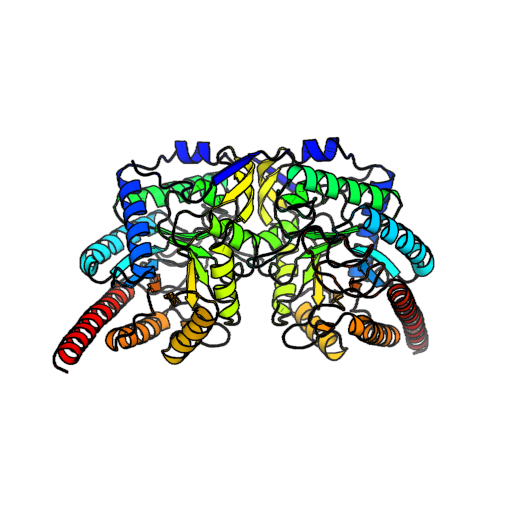2 1 97.69 22 MET B O 1
ATOM 2854 N N . ALA B 1 23 ? -6.016 23.891 -13.727 1 97.81 23 ALA B N 1
ATOM 2855 C CA . ALA B 1 23 ? -6.305 25.125 -14.453 1 97.81 23 ALA B CA 1
ATOM 2856 C C . ALA B 1 23 ? -7.609 25.75 -13.961 1 97.81 23 ALA B C 1
ATOM 2858 O O . ALA B 1 23 ? -7.785 26.969 -14.039 1 97.81 23 ALA B O 1
ATOM 2859 N N . GLU B 1 24 ? -8.516 24.906 -13.477 1 98.25 24 GLU B N 1
ATOM 2860 C CA . GLU B 1 24 ? -9.773 25.391 -12.922 1 98.25 24 GLU B CA 1
ATOM 2861 C C . GLU B 1 24 ? -9.555 26.031 -11.547 1 98.25 24 GLU B C 1
ATOM 2863 O O . GLU B 1 24 ? -10.297 26.922 -11.156 1 98.25 24 GLU B O 1
ATOM 2868 N N . PHE B 1 25 ? -8.57 25.484 -10.82 1 98.25 25 PHE B N 1
ATOM 2869 C CA . PHE B 1 25 ? -8.195 25.969 -9.492 1 98.25 25 PHE B CA 1
ATOM 2870 C C . PHE B 1 25 ? -6.715 26.328 -9.453 1 98.25 25 PHE B C 1
ATOM 2872 O O . PHE B 1 25 ? -5.934 25.672 -8.758 1 98.25 25 PHE B O 1
ATOM 2879 N N . VAL B 1 26 ? -6.402 27.438 -10.008 1 97.31 26 VAL B N 1
ATOM 2880 C CA . VAL B 1 26 ? -5.016 27.828 -10.227 1 97.31 26 VAL B CA 1
ATOM 2881 C C . VAL B 1 26 ? -4.387 28.281 -8.914 1 97.31 26 VAL B C 1
ATOM 2883 O O . VAL B 1 26 ? -4.961 29.109 -8.195 1 97.31 26 VAL B O 1
ATOM 2886 N N . ARG B 1 27 ? -3.322 27.703 -8.594 1 97.31 27 ARG B N 1
ATOM 2887 C CA . ARG B 1 27 ? -2.566 28.109 -7.414 1 97.31 27 ARG B CA 1
ATOM 2888 C C . ARG B 1 27 ? -2.217 29.594 -7.48 1 97.31 27 ARG B C 1
ATOM 2890 O O . ARG B 1 27 ? -1.603 30.062 -8.445 1 97.31 27 ARG B O 1
ATOM 2897 N N . THR B 1 28 ? -2.484 30.391 -6.453 1 97.88 28 THR B N 1
ATOM 2898 C CA . THR B 1 28 ? -2.242 31.828 -6.406 1 97.88 28 THR B CA 1
ATOM 2899 C C . THR B 1 28 ? -0.848 32.125 -5.859 1 97.88 28 THR B C 1
ATOM 2901 O O . THR B 1 28 ? -0.222 31.25 -5.242 1 97.88 28 THR B O 1
ATOM 2904 N N . PRO B 1 29 ? -0.413 33.344 -6.086 1 97.69 29 PRO B N 1
ATOM 2905 C CA . PRO B 1 29 ? 0.843 33.75 -5.441 1 97.69 29 PRO B CA 1
ATOM 2906 C C . PRO B 1 29 ? 0.793 33.625 -3.922 1 97.69 29 PRO B C 1
ATOM 2908 O O . PRO B 1 29 ? 1.762 33.156 -3.305 1 97.69 29 PRO B O 1
ATOM 2911 N N . ALA B 1 30 ? -0.327 33.969 -3.365 1 98.19 30 ALA B N 1
ATOM 2912 C CA . ALA B 1 30 ? -0.478 33.875 -1.916 1 98.19 30 ALA B CA 1
ATOM 2913 C C . ALA B 1 30 ? -0.383 32.438 -1.442 1 98.19 30 ALA B C 1
ATOM 2915 O O . ALA B 1 30 ? 0.297 32.156 -0.457 1 98.19 30 ALA B O 1
ATOM 2916 N N . ALA B 1 31 ? -1.079 31.578 -2.125 1 98.5 31 ALA B N 1
ATOM 2917 C CA . ALA B 1 31 ? -1.02 30.156 -1.789 1 98.5 31 ALA B CA 1
ATOM 2918 C C . ALA B 1 31 ? 0.398 29.625 -1.947 1 98.5 31 ALA B C 1
ATOM 2920 O O . ALA B 1 31 ? 0.863 28.828 -1.124 1 98.5 31 ALA B O 1
ATOM 2921 N N . SER B 1 32 ? 1.065 30.047 -3.006 1 98 32 SER B N 1
ATOM 2922 C CA . SER B 1 32 ? 2.436 29.609 -3.252 1 98 32 SER B CA 1
ATOM 2923 C C . SER B 1 32 ? 3.357 30 -2.104 1 98 32 SER B C 1
ATOM 2925 O O . SER B 1 32 ? 4.199 29.203 -1.676 1 98 32 SER B O 1
ATOM 2927 N N . VAL B 1 33 ? 3.182 31.172 -1.64 1 98.25 33 VAL B N 1
ATOM 2928 C CA . VAL B 1 33 ? 3.998 31.672 -0.539 1 98.25 33 VAL B CA 1
ATOM 2929 C C . VAL B 1 33 ? 3.742 30.844 0.713 1 98.25 33 VAL B C 1
ATOM 2931 O O . VAL B 1 33 ? 4.684 30.438 1.397 1 98.25 33 VAL B O 1
ATOM 2934 N N . THR B 1 34 ? 2.471 30.594 0.965 1 98.62 34 THR B N 1
ATOM 2935 C CA . THR B 1 34 ? 2.094 29.828 2.148 1 98.62 34 THR B CA 1
ATOM 2936 C C . THR B 1 34 ? 2.705 28.422 2.104 1 98.62 34 THR B C 1
ATOM 2938 O O . THR B 1 34 ? 3.334 27.984 3.068 1 98.62 34 THR B O 1
ATOM 2941 N N . VAL B 1 35 ? 2.572 27.75 0.974 1 98.75 35 VAL B N 1
ATOM 2942 C CA . VAL B 1 35 ? 3.047 26.375 0.818 1 98.75 35 VAL B CA 1
ATOM 2943 C C . VAL B 1 35 ? 4.57 26.344 0.891 1 98.75 35 VAL B C 1
ATOM 2945 O O . VAL B 1 35 ? 5.148 25.531 1.625 1 98.75 35 VAL B O 1
ATOM 2948 N N . THR B 1 36 ? 5.227 27.203 0.207 1 98.44 36 THR B N 1
ATOM 2949 C CA . THR B 1 36 ? 6.684 27.234 0.158 1 98.44 36 THR B CA 1
ATOM 2950 C C . THR B 1 36 ? 7.262 27.547 1.536 1 98.44 36 THR B C 1
ATOM 2952 O O . THR B 1 36 ? 8.234 26.922 1.961 1 98.44 36 THR B O 1
ATOM 2955 N N . ALA B 1 37 ? 6.648 28.484 2.199 1 98.38 37 ALA B N 1
ATOM 2956 C CA . ALA B 1 37 ? 7.125 28.859 3.527 1 98.38 37 ALA B CA 1
ATOM 2957 C C . ALA B 1 37 ? 6.988 27.688 4.508 1 98.38 37 ALA B C 1
ATOM 2959 O O . ALA B 1 37 ? 7.879 27.453 5.328 1 98.38 37 ALA B O 1
ATOM 2960 N N . ALA B 1 38 ? 5.891 27.047 4.406 1 98.62 38 ALA B N 1
ATOM 2961 C CA . ALA B 1 38 ? 5.668 25.906 5.293 1 98.62 38 ALA B CA 1
ATOM 2962 C C . ALA B 1 38 ? 6.68 24.797 5.023 1 98.62 38 ALA B C 1
ATOM 2964 O O . ALA B 1 38 ? 7.234 24.219 5.961 1 98.62 38 ALA B O 1
ATOM 2965 N N . ARG B 1 39 ? 6.902 24.438 3.727 1 98.69 39 ARG B N 1
ATOM 2966 C CA . ARG B 1 39 ? 7.863 23.406 3.361 1 98.69 39 ARG B CA 1
ATOM 2967 C C . ARG B 1 39 ? 9.266 23.781 3.82 1 98.69 39 ARG B C 1
ATOM 2969 O O . ARG B 1 39 ? 10.008 22.938 4.328 1 98.69 39 ARG B O 1
ATOM 2976 N N . HIS B 1 40 ? 9.594 25.016 3.713 1 98.5 40 HIS B N 1
ATOM 2977 C CA . HIS B 1 40 ? 10.891 25.5 4.164 1 98.5 40 HIS B CA 1
ATOM 2978 C C . HIS B 1 40 ? 11.023 25.406 5.68 1 98.5 40 HIS B C 1
ATOM 2980 O O . HIS B 1 40 ? 12.055 24.969 6.195 1 98.5 40 HIS B O 1
ATOM 2986 N N . ALA B 1 41 ? 10.023 25.859 6.344 1 98.75 41 ALA B N 1
ATOM 2987 C CA . ALA B 1 41 ? 10.039 25.781 7.805 1 98.75 41 ALA B CA 1
ATOM 2988 C C . ALA B 1 41 ? 10.188 24.344 8.281 1 98.75 41 ALA B C 1
ATOM 2990 O O . ALA B 1 41 ? 10.984 24.047 9.172 1 98.75 41 ALA B O 1
ATOM 2991 N N . LEU B 1 42 ? 9.445 23.484 7.641 1 98.81 42 LEU B N 1
ATOM 2992 C CA . LEU B 1 42 ? 9.5 22.078 8.031 1 98.81 42 LEU B CA 1
ATOM 2993 C C . LEU B 1 42 ? 10.875 21.484 7.727 1 98.81 42 LEU B C 1
ATOM 2995 O O . LEU B 1 42 ? 11.398 20.688 8.516 1 98.81 42 LEU B O 1
ATOM 2999 N N . HIS B 1 43 ? 11.43 21.812 6.578 1 98.69 43 HIS B N 1
ATOM 3000 C CA . HIS B 1 43 ? 12.797 21.391 6.27 1 98.69 43 HIS B CA 1
ATOM 3001 C C . HIS B 1 43 ? 13.758 21.812 7.375 1 98.69 43 HIS B C 1
ATOM 3003 O O . HIS B 1 43 ? 14.562 21 7.84 1 98.69 43 HIS B O 1
ATOM 3009 N N . ARG B 1 44 ? 13.672 23.016 7.805 1 98.75 44 ARG B N 1
ATOM 3010 C CA . ARG B 1 44 ? 14.562 23.547 8.828 1 98.75 44 ARG B CA 1
ATOM 3011 C C . ARG B 1 44 ? 14.32 22.875 10.172 1 98.75 44 ARG B C 1
ATOM 3013 O O . ARG B 1 44 ? 15.266 22.594 10.914 1 98.75 44 ARG B O 1
ATOM 3020 N N . ILE B 1 45 ? 13.094 22.594 10.477 1 98.81 45 ILE B N 1
ATOM 3021 C CA . ILE B 1 45 ? 12.758 21.922 11.719 1 98.81 45 ILE B CA 1
ATOM 3022 C C . ILE B 1 45 ? 13.328 20.516 11.719 1 98.81 45 ILE B C 1
ATOM 3024 O O . ILE B 1 45 ? 13.977 20.094 12.672 1 98.81 45 ILE B O 1
ATOM 3028 N N . LEU B 1 46 ? 13.133 19.828 10.602 1 98.44 46 LEU B N 1
ATOM 3029 C CA . LEU B 1 46 ? 13.562 18.438 10.469 1 98.44 46 LEU B CA 1
ATOM 3030 C C . LEU B 1 46 ? 15.086 18.328 10.562 1 98.44 46 LEU B C 1
ATOM 3032 O O . LEU B 1 46 ? 15.609 17.328 11.039 1 98.44 46 LEU B O 1
ATOM 3036 N N . HIS B 1 47 ? 15.75 19.406 10.211 1 97.25 47 HIS B N 1
ATOM 3037 C CA . HIS B 1 47 ? 17.203 19.359 10.148 1 97.25 47 HIS B CA 1
ATOM 3038 C C . HIS B 1 47 ? 17.828 20.141 11.305 1 97.25 47 HIS B C 1
ATOM 3040 O O . HIS B 1 47 ? 19.031 20.438 11.289 1 97.25 47 HIS B O 1
ATOM 3046 N N . GLY B 1 48 ? 17.062 20.578 12.219 1 96.25 48 GLY B N 1
ATOM 3047 C CA . GLY B 1 48 ? 17.562 21.141 13.461 1 96.25 48 GLY B CA 1
ATOM 3048 C C . GLY B 1 48 ? 17.938 22.609 13.344 1 96.25 48 GLY B C 1
ATOM 3049 O O . GLY B 1 48 ? 18.672 23.125 14.188 1 96.25 48 GLY B O 1
ATOM 3050 N N . GLN B 1 49 ? 17.406 23.281 12.328 1 97.81 49 GLN B N 1
ATOM 3051 C CA . GLN B 1 49 ? 17.766 24.688 12.086 1 97.81 49 GLN B CA 1
ATOM 3052 C C . GLN B 1 49 ? 16.641 25.609 12.555 1 97.81 49 GLN B C 1
ATOM 3054 O O . GLN B 1 49 ? 16.797 26.844 12.516 1 97.81 49 GLN B O 1
ATOM 3059 N N . ASP B 1 50 ? 15.57 25.078 12.906 1 98.12 50 ASP B N 1
ATOM 3060 C CA . ASP B 1 50 ? 14.398 25.719 13.477 1 98.12 50 ASP B CA 1
ATOM 3061 C C . ASP B 1 50 ? 13.867 24.938 14.672 1 98.12 50 ASP B C 1
ATOM 3063 O O . ASP B 1 50 ? 13.555 23.75 14.555 1 98.12 50 ASP B O 1
ATOM 3067 N N . ASP B 1 51 ? 13.797 25.516 15.844 1 97.56 51 ASP B N 1
ATOM 3068 C CA . ASP B 1 51 ? 13.5 24.766 17.062 1 97.56 51 ASP B CA 1
ATOM 3069 C C . ASP B 1 51 ? 12 24.719 17.328 1 97.56 51 ASP B C 1
ATOM 3071 O O . ASP B 1 51 ? 11.562 24.188 18.359 1 97.56 51 ASP B O 1
ATOM 3075 N N . ARG B 1 52 ? 11.227 25.375 16.469 1 98.75 52 ARG B N 1
ATOM 3076 C CA . ARG B 1 52 ? 9.781 25.281 16.609 1 98.75 52 ARG B CA 1
ATOM 3077 C C . ARG B 1 52 ? 9.305 23.844 16.484 1 98.75 52 ARG B C 1
ATOM 3079 O O . ARG B 1 52 ? 10.023 22.984 15.945 1 98.75 52 ARG B O 1
ATOM 3086 N N . LEU B 1 53 ? 8.18 23.578 17.078 1 98.94 53 LEU B N 1
ATOM 3087 C CA . LEU B 1 53 ? 7.516 22.297 16.938 1 98.94 53 LEU B CA 1
ATOM 3088 C C . LEU B 1 53 ? 6.492 22.328 15.805 1 98.94 53 LEU B C 1
ATOM 3090 O O . LEU B 1 53 ? 5.637 23.203 15.758 1 98.94 53 LEU B O 1
ATOM 3094 N N . ALA B 1 54 ? 6.613 21.406 14.836 1 98.94 54 ALA B N 1
ATOM 3095 C CA . ALA B 1 54 ? 5.582 21.281 13.812 1 98.94 54 ALA B CA 1
ATOM 3096 C C . ALA B 1 54 ? 4.312 20.656 14.383 1 98.94 54 ALA B C 1
ATOM 3098 O O . ALA B 1 54 ? 4.367 19.625 15.07 1 98.94 54 ALA B O 1
ATOM 3099 N N . VAL B 1 55 ? 3.158 21.25 14.141 1 99 55 VAL B N 1
ATOM 3100 C CA . VAL B 1 55 ? 1.89 20.75 14.648 1 99 55 VAL B CA 1
ATOM 3101 C C . VAL B 1 55 ? 0.906 20.562 13.492 1 99 55 VAL B C 1
ATOM 3103 O O . VAL B 1 55 ? 0.47 21.531 12.883 1 99 55 VAL B O 1
ATOM 3106 N N . VAL B 1 56 ? 0.617 19.328 13.172 1 98.94 56 VAL B N 1
ATOM 3107 C CA . VAL B 1 56 ? -0.446 19.016 12.227 1 98.94 56 VAL B CA 1
ATOM 3108 C C . VAL B 1 56 ? -1.741 18.719 12.977 1 98.94 56 VAL B C 1
ATOM 3110 O O . VAL B 1 56 ? -1.847 17.703 13.68 1 98.94 56 VAL B O 1
ATOM 3113 N N . ILE B 1 57 ? -2.701 19.609 12.867 1 98.94 57 ILE B N 1
ATOM 3114 C CA . ILE B 1 57 ? -3.877 19.5 13.719 1 98.94 57 ILE B CA 1
ATOM 3115 C C . ILE B 1 57 ? -5.137 19.75 12.891 1 98.94 57 ILE B C 1
ATOM 3117 O O . ILE B 1 57 ? -5.152 20.594 12 1 98.94 57 ILE B O 1
ATOM 3121 N N . GLY B 1 58 ? -6.113 19.031 13.062 1 98.69 58 GLY B N 1
ATOM 3122 C CA . GLY B 1 58 ? -7.387 19.062 12.359 1 98.69 58 GLY B CA 1
ATOM 3123 C C . GLY B 1 58 ? -8.141 17.75 12.414 1 98.69 58 GLY B C 1
ATOM 3124 O O . GLY B 1 58 ? -7.727 16.828 13.109 1 98.69 58 GLY B O 1
ATOM 3125 N N . PRO B 1 59 ? -9.273 17.688 11.742 1 97.5 59 PRO B N 1
ATOM 3126 C CA . PRO B 1 59 ? -10.094 16.484 11.828 1 97.5 59 PRO B CA 1
ATOM 3127 C C . PRO B 1 59 ? -9.445 15.281 11.141 1 97.5 59 PRO B C 1
ATOM 3129 O O . PRO B 1 59 ? -8.562 15.445 10.297 1 97.5 59 PRO B O 1
ATOM 3132 N N . CYS B 1 60 ? -9.883 14.125 11.523 1 92.81 60 CYS B N 1
ATOM 3133 C CA . CYS B 1 60 ? -9.383 12.891 10.93 1 92.81 60 CYS B CA 1
ATOM 3134 C C . CYS B 1 60 ? -9.578 12.898 9.422 1 92.81 60 CYS B C 1
ATOM 3136 O O . CYS B 1 60 ? -8.703 12.453 8.672 1 92.81 60 CYS B O 1
ATOM 3138 N N . SER B 1 61 ? -10.75 13.359 9.008 1 93.94 61 SER B N 1
ATOM 3139 C CA . SER B 1 61 ? -11.078 13.531 7.598 1 93.94 61 SER B CA 1
ATOM 3140 C C . SER B 1 61 ? -12.031 14.703 7.391 1 93.94 61 SER B C 1
ATOM 3142 O O . SER B 1 61 ? -12.914 14.953 8.219 1 93.94 61 SER B O 1
ATOM 3144 N N . ILE B 1 62 ? -11.844 15.375 6.301 1 96.44 62 ILE B N 1
ATOM 3145 C CA . ILE B 1 62 ? -12.742 16.469 5.934 1 96.44 62 ILE B CA 1
ATOM 3146 C C . ILE B 1 62 ? -13.977 15.898 5.223 1 96.44 62 ILE B C 1
ATOM 3148 O O . ILE B 1 62 ? -13.844 15.141 4.258 1 96.44 62 ILE B O 1
ATOM 3152 N N . HIS B 1 63 ? -15.156 16.219 5.715 1 95.38 63 HIS B N 1
ATOM 3153 C CA . HIS B 1 63 ? -16.359 15.797 5.02 1 95.38 63 HIS B CA 1
ATOM 3154 C C . HIS B 1 63 ? -17.266 16.984 4.691 1 95.38 63 HIS B C 1
ATOM 3156 O O . HIS B 1 63 ? -18.188 16.875 3.885 1 95.38 63 HIS B O 1
ATOM 3162 N N . ASP B 1 64 ? -17.016 18.156 5.352 1 96.88 64 ASP B N 1
ATOM 3163 C CA . ASP B 1 64 ? -17.797 19.375 5.191 1 96.88 64 ASP B CA 1
ATOM 3164 C C . ASP B 1 64 ? -16.891 20.578 4.93 1 96.88 64 ASP B C 1
ATOM 3166 O O . ASP B 1 64 ? -16.297 21.125 5.859 1 96.88 64 ASP B O 1
ATOM 3170 N N . PRO B 1 65 ? -16.859 21.047 3.672 1 97.75 65 PRO B N 1
ATOM 3171 C CA . PRO B 1 65 ? -15.969 22.156 3.332 1 97.75 65 PRO B CA 1
ATOM 3172 C C . PRO B 1 65 ? -16.281 23.422 4.129 1 97.75 65 PRO B C 1
ATOM 3174 O O . PRO B 1 65 ? -15.359 24.188 4.457 1 97.75 65 PRO B O 1
ATOM 3177 N N . GLU B 1 66 ? -17.516 23.656 4.434 1 98.19 66 GLU B N 1
ATOM 3178 C CA . GLU B 1 66 ? -17.875 24.844 5.215 1 98.19 66 GLU B CA 1
ATOM 3179 C C . GLU B 1 66 ? -17.297 24.766 6.625 1 98.19 66 GLU B C 1
ATOM 3181 O O . GLU B 1 66 ? -16.719 25.734 7.121 1 98.19 66 GLU B O 1
ATOM 3186 N N . ALA B 1 67 ? -17.469 23.625 7.25 1 98.44 67 ALA B N 1
ATOM 3187 C CA . ALA B 1 67 ? -16.906 23.422 8.586 1 98.44 67 ALA B CA 1
ATOM 3188 C C . ALA B 1 67 ? -15.375 23.484 8.547 1 98.44 67 ALA B C 1
ATOM 3190 O O . ALA B 1 67 ? -14.742 23.984 9.477 1 98.44 67 ALA B O 1
ATOM 3191 N N . ALA B 1 68 ? -14.836 22.969 7.469 1 98.69 68 ALA B N 1
ATOM 3192 C CA . ALA B 1 68 ? -13.383 23 7.312 1 98.69 68 ALA B CA 1
ATOM 3193 C C . ALA B 1 68 ? -12.867 24.438 7.281 1 98.69 68 ALA B C 1
ATOM 3195 O O . ALA B 1 68 ? -11.867 24.766 7.926 1 98.69 68 ALA B O 1
ATOM 3196 N N . MET B 1 69 ? -13.57 25.281 6.59 1 98.81 69 MET B N 1
ATOM 3197 C CA . MET B 1 69 ? -13.148 26.672 6.477 1 98.81 69 MET B CA 1
ATOM 3198 C C . MET B 1 69 ? -13.352 27.406 7.793 1 98.81 69 MET B C 1
ATOM 3200 O O . MET B 1 69 ? -12.547 28.281 8.148 1 98.81 69 MET B O 1
ATOM 3204 N N . ASP B 1 70 ? -14.414 27.078 8.461 1 98.88 70 ASP B N 1
ATOM 3205 C CA . ASP B 1 70 ? -14.617 27.641 9.797 1 98.88 70 ASP B CA 1
ATOM 3206 C C . ASP B 1 70 ? -13.469 27.266 10.727 1 98.88 70 ASP B C 1
ATOM 3208 O O . ASP B 1 70 ? -12.883 28.125 11.391 1 98.88 70 ASP B O 1
ATOM 3212 N N . TYR B 1 71 ? -13.164 26.031 10.758 1 98.88 71 TYR B N 1
ATOM 3213 C CA . TYR B 1 71 ? -12.047 25.516 11.547 1 98.88 71 TYR B CA 1
ATOM 3214 C C . TYR B 1 71 ? -10.742 26.203 11.164 1 98.88 71 TYR B C 1
ATOM 3216 O O . TYR B 1 71 ? -9.961 26.594 12.023 1 98.88 71 TYR B O 1
ATOM 3224 N N . ALA B 1 72 ? -10.516 26.344 9.875 1 98.94 72 ALA B N 1
ATOM 3225 C CA . ALA B 1 72 ? -9.305 26.984 9.352 1 98.94 72 ALA B CA 1
ATOM 3226 C C . ALA B 1 72 ? -9.172 28.406 9.875 1 98.94 72 ALA B C 1
ATOM 3228 O O . ALA B 1 72 ? -8.086 28.844 10.258 1 98.94 72 ALA B O 1
ATOM 3229 N N . GLY B 1 73 ? -10.266 29.078 9.867 1 98.81 73 GLY B N 1
ATOM 3230 C CA . GLY B 1 73 ? -10.25 30.438 10.391 1 98.81 73 GLY B CA 1
ATOM 3231 C C . GLY B 1 73 ? -9.836 30.516 11.852 1 98.81 73 GLY B C 1
ATOM 3232 O O . GLY B 1 73 ? -9.039 31.375 12.234 1 98.81 73 GLY B O 1
ATOM 3233 N N . ARG B 1 74 ? -10.375 29.641 12.641 1 98.88 74 ARG B N 1
ATOM 3234 C CA . ARG B 1 74 ? -10.016 29.562 14.055 1 98.88 74 ARG B CA 1
ATOM 3235 C C . ARG B 1 74 ? -8.539 29.203 14.227 1 98.88 74 ARG B C 1
ATOM 3237 O O . ARG B 1 74 ? -7.848 29.812 15.047 1 98.88 74 ARG B O 1
ATOM 3244 N N . LEU B 1 75 ? -8.094 28.281 13.43 1 98.94 75 LEU B N 1
ATOM 3245 C CA . LEU B 1 75 ? -6.738 27.766 13.555 1 98.94 75 LEU B CA 1
ATOM 3246 C C . LEU B 1 75 ? -5.715 28.812 13.133 1 98.94 75 LEU B C 1
ATOM 3248 O O . LEU B 1 75 ? -4.625 28.891 13.703 1 98.94 75 LEU B O 1
ATOM 3252 N N . LEU B 1 76 ? -6.066 29.594 12.117 1 98.81 76 LEU B N 1
ATOM 3253 C CA . LEU B 1 76 ? -5.176 30.641 11.633 1 98.81 76 LEU B CA 1
ATOM 3254 C C . LEU B 1 76 ? -4.824 31.609 12.758 1 98.81 76 LEU B C 1
ATOM 3256 O O . LEU B 1 76 ? -3.68 32.062 12.867 1 98.81 76 LEU B O 1
ATOM 3260 N N . LYS B 1 77 ? -5.785 31.922 13.586 1 98.75 77 LYS B N 1
ATOM 3261 C CA . LYS B 1 77 ? -5.539 32.812 14.719 1 98.75 77 LYS B CA 1
ATOM 3262 C C . LYS B 1 77 ? -4.523 32.219 15.68 1 98.75 77 LYS B C 1
ATOM 3264 O O . LYS B 1 77 ? -3.672 32.906 16.219 1 98.75 77 LYS B O 1
ATOM 3269 N N . GLN B 1 78 ? -4.633 30.922 15.891 1 98.81 78 GLN B N 1
ATOM 3270 C CA . GLN B 1 78 ? -3.689 30.266 16.781 1 98.81 78 GLN B CA 1
ATOM 3271 C C . GLN B 1 78 ? -2.305 30.172 16.141 1 98.81 78 GLN B C 1
ATOM 3273 O O . GLN B 1 78 ? -1.289 30.266 16.828 1 98.81 78 GLN B O 1
ATOM 3278 N N . ARG B 1 79 ? -2.262 29.953 14.828 1 98.75 79 ARG B N 1
ATOM 3279 C CA . ARG B 1 79 ? -0.987 29.953 14.117 1 98.75 79 ARG B CA 1
ATOM 3280 C C . ARG B 1 79 ? -0.247 31.266 14.305 1 98.75 79 ARG B C 1
ATOM 3282 O O . ARG B 1 79 ? 0.972 31.281 14.484 1 98.75 79 ARG B O 1
ATOM 3289 N N . GLN B 1 80 ? -0.994 32.344 14.273 1 98.38 80 GLN B N 1
ATOM 3290 C CA . GLN B 1 80 ? -0.409 33.656 14.484 1 98.38 80 GLN B CA 1
ATOM 3291 C C . GLN B 1 80 ? 0.029 33.844 15.93 1 98.38 80 GLN B C 1
ATOM 3293 O O . GLN B 1 80 ? 1.125 34.312 16.203 1 98.38 80 GLN B O 1
ATOM 3298 N N . ARG B 1 81 ? -0.797 33.406 16.781 1 98.62 81 ARG B N 1
ATOM 3299 C CA . ARG B 1 81 ? -0.542 33.562 18.203 1 98.62 81 ARG B CA 1
ATOM 3300 C C . ARG B 1 81 ? 0.709 32.781 18.625 1 98.62 81 ARG B C 1
ATOM 3302 O O . ARG B 1 81 ? 1.51 33.281 19.422 1 98.62 81 ARG B O 1
ATOM 3309 N N . PHE B 1 82 ? 0.918 31.594 18.078 1 98.69 82 PHE B N 1
ATOM 3310 C CA . PHE B 1 82 ? 1.972 30.703 18.562 1 98.69 82 PHE B CA 1
ATOM 3311 C C . PHE B 1 82 ? 3.078 30.578 17.516 1 98.69 82 PHE B C 1
ATOM 3313 O O . PHE B 1 82 ? 3.869 29.625 17.562 1 98.69 82 PHE B O 1
ATOM 3320 N N . GLY B 1 83 ? 3.184 31.516 16.594 1 98.38 83 GLY B N 1
ATOM 3321 C CA . GLY B 1 83 ? 4.074 31.422 15.445 1 98.38 83 GLY B CA 1
ATOM 3322 C C . GLY B 1 83 ? 5.539 31.344 15.836 1 98.38 83 GLY B C 1
ATOM 3323 O O . GLY B 1 83 ? 6.367 30.859 15.062 1 98.38 83 GLY B O 1
ATOM 3324 N N . GLY B 1 84 ? 5.863 31.75 17 1 98.44 84 GLY B N 1
ATOM 3325 C CA . GLY B 1 84 ? 7.238 31.688 17.484 1 98.44 84 GLY B CA 1
ATOM 3326 C C . GLY B 1 84 ? 7.629 30.328 18.016 1 98.44 84 GLY B C 1
ATOM 3327 O O . GLY B 1 84 ? 8.812 30 18.062 1 98.44 84 GLY B O 1
ATOM 3328 N N . GLU B 1 85 ? 6.641 29.547 18.469 1 98.81 85 GLU B N 1
ATOM 3329 C CA . GLU B 1 85 ? 6.891 28.266 19.109 1 98.81 85 GLU B CA 1
ATOM 3330 C C . GLU B 1 85 ? 6.441 27.109 18.234 1 98.81 85 GLU B C 1
ATOM 3332 O O . GLU B 1 85 ? 7.035 26.031 18.266 1 98.81 85 GLU B O 1
ATOM 3337 N N . LEU B 1 86 ? 5.434 27.328 17.469 1 98.94 86 LEU B N 1
ATOM 3338 C CA . LEU B 1 86 ? 4.785 26.234 16.734 1 98.94 86 LEU B CA 1
ATOM 3339 C C . LEU B 1 86 ? 4.68 26.578 15.25 1 98.94 86 LEU B C 1
ATOM 3341 O O . LEU B 1 86 ? 4.395 27.719 14.883 1 98.94 86 LEU B O 1
ATOM 3345 N N . GLU B 1 87 ? 5.016 25.656 14.359 1 98.94 87 GLU B N 1
ATOM 3346 C CA . GLU B 1 87 ? 4.648 25.672 12.953 1 98.94 87 GLU B CA 1
ATOM 3347 C C . GLU B 1 87 ? 3.393 24.859 12.688 1 98.94 87 GLU B C 1
ATOM 3349 O O . GLU B 1 87 ? 3.469 23.641 12.516 1 98.94 87 GLU B O 1
ATOM 3354 N N . ILE B 1 88 ? 2.238 25.547 12.672 1 98.94 88 ILE B N 1
ATOM 3355 C CA . ILE B 1 88 ? 0.944 24.875 12.656 1 98.94 88 ILE B CA 1
ATOM 3356 C C . ILE B 1 88 ? 0.47 24.688 11.219 1 98.94 88 ILE B C 1
ATOM 3358 O O . ILE B 1 88 ? 0.46 25.641 10.438 1 98.94 88 ILE B O 1
ATOM 3362 N N . LEU B 1 89 ? 0.199 23.5 10.82 1 98.94 89 LEU B N 1
ATOM 3363 C CA . LEU B 1 89 ? -0.473 23.156 9.578 1 98.94 89 LEU B CA 1
ATOM 3364 C C . LEU B 1 89 ? -1.844 22.547 9.852 1 98.94 89 LEU B C 1
ATOM 3366 O O . LEU B 1 89 ? -2.008 21.766 10.797 1 98.94 89 LEU B O 1
ATOM 3370 N N . MET B 1 90 ? -2.799 22.844 8.984 1 98.94 90 MET B N 1
ATOM 3371 C CA . MET B 1 90 ? -4.117 22.219 9.117 1 98.94 90 MET B CA 1
ATOM 3372 C C . MET B 1 90 ? -4.125 20.828 8.508 1 98.94 90 MET B C 1
ATOM 3374 O O . MET B 1 90 ? -3.643 20.625 7.395 1 98.94 90 MET B O 1
ATOM 3378 N N . ARG B 1 91 ? -4.586 19.906 9.273 1 98.69 91 ARG B N 1
ATOM 3379 C CA . ARG B 1 91 ? -4.836 18.562 8.789 1 98.69 91 ARG B CA 1
ATOM 3380 C C . ARG B 1 91 ? -6.047 18.516 7.863 1 98.69 91 ARG B C 1
ATOM 3382 O O . ARG B 1 91 ? -7.168 18.797 8.289 1 98.69 91 ARG B O 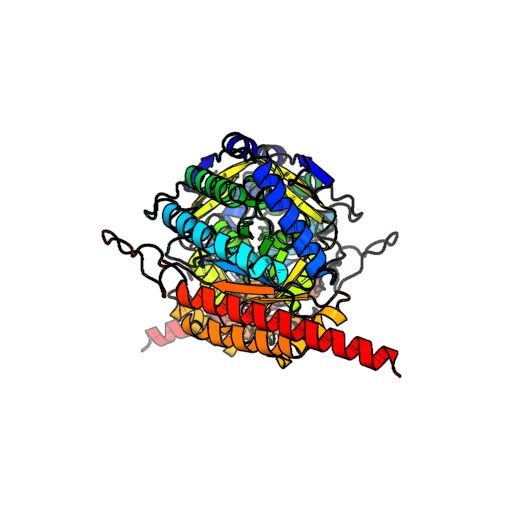1
ATOM 3389 N N . VAL B 1 92 ? -5.848 18.219 6.59 1 98.31 92 VAL B N 1
ATOM 3390 C CA . VAL B 1 92 ? -6.906 18.188 5.586 1 98.31 92 VAL B CA 1
ATOM 3391 C C . VAL B 1 92 ? -6.871 16.844 4.844 1 98.31 92 VAL B C 1
ATOM 3393 O O . VAL B 1 92 ? -6.438 16.781 3.693 1 98.31 92 VAL B O 1
ATOM 3396 N N . TYR B 1 93 ? -7.348 15.82 5.469 1 96.56 93 TYR B N 1
ATOM 3397 C CA . TYR B 1 93 ? -7.352 14.484 4.883 1 96.56 93 TYR B CA 1
ATOM 3398 C C . TYR B 1 93 ? -8.617 14.25 4.074 1 96.56 93 TYR B C 1
ATOM 3400 O O . TYR B 1 93 ? -9.727 14.461 4.566 1 96.56 93 TYR B O 1
ATOM 3408 N N . PHE B 1 94 ? -8.422 13.789 2.865 1 95.56 94 PHE B N 1
ATOM 3409 C CA . PHE B 1 94 ? -9.547 13.672 1.943 1 95.56 94 PHE B CA 1
ATOM 3410 C C . PHE B 1 94 ? -9.93 12.211 1.745 1 95.56 94 PHE B C 1
ATOM 3412 O O . PHE B 1 94 ? -10.984 11.914 1.181 1 95.56 94 PHE B O 1
ATOM 3419 N N . GLU B 1 95 ? -9.055 11.266 2.121 1 87.19 95 GLU B N 1
ATOM 3420 C CA . GLU B 1 95 ? -9.297 9.859 1.841 1 87.19 95 GLU B CA 1
ATOM 3421 C C . GLU B 1 95 ? -9.164 9.016 3.107 1 87.19 95 GLU B C 1
ATOM 3423 O O . GLU B 1 95 ? -8.273 9.242 3.924 1 87.19 95 GLU B O 1
ATOM 3428 N N . LYS B 1 96 ? -10.188 8.172 3.275 1 76.56 96 LYS B N 1
ATOM 3429 C CA . LYS B 1 96 ? -10.156 7.23 4.395 1 76.56 96 LYS B CA 1
ATOM 3430 C C . LYS B 1 96 ? -10.289 5.789 3.91 1 76.56 96 LYS B C 1
ATOM 3432 O O . LYS B 1 96 ? -11.242 5.449 3.213 1 76.56 96 LYS B O 1
ATOM 3437 N N . PRO B 1 97 ? -9.273 5.008 4.234 1 60.19 97 PRO B N 1
ATOM 3438 C CA . PRO B 1 97 ? -9.328 3.596 3.852 1 60.19 97 PRO B CA 1
ATOM 3439 C C . PRO B 1 97 ? -10.391 2.814 4.617 1 60.19 97 PRO B C 1
ATOM 3441 O O . PRO B 1 97 ? -10.516 2.965 5.836 1 60.19 97 PRO B O 1
ATOM 3444 N N . ARG B 1 98 ? -11.461 2.426 3.986 1 57.91 98 ARG B N 1
ATOM 3445 C CA . ARG B 1 98 ? -12.438 1.644 4.73 1 57.91 98 ARG B CA 1
ATOM 3446 C C . ARG B 1 98 ? -12.477 0.201 4.238 1 57.91 98 ARG B C 1
ATOM 3448 O O . ARG B 1 98 ? -11.961 -0.107 3.162 1 57.91 98 ARG B O 1
ATOM 3455 N N . THR B 1 99 ? -12.555 -0.783 5.094 1 49.62 99 THR B N 1
ATOM 3456 C CA . THR B 1 99 ? -12.586 -2.205 4.777 1 49.62 99 THR B CA 1
ATOM 3457 C C . THR B 1 99 ? -13.703 -2.51 3.783 1 49.62 99 THR B C 1
ATOM 3459 O O . THR B 1 99 ? -13.477 -3.158 2.76 1 49.62 99 THR B O 1
ATOM 3462 N N . THR B 1 100 ? -14.914 -2.592 4.184 1 50.56 100 THR B N 1
ATOM 3463 C CA . THR B 1 100 ? -16.062 -3.166 3.506 1 50.56 100 THR B CA 1
ATOM 3464 C C . THR B 1 100 ? -17.078 -2.078 3.129 1 50.56 100 THR B C 1
ATOM 3466 O O . THR B 1 100 ? -17.328 -1.845 1.946 1 50.56 100 THR B O 1
ATOM 3469 N N . VAL B 1 101 ? -17.594 -1.421 4.156 1 58.66 101 VAL B N 1
ATOM 3470 C CA . VAL B 1 101 ? -18.766 -0.565 4.203 1 58.66 101 VAL B CA 1
ATOM 3471 C C . VAL B 1 101 ? -18.422 0.758 4.879 1 58.66 101 VAL B C 1
ATOM 3473 O O . VAL B 1 101 ? -17.516 0.819 5.707 1 58.66 101 VAL B O 1
ATOM 3476 N N . GLY B 1 102 ? -18.547 1.842 4.031 1 71.25 102 GLY B N 1
ATOM 3477 C CA . GLY B 1 102 ? -18.469 3.145 4.676 1 71.25 102 GLY B CA 1
ATOM 3478 C C . GLY B 1 102 ? -18.031 4.25 3.727 1 71.25 102 GLY B C 1
ATOM 3479 O O . GLY B 1 102 ? -17.719 3.988 2.564 1 71.25 102 GLY B O 1
ATOM 3480 N N . TRP B 1 103 ? -17.953 5.395 4.379 1 84.56 103 TRP B N 1
ATOM 3481 C CA . TRP B 1 103 ? -17.609 6.594 3.613 1 84.56 103 TRP B CA 1
ATOM 3482 C C . TRP B 1 103 ? -16.125 6.652 3.32 1 84.56 103 TRP B C 1
ATOM 3484 O O . TRP B 1 103 ? -15.297 6.527 4.23 1 84.56 103 TRP B O 1
ATOM 3494 N N . LYS B 1 104 ? -15.609 6.773 2.148 1 84 104 LYS B N 1
ATOM 3495 C CA . LYS B 1 104 ? -14.219 6.645 1.722 1 84 104 LYS B CA 1
ATOM 3496 C C . LYS B 1 104 ? -13.539 8.008 1.63 1 84 104 LYS B C 1
ATOM 3498 O O . LYS B 1 104 ? -12.367 8.102 1.258 1 84 104 LYS B O 1
ATOM 3503 N N . GLY B 1 105 ? -14.289 9.062 1.969 1 92 105 GLY B N 1
ATOM 3504 C CA . GLY B 1 105 ? -13.633 10.359 1.967 1 92 105 GLY B CA 1
ATOM 3505 C C . GLY B 1 105 ? -14.258 11.336 0.991 1 92 105 GLY B C 1
ATOM 3506 O O . GLY B 1 105 ? -15.016 10.938 0.103 1 92 105 GLY B O 1
ATOM 3507 N N . LEU B 1 106 ? -13.867 12.547 1.116 1 95.5 106 LEU B N 1
ATOM 3508 C CA . LEU B 1 106 ? -14.453 13.656 0.371 1 95.5 106 LEU B CA 1
ATOM 3509 C C . LEU B 1 106 ? -14.195 13.5 -1.125 1 95.5 106 LEU B C 1
ATOM 3511 O O . LEU B 1 106 ? -15.078 13.773 -1.94 1 95.5 106 LEU B O 1
ATOM 3515 N N . ILE B 1 107 ? -13 13.039 -1.506 1 95.81 107 ILE B N 1
ATOM 3516 C CA . ILE B 1 107 ? -12.672 12.922 -2.922 1 95.81 107 ILE B CA 1
ATOM 3517 C C . ILE B 1 107 ? -13.547 11.844 -3.564 1 95.81 107 ILE B C 1
ATOM 3519 O O . ILE B 1 107 ? -14.102 12.055 -4.645 1 95.81 107 ILE B O 1
ATOM 3523 N N . ASN B 1 108 ? -13.734 10.703 -2.945 1 92.81 108 ASN B N 1
ATOM 3524 C CA . ASN B 1 108 ? -14.461 9.57 -3.508 1 92.81 108 ASN B CA 1
ATOM 3525 C C . ASN B 1 108 ? -15.969 9.797 -3.479 1 92.81 108 ASN B C 1
ATOM 3527 O O . ASN B 1 108 ? -16.672 9.43 -4.418 1 92.81 108 ASN B O 1
ATOM 3531 N N . ASP B 1 109 ? -16.469 10.43 -2.35 1 92.12 109 ASP B N 1
ATOM 3532 C CA . ASP B 1 109 ? -17.891 10.617 -2.16 1 92.12 109 ASP B CA 1
ATOM 3533 C C . ASP B 1 109 ? -18.188 11.977 -1.526 1 92.12 109 ASP B C 1
ATOM 3535 O O . ASP B 1 109 ? -18.609 12.055 -0.368 1 92.12 109 ASP B O 1
ATOM 3539 N N . PRO B 1 110 ? -18.094 13 -2.316 1 95.38 110 PRO B N 1
ATOM 3540 C CA . PRO B 1 110 ? -18.172 14.359 -1.776 1 95.38 110 PRO B CA 1
ATOM 3541 C C . PRO B 1 110 ? -19.562 14.711 -1.252 1 95.38 110 PRO B C 1
ATOM 3543 O O . PRO B 1 110 ? -19.719 15.648 -0.464 1 95.38 110 PRO B O 1
ATOM 3546 N N . TYR B 1 111 ? -20.578 13.945 -1.618 1 93.19 111 TYR B N 1
ATOM 3547 C CA . TYR B 1 111 ? -21.938 14.305 -1.232 1 93.19 111 TYR B CA 1
ATOM 3548 C C . TYR B 1 111 ? -22.469 13.359 -0.162 1 93.19 111 TYR B C 1
ATOM 3550 O O . TYR B 1 111 ? -23.641 13.438 0.213 1 93.19 111 TYR B O 1
ATOM 3558 N N . LEU B 1 112 ? -21.672 12.391 0.312 1 91.12 112 LEU B N 1
ATOM 3559 C CA . LEU B 1 112 ? -22.016 11.469 1.395 1 91.12 112 LEU B CA 1
ATOM 3560 C C . LEU B 1 112 ? -23.234 10.641 1.045 1 91.12 112 LEU B C 1
ATOM 3562 O O . LEU B 1 112 ? -24.062 10.344 1.917 1 91.12 112 LEU B O 1
ATOM 3566 N N . ASP B 1 113 ? -23.406 10.352 -0.285 1 89.38 113 ASP B N 1
ATOM 3567 C CA . ASP B 1 113 ? -24.625 9.664 -0.704 1 89.38 113 ASP B CA 1
ATOM 3568 C C . ASP B 1 113 ? -24.312 8.422 -1.528 1 89.38 113 ASP B C 1
ATOM 3570 O O . ASP B 1 113 ? -25.203 7.824 -2.139 1 89.38 113 ASP B O 1
ATOM 3574 N N . GLY B 1 114 ? -23.047 8.109 -1.688 1 85.19 114 GLY B N 1
ATOM 3575 C CA . GLY B 1 114 ? -22.656 6.875 -2.361 1 85.19 114 GLY B CA 1
ATOM 3576 C C . GLY B 1 114 ? -22.641 7.004 -3.871 1 85.19 114 GLY B C 1
ATOM 3577 O O . GLY B 1 114 ? -22.562 6 -4.582 1 85.19 114 GLY B O 1
ATOM 3578 N N . THR B 1 115 ? -22.688 8.258 -4.379 1 88.06 115 THR B N 1
ATOM 3579 C CA . THR B 1 115 ? -22.703 8.445 -5.828 1 88.06 115 THR B CA 1
ATOM 3580 C C . THR B 1 115 ? -21.281 8.328 -6.395 1 88.06 115 THR B C 1
ATOM 3582 O O . THR B 1 115 ? -21.109 8.203 -7.609 1 88.06 115 THR B O 1
ATOM 3585 N N . PHE B 1 116 ? -20.25 8.484 -5.52 1 89.38 116 PHE B N 1
ATOM 3586 C CA . PHE B 1 116 ? -18.859 8.375 -5.906 1 89.38 116 PHE B CA 1
ATOM 3587 C C . PHE B 1 116 ? -18.531 9.32 -7.059 1 89.38 116 PHE B C 1
ATOM 3589 O O . PHE B 1 116 ? -17.969 8.906 -8.07 1 89.38 116 PHE B O 1
ATOM 3596 N N . ALA B 1 117 ? -18.984 10.602 -6.852 1 94.31 117 ALA B N 1
ATOM 3597 C CA . ALA B 1 117 ? -18.719 11.664 -7.816 1 94.31 117 ALA B CA 1
ATOM 3598 C C . ALA B 1 117 ? -17.281 12.164 -7.711 1 94.31 117 ALA B C 1
ATOM 3600 O O . ALA B 1 117 ? -17.047 13.328 -7.387 1 94.31 117 ALA B O 1
ATOM 3601 N N . ILE B 1 118 ? -16.328 11.32 -8.07 1 95.62 118 ILE B N 1
ATOM 3602 C CA . ILE B 1 118 ? -14.898 11.508 -7.801 1 95.62 118 ILE B CA 1
ATOM 3603 C C . ILE B 1 118 ? -14.391 12.727 -8.562 1 95.62 118 ILE B C 1
ATOM 3605 O O . ILE B 1 118 ? -13.578 13.5 -8.039 1 95.62 118 ILE B O 1
ATOM 3609 N N . ASN B 1 119 ? -14.859 12.984 -9.773 1 96.94 119 ASN B N 1
ATOM 3610 C CA . ASN B 1 119 ? -14.461 14.18 -10.516 1 96.94 119 ASN B CA 1
ATOM 3611 C C . ASN B 1 119 ? -14.789 15.453 -9.742 1 96.94 119 ASN B C 1
ATOM 3613 O O . ASN B 1 119 ? -13.961 16.359 -9.664 1 96.94 119 ASN B O 1
ATOM 3617 N N . GLU B 1 120 ? -15.961 15.492 -9.195 1 97.38 120 GLU B N 1
ATOM 3618 C CA . GLU B 1 120 ? -16.359 16.641 -8.383 1 97.38 120 GLU B CA 1
ATOM 3619 C C . GLU B 1 120 ? -15.586 16.672 -7.066 1 97.38 120 GLU B C 1
ATOM 3621 O O . GLU B 1 120 ? -15.227 17.75 -6.582 1 97.38 120 GLU B O 1
ATOM 3626 N N . GLY B 1 121 ? -15.344 15.461 -6.523 1 97.5 121 GLY B N 1
ATOM 3627 C CA . GLY B 1 121 ? -14.57 15.367 -5.297 1 97.5 121 GLY B CA 1
ATOM 3628 C C . GLY B 1 121 ? -13.172 15.945 -5.43 1 97.5 121 GLY B C 1
ATOM 3629 O O . GLY B 1 121 ? -12.688 16.625 -4.523 1 97.5 121 GLY B O 1
ATOM 3630 N N . LEU B 1 122 ? -12.555 15.695 -6.551 1 98 122 LEU B N 1
ATOM 3631 C CA . LEU B 1 122 ? -11.211 16.219 -6.809 1 98 122 LEU B CA 1
ATOM 3632 C C . LEU B 1 122 ? -11.219 17.734 -6.875 1 98 122 LEU B C 1
ATOM 3634 O O . LEU B 1 122 ? -10.328 18.391 -6.332 1 98 122 LEU B O 1
ATOM 3638 N N . ARG B 1 123 ? -12.203 18.297 -7.527 1 98.44 123 ARG B N 1
ATOM 3639 C CA . ARG B 1 123 ? -12.344 19.734 -7.629 1 98.44 123 ARG B CA 1
ATOM 3640 C C . ARG B 1 123 ? -12.609 20.359 -6.262 1 98.44 123 ARG B C 1
ATOM 3642 O O . ARG B 1 123 ? -11.992 21.375 -5.91 1 98.44 123 ARG B O 1
ATOM 3649 N N . LEU B 1 124 ? -13.43 19.719 -5.48 1 98.25 124 LEU B N 1
ATOM 3650 C CA . LEU B 1 124 ? -13.734 20.203 -4.141 1 98.25 124 LEU B CA 1
ATOM 3651 C C . LEU B 1 124 ? -12.492 20.172 -3.256 1 98.25 124 LEU B C 1
ATOM 3653 O O . LEU B 1 124 ? -12.219 21.141 -2.531 1 98.25 124 LEU B O 1
ATOM 3657 N N . ALA B 1 125 ? -11.789 19.125 -3.318 1 98.38 125 ALA B N 1
ATOM 3658 C CA . ALA B 1 125 ? -10.586 18.969 -2.518 1 98.38 125 ALA B CA 1
ATOM 3659 C C . ALA B 1 125 ? -9.539 20.031 -2.871 1 98.38 125 ALA B C 1
ATOM 3661 O O . ALA B 1 125 ? -9.008 20.703 -1.987 1 98.38 125 ALA B O 1
ATOM 3662 N N . ARG B 1 126 ? -9.273 20.188 -4.145 1 98.62 126 ARG B N 1
ATOM 3663 C CA . ARG B 1 126 ? -8.281 21.156 -4.566 1 98.62 126 ARG B CA 1
ATOM 3664 C C . ARG B 1 126 ? -8.727 22.578 -4.227 1 98.62 126 ARG B C 1
ATOM 3666 O O . ARG B 1 126 ? -7.926 23.391 -3.76 1 98.62 126 ARG B O 1
ATOM 3673 N N . GLY B 1 127 ? -9.992 22.859 -4.527 1 98.81 127 GLY B N 1
ATOM 3674 C CA . GLY B 1 127 ? -10.508 24.172 -4.176 1 98.81 127 GLY B CA 1
ATOM 3675 C C . GLY B 1 127 ? -10.352 24.5 -2.701 1 98.81 127 GLY B C 1
ATOM 3676 O O . GLY B 1 127 ? -9.969 25.609 -2.346 1 98.81 127 GLY B O 1
ATOM 3677 N N . LEU B 1 128 ? -10.617 23.531 -1.868 1 98.81 128 LEU B N 1
ATOM 3678 C CA . LEU B 1 128 ? -10.492 23.719 -0.427 1 98.81 128 LEU B CA 1
ATOM 3679 C C . LEU B 1 128 ? -9.039 23.984 -0.037 1 98.81 128 LEU B C 1
ATOM 3681 O O . LEU B 1 128 ? -8.758 24.875 0.763 1 98.81 128 LEU B O 1
ATOM 3685 N N . LEU B 1 129 ? -8.109 23.188 -0.569 1 98.81 129 LEU B N 1
ATOM 3686 C CA . LEU B 1 129 ? -6.691 23.391 -0.297 1 98.81 129 LEU B CA 1
ATOM 3687 C C . LEU B 1 129 ? -6.254 24.797 -0.719 1 98.81 129 LEU B C 1
ATOM 3689 O O . LEU B 1 129 ? -5.488 25.453 -0.009 1 98.81 129 LEU B O 1
ATOM 3693 N N . LEU B 1 130 ? -6.754 25.172 -1.888 1 98.75 130 LEU B N 1
ATOM 3694 C CA . LEU B 1 130 ? -6.422 26.5 -2.395 1 98.75 130 LEU B CA 1
ATOM 3695 C C . LEU B 1 130 ? -6.91 27.578 -1.438 1 98.75 130 LEU B C 1
ATOM 3697 O O . LEU B 1 130 ? -6.148 28.484 -1.073 1 98.75 130 LEU B O 1
ATOM 3701 N N . ASP B 1 131 ? -8.141 27.484 -1.019 1 98.81 131 ASP B N 1
ATOM 3702 C CA . ASP B 1 131 ? -8.734 28.484 -0.125 1 98.81 131 ASP B CA 1
ATOM 3703 C C . ASP B 1 131 ? -7.977 28.547 1.199 1 98.81 131 ASP B C 1
ATOM 3705 O O . ASP B 1 131 ? -7.695 29.641 1.701 1 98.81 131 ASP B O 1
ATOM 3709 N N . ILE B 1 132 ? -7.637 27.438 1.76 1 98.88 132 ILE B N 1
ATOM 3710 C CA . ILE B 1 132 ? -6.953 27.375 3.045 1 98.88 132 ILE B CA 1
ATOM 3711 C C . ILE B 1 132 ? -5.562 27.984 2.924 1 98.88 132 ILE B C 1
ATOM 3713 O O . ILE B 1 132 ? -5.172 28.828 3.748 1 98.88 132 ILE B O 1
ATOM 3717 N N . ASN B 1 133 ? -4.832 27.656 1.895 1 98.88 133 ASN B N 1
ATOM 3718 C CA . ASN B 1 133 ? -3.506 28.234 1.687 1 98.88 133 ASN B CA 1
ATOM 3719 C C . ASN B 1 133 ? -3.58 29.734 1.43 1 98.88 133 ASN B C 1
ATOM 3721 O O . ASN B 1 133 ? -2.713 30.484 1.876 1 98.88 133 ASN B O 1
ATOM 3725 N N . ASP B 1 134 ? -4.598 30.156 0.728 1 98.5 134 ASP B N 1
ATOM 3726 C CA . ASP B 1 134 ? -4.75 31.562 0.373 1 98.5 134 ASP B CA 1
ATOM 3727 C C . ASP B 1 134 ? -4.914 32.438 1.619 1 98.5 134 ASP B C 1
ATOM 3729 O O . ASP B 1 134 ? -4.531 33.594 1.623 1 98.5 134 ASP B O 1
ATOM 3733 N N . MET B 1 135 ? -5.426 31.859 2.654 1 98.25 135 MET B N 1
ATOM 3734 C CA . MET B 1 135 ? -5.629 32.656 3.869 1 98.25 135 MET B CA 1
ATOM 3735 C C . MET B 1 135 ? -4.355 32.688 4.707 1 98.25 135 MET B C 1
ATOM 3737 O O . MET B 1 135 ? -4.297 33.406 5.715 1 98.25 135 MET B O 1
ATOM 3741 N N . GLY B 1 136 ? -3.352 31.875 4.281 1 98.5 136 GLY B N 1
ATOM 3742 C CA . GLY B 1 136 ? -2.082 31.891 4.992 1 98.5 136 GLY B CA 1
ATOM 3743 C C . GLY B 1 136 ? -1.902 30.703 5.922 1 98.5 136 GLY B C 1
ATOM 3744 O O . GLY B 1 136 ? -1.007 30.703 6.77 1 98.5 136 GLY B O 1
ATOM 3745 N N . LEU B 1 137 ? -2.756 29.734 5.801 1 98.94 137 LEU B N 1
ATOM 3746 C CA . LEU B 1 137 ? -2.693 28.516 6.609 1 98.94 137 LEU B CA 1
ATOM 3747 C C . LEU B 1 137 ? -2.277 27.312 5.762 1 98.94 137 LEU B C 1
ATOM 3749 O O . LEU B 1 137 ? -3.014 26.891 4.867 1 98.94 137 LEU B O 1
ATOM 3753 N N . PRO B 1 138 ? -1.015 26.797 5.98 1 98.88 138 PRO B N 1
ATOM 3754 C CA . PRO B 1 138 ? -0.605 25.625 5.203 1 98.88 138 PRO B CA 1
ATOM 3755 C C . PRO B 1 138 ? -1.412 24.375 5.555 1 98.88 138 PRO B C 1
ATOM 3757 O O . PRO B 1 138 ? -1.904 24.25 6.676 1 98.88 138 PRO B O 1
ATOM 3760 N N . ALA B 1 139 ? -1.524 23.453 4.602 1 98.88 139 ALA B N 1
ATOM 3761 C CA . ALA B 1 139 ? -2.336 22.25 4.754 1 98.88 139 ALA B CA 1
ATOM 3762 C C . ALA B 1 139 ? -1.469 21 4.711 1 98.88 139 ALA B C 1
ATOM 3764 O O . ALA B 1 139 ? -0.469 20.953 3.99 1 98.88 139 ALA B O 1
ATOM 3765 N N . ALA B 1 140 ? -1.834 20.047 5.5 1 98.81 140 ALA B N 1
ATOM 3766 C CA . ALA B 1 140 ? -1.232 18.719 5.516 1 98.81 140 ALA B CA 1
ATOM 3767 C C . ALA B 1 140 ? -2.223 17.656 5.031 1 98.81 140 ALA B C 1
ATOM 3769 O O . ALA B 1 140 ? -3.406 17.703 5.371 1 98.81 140 ALA B O 1
ATOM 3770 N N . VAL B 1 141 ? -1.765 16.719 4.188 1 98.19 141 VAL B N 1
ATOM 3771 C CA . VAL B 1 141 ? -2.648 15.711 3.625 1 98.19 141 VAL B CA 1
ATOM 3772 C C . VAL B 1 141 ? -2.014 14.328 3.779 1 98.19 141 VAL B C 1
ATOM 3774 O O . VAL B 1 141 ? -0.79 14.211 3.873 1 98.19 141 VAL B O 1
ATOM 3777 N N . GLU B 1 142 ? -2.842 13.344 3.93 1 96.69 142 GLU B N 1
ATOM 3778 C CA . GLU B 1 142 ? -2.379 11.969 3.775 1 96.69 142 GLU B CA 1
ATOM 3779 C C . GLU B 1 142 ? -2.516 11.5 2.33 1 96.69 142 GLU B C 1
ATOM 3781 O O . GLU B 1 142 ? -3.584 11.625 1.729 1 96.69 142 GLU B O 1
ATOM 3786 N N . PHE B 1 143 ? -1.417 11.008 1.771 1 96.88 143 PHE B N 1
ATOM 3787 C CA . PHE B 1 143 ? -1.427 10.492 0.408 1 96.88 143 PHE B CA 1
ATOM 3788 C C . PHE B 1 143 ? -1.718 8.992 0.402 1 96.88 143 PHE B C 1
ATOM 3790 O O . PHE B 1 143 ? -0.84 8.18 0.706 1 96.88 143 PHE B O 1
ATOM 3797 N N . LEU B 1 144 ? -2.928 8.664 0.033 1 94 144 LEU B N 1
ATOM 3798 C CA . LEU B 1 144 ? -3.365 7.273 -0.031 1 94 144 LEU B CA 1
ATOM 3799 C C . LEU B 1 144 ? -3.361 6.77 -1.47 1 94 144 LEU B C 1
ATOM 3801 O O . LEU B 1 144 ? -2.713 5.766 -1.778 1 94 144 LEU B O 1
ATOM 3805 N N . ASP B 1 145 ? -4.039 7.445 -2.297 1 94.12 145 ASP B N 1
ATOM 3806 C CA . ASP B 1 145 ? -4.055 7.094 -3.713 1 94.12 145 ASP B CA 1
ATOM 3807 C C . ASP B 1 145 ? -2.801 7.605 -4.422 1 94.12 145 ASP B C 1
ATOM 3809 O O . ASP B 1 145 ? -2.312 8.695 -4.117 1 94.12 145 ASP B O 1
ATOM 3813 N N . VAL B 1 146 ? -2.357 6.895 -5.453 1 94.5 146 VAL B N 1
ATOM 3814 C CA . VAL B 1 146 ? -1.081 7.242 -6.074 1 94.5 146 VAL B CA 1
ATOM 3815 C C . VAL B 1 146 ? -1.319 8.164 -7.266 1 94.5 146 VAL B C 1
ATOM 3817 O O . VAL B 1 146 ? -0.368 8.641 -7.891 1 94.5 146 VAL B O 1
ATOM 3820 N N . ILE B 1 147 ? -2.576 8.484 -7.57 1 96 147 ILE B N 1
ATOM 3821 C CA . ILE B 1 147 ? -2.902 9.352 -8.695 1 96 147 ILE B CA 1
ATOM 3822 C C . ILE B 1 147 ? -3.26 10.742 -8.195 1 96 147 ILE B C 1
ATOM 3824 O O . ILE B 1 147 ? -2.9 11.75 -8.812 1 96 147 ILE B O 1
ATOM 3828 N N . THR B 1 148 ? -3.844 10.883 -7.02 1 96.5 148 THR B N 1
ATOM 3829 C CA . THR B 1 148 ? -4.422 12.125 -6.512 1 96.5 148 THR B CA 1
ATOM 3830 C C . THR B 1 148 ? -3.342 13.172 -6.281 1 96.5 148 THR B C 1
ATOM 3832 O O . THR B 1 148 ? -3.604 14.375 -6.375 1 96.5 148 THR B O 1
ATOM 3835 N N . PRO B 1 149 ? -2.121 12.742 -5.996 1 96.94 149 PRO B N 1
ATOM 3836 C CA . PRO B 1 149 ? -1.099 13.773 -5.785 1 96.94 149 PRO B CA 1
ATOM 3837 C C . PRO B 1 149 ? -0.922 14.688 -6.992 1 96.94 149 PRO B C 1
ATOM 3839 O O . PRO B 1 149 ? -0.566 15.859 -6.84 1 96.94 149 PRO B O 1
ATOM 3842 N N . GLN B 1 150 ? -1.175 14.227 -8.18 1 96.75 150 GLN B N 1
ATOM 3843 C CA . GLN B 1 150 ? -1.01 15.031 -9.383 1 96.75 150 GLN B CA 1
ATOM 3844 C C . GLN B 1 150 ? -1.997 16.188 -9.406 1 96.75 150 GLN B C 1
ATOM 3846 O O . GLN B 1 150 ? -1.776 17.188 -10.102 1 96.75 150 GLN B O 1
ATOM 3851 N N . TYR B 1 151 ? -3.057 16.062 -8.617 1 97.56 151 TYR B N 1
ATOM 3852 C CA . TYR B 1 151 ? -4.09 17.094 -8.57 1 97.56 151 TYR B CA 1
ATOM 3853 C C . TYR B 1 151 ? -3.822 18.078 -7.434 1 97.56 151 TYR B C 1
ATOM 3855 O O . TYR B 1 151 ? -4.262 19.219 -7.488 1 97.56 151 TYR B O 1
ATOM 3863 N N . LEU B 1 152 ? -3.072 17.609 -6.379 1 98.12 152 LEU B N 1
ATOM 3864 C CA . LEU B 1 152 ? -3.203 18.328 -5.113 1 98.12 152 LEU B CA 1
ATOM 3865 C C . LEU B 1 152 ? -1.833 18.703 -4.559 1 98.12 152 LEU B C 1
ATOM 3867 O O . LEU B 1 152 ? -1.72 19.625 -3.754 1 98.12 152 LEU B O 1
ATOM 3871 N N . ALA B 1 153 ? -0.783 18.031 -4.969 1 98.06 153 ALA B N 1
ATOM 3872 C CA . ALA B 1 153 ? 0.473 18.047 -4.223 1 98.06 153 ALA B CA 1
ATOM 3873 C C . ALA B 1 153 ? 1.102 19.438 -4.215 1 98.06 153 ALA B C 1
ATOM 3875 O O . ALA B 1 153 ? 1.794 19.797 -3.266 1 98.06 153 ALA B O 1
ATOM 3876 N N . ASP B 1 154 ? 0.859 20.203 -5.234 1 98.25 154 ASP B N 1
ATOM 3877 C CA . ASP B 1 154 ? 1.472 21.531 -5.32 1 98.25 154 ASP B CA 1
ATOM 3878 C C . ASP B 1 154 ? 0.898 22.469 -4.262 1 98.25 154 ASP B C 1
ATOM 3880 O O . ASP B 1 154 ? 1.449 23.547 -4.012 1 98.25 154 ASP B O 1
ATOM 3884 N N . LEU B 1 155 ? -0.153 22.031 -3.578 1 98.75 155 LEU B N 1
ATOM 3885 C CA . LEU B 1 155 ? -0.802 22.844 -2.564 1 98.75 155 LEU B CA 1
ATOM 3886 C C . LEU B 1 155 ? -0.613 22.25 -1.174 1 98.75 155 LEU B C 1
ATOM 3888 O O . LEU B 1 155 ? -1.289 22.656 -0.224 1 98.75 155 LEU B O 1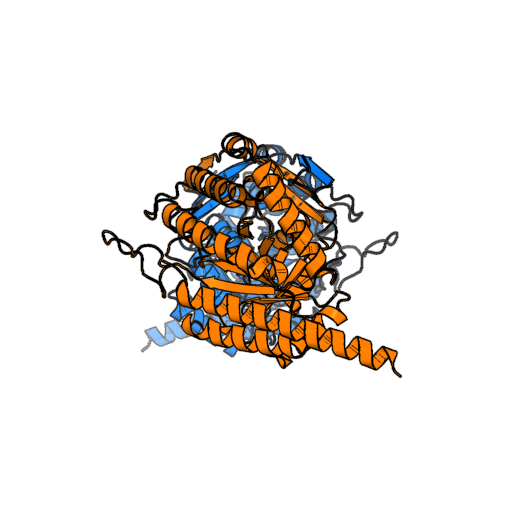
ATOM 3892 N N . VAL B 1 156 ? 0.255 21.297 -1.022 1 98.81 156 VAL B N 1
ATOM 3893 C CA . VAL B 1 156 ? 0.406 20.578 0.236 1 98.81 156 VAL B CA 1
ATOM 3894 C C . VAL B 1 156 ? 1.719 20.969 0.906 1 98.81 156 VAL B C 1
ATOM 3896 O O . VAL B 1 156 ? 2.783 20.906 0.287 1 98.81 156 VAL B O 1
ATOM 3899 N N . GLY B 1 157 ? 1.609 21.344 2.174 1 98.81 157 GLY B N 1
ATOM 3900 C CA . GLY B 1 157 ? 2.785 21.75 2.926 1 98.81 157 GLY B CA 1
ATOM 3901 C C . GLY B 1 157 ? 3.496 20.594 3.592 1 98.81 157 GLY B C 1
ATOM 3902 O O . GLY B 1 157 ? 4.715 20.625 3.783 1 98.81 157 GLY B O 1
ATOM 3903 N N . TRP B 1 158 ? 2.75 19.594 3.92 1 98.81 158 TRP B N 1
ATOM 3904 C CA . TRP B 1 158 ? 3.258 18.391 4.559 1 98.81 158 TRP B CA 1
ATOM 3905 C C . TRP B 1 158 ? 2.4 17.172 4.195 1 98.81 158 TRP B C 1
ATOM 3907 O O . TRP B 1 158 ? 1.177 17.281 4.078 1 98.81 158 TRP B O 1
ATOM 3917 N N . GLY B 1 159 ? 3.057 16.078 3.955 1 98.62 159 GLY B N 1
ATOM 3918 C CA . GLY B 1 159 ? 2.32 14.867 3.613 1 98.62 159 GLY B CA 1
ATOM 3919 C C . GLY B 1 159 ? 2.592 13.711 4.562 1 98.62 159 GLY B C 1
ATOM 3920 O O . GLY B 1 159 ? 3.693 13.594 5.102 1 98.62 159 GLY B O 1
ATOM 3921 N N . ALA B 1 160 ? 1.58 12.883 4.715 1 98.31 160 ALA B N 1
ATOM 3922 C CA . ALA B 1 160 ? 1.73 11.656 5.496 1 98.31 160 ALA B CA 1
ATOM 3923 C C . ALA B 1 160 ? 1.537 10.422 4.617 1 98.31 160 ALA B C 1
ATOM 3925 O O . ALA B 1 160 ? 0.78 10.453 3.646 1 98.31 160 ALA B O 1
ATOM 3926 N N . ILE B 1 161 ? 2.256 9.398 4.91 1 98.06 161 ILE B N 1
ATOM 3927 C CA . ILE B 1 161 ? 1.945 8.039 4.465 1 98.06 161 ILE B CA 1
ATOM 3928 C C . ILE B 1 161 ? 1.456 7.207 5.645 1 98.06 161 ILE B C 1
ATOM 3930 O O . ILE B 1 161 ? 2.156 7.078 6.652 1 98.06 161 ILE B O 1
ATOM 3934 N N . GLY B 1 162 ? 0.341 6.668 5.527 1 96.19 162 GLY B N 1
ATOM 3935 C CA . GLY B 1 162 ? -0.325 5.988 6.625 1 96.19 162 GLY B CA 1
ATOM 3936 C C . GLY B 1 162 ? 0.334 4.676 7.004 1 96.19 162 GLY B C 1
ATOM 3937 O O . GLY B 1 162 ? 1.163 4.152 6.254 1 96.19 162 GLY B O 1
ATOM 3938 N N . ALA B 1 163 ? -0.145 4.141 8.141 1 95.31 163 ALA B N 1
ATOM 3939 C CA . ALA B 1 163 ? 0.426 2.924 8.703 1 95.31 163 ALA B CA 1
ATOM 3940 C C . ALA B 1 163 ? 0.198 1.729 7.785 1 95.31 163 ALA B C 1
ATOM 3942 O O . ALA B 1 163 ? 1.025 0.816 7.727 1 95.31 163 ALA B O 1
ATOM 3943 N N . ARG B 1 164 ? -0.823 1.715 7.059 1 93.56 164 ARG B N 1
ATOM 3944 C CA . ARG B 1 164 ? -1.211 0.574 6.238 1 93.56 164 ARG B CA 1
ATOM 3945 C C . ARG B 1 164 ? -0.538 0.631 4.867 1 93.56 164 ARG B C 1
ATOM 3947 O O . ARG B 1 164 ? -0.641 -0.311 4.082 1 93.56 164 ARG B O 1
ATOM 3954 N N . THR B 1 165 ? 0.107 1.742 4.543 1 95.75 165 THR B N 1
ATOM 3955 C CA . THR B 1 165 ? 0.728 1.882 3.229 1 95.75 165 THR B CA 1
ATOM 3956 C C . THR B 1 165 ? 2.219 2.176 3.365 1 95.75 165 THR B C 1
ATOM 3958 O O . THR B 1 165 ? 2.945 2.201 2.371 1 95.75 165 THR B O 1
ATOM 3961 N N . THR B 1 166 ? 2.672 2.316 4.594 1 96.56 166 THR B N 1
ATOM 3962 C CA . THR B 1 166 ? 4.062 2.664 4.855 1 96.56 166 THR B CA 1
ATOM 3963 C C . THR B 1 166 ? 5.004 1.601 4.293 1 96.56 166 THR B C 1
ATOM 3965 O O . THR B 1 166 ? 6.098 1.917 3.83 1 96.56 166 THR B O 1
ATOM 3968 N N . GLU B 1 167 ? 4.574 0.36 4.25 1 93.94 167 GLU B N 1
ATOM 3969 C CA . GLU B 1 167 ? 5.43 -0.719 3.768 1 93.94 167 GLU B CA 1
ATOM 3970 C C . GLU B 1 167 ? 5.293 -0.899 2.258 1 93.94 167 GLU B C 1
ATOM 3972 O O . GLU B 1 167 ? 6.062 -1.64 1.645 1 93.94 167 GLU B O 1
ATOM 3977 N N . SER B 1 168 ? 4.379 -0.262 1.66 1 93.56 168 SER B N 1
ATOM 3978 C CA . SER B 1 168 ? 4.09 -0.395 0.235 1 93.56 168 SER B CA 1
ATOM 3979 C C . SER B 1 168 ? 5.164 0.282 -0.609 1 93.56 168 SER B C 1
ATOM 3981 O O . SER B 1 168 ? 5.395 1.487 -0.484 1 93.56 168 SER B O 1
ATOM 3983 N N . GLN B 1 169 ? 5.707 -0.383 -1.537 1 91.88 169 GLN B N 1
ATOM 3984 C CA . GLN B 1 169 ? 6.762 0.137 -2.402 1 91.88 169 GLN B CA 1
ATOM 3985 C C . GLN B 1 169 ? 6.25 1.29 -3.26 1 91.88 169 GLN B C 1
ATOM 3987 O O . GLN B 1 169 ? 6.957 2.275 -3.475 1 91.88 169 GLN B O 1
ATOM 3992 N N . VAL B 1 170 ? 5.047 1.177 -3.76 1 93.56 170 VAL B N 1
ATOM 3993 C CA . VAL B 1 170 ? 4.516 2.209 -4.645 1 93.56 170 VAL B CA 1
ATOM 3994 C C . VAL B 1 170 ? 4.387 3.525 -3.881 1 93.56 170 VAL B C 1
ATOM 3996 O O . VAL B 1 170 ? 4.641 4.598 -4.434 1 93.56 170 VAL B O 1
ATOM 3999 N N . HIS B 1 171 ? 4.07 3.455 -2.596 1 96.5 171 HIS B N 1
ATOM 4000 C CA . HIS B 1 171 ? 3.938 4.664 -1.789 1 96.5 171 HIS B CA 1
ATOM 4001 C C . HIS B 1 171 ? 5.301 5.254 -1.448 1 96.5 171 HIS B C 1
ATOM 4003 O O . HIS B 1 171 ? 5.465 6.477 -1.421 1 96.5 171 HIS B O 1
ATOM 4009 N N . ARG B 1 172 ? 6.266 4.395 -1.181 1 95.25 172 ARG B N 1
ATOM 4010 C CA . ARG B 1 172 ? 7.625 4.859 -0.923 1 95.25 172 ARG B CA 1
ATOM 4011 C C . ARG B 1 172 ? 8.211 5.555 -2.15 1 95.25 172 ARG B C 1
ATOM 4013 O O . ARG B 1 172 ? 8.836 6.609 -2.033 1 95.25 172 ARG B O 1
ATOM 4020 N N . GLU B 1 173 ? 7.984 4.961 -3.322 1 93.69 173 GLU B N 1
ATOM 4021 C CA . GLU B 1 173 ? 8.453 5.551 -4.574 1 93.69 173 GLU B CA 1
ATOM 4022 C C . GLU B 1 173 ? 7.762 6.883 -4.848 1 93.69 173 GLU B C 1
ATOM 4024 O O . GLU B 1 173 ? 8.414 7.859 -5.223 1 93.69 173 GLU B O 1
ATOM 4029 N N . MET B 1 174 ? 6.465 6.93 -4.637 1 96.31 174 MET B N 1
ATOM 4030 C CA . MET B 1 174 ? 5.715 8.172 -4.801 1 96.31 174 MET B CA 1
ATOM 4031 C C . MET B 1 174 ? 6.242 9.258 -3.869 1 96.31 174 MET B C 1
ATOM 4033 O O . MET B 1 174 ? 6.445 10.398 -4.289 1 96.31 174 MET B O 1
ATOM 4037 N N . ALA B 1 175 ? 6.52 8.883 -2.611 1 97.5 175 ALA B N 1
ATOM 4038 C CA . ALA B 1 175 ? 6.988 9.828 -1.601 1 97.5 175 ALA B CA 1
ATOM 4039 C C . ALA B 1 175 ? 8.336 10.422 -1.99 1 97.5 175 ALA B C 1
ATOM 4041 O O . ALA B 1 175 ? 8.633 11.57 -1.656 1 97.5 175 ALA B O 1
ATOM 4042 N N . SER B 1 176 ? 9.141 9.664 -2.701 1 96 176 SER B N 1
ATOM 4043 C CA . SER B 1 176 ? 10.453 10.141 -3.141 1 96 176 SER B CA 1
ATOM 4044 C C . SER B 1 176 ? 10.312 11.328 -4.086 1 96 176 SER B C 1
ATOM 4046 O O . SER B 1 176 ? 11.234 12.141 -4.207 1 96 176 SER B O 1
ATOM 4048 N N . GLY B 1 177 ? 9.125 11.406 -4.727 1 96.75 177 GLY B N 1
ATOM 4049 C CA . GLY B 1 177 ? 8.93 12.453 -5.719 1 96.75 177 GLY B CA 1
ATOM 4050 C C . GLY B 1 177 ? 8.109 13.609 -5.203 1 96.75 177 GLY B C 1
ATOM 4051 O O . GLY B 1 177 ? 7.988 14.641 -5.871 1 96.75 177 GLY B O 1
ATOM 4052 N N . LEU B 1 178 ? 7.52 13.492 -4.043 1 98.31 178 LEU B N 1
ATOM 4053 C CA . LEU B 1 178 ? 6.699 14.562 -3.488 1 98.31 178 LEU B CA 1
ATOM 4054 C C . LEU B 1 178 ? 7.562 15.766 -3.1 1 98.31 178 LEU B C 1
ATOM 4056 O O . LEU B 1 178 ? 8.648 15.594 -2.541 1 98.31 178 LEU B O 1
ATOM 4060 N N . SER B 1 179 ? 7.039 16.92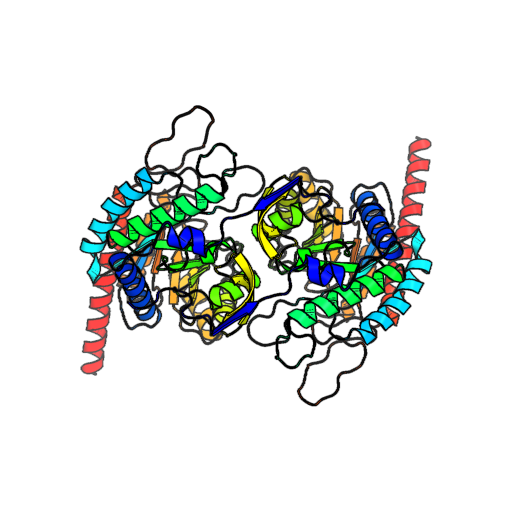2 -3.344 1 98.06 179 SER B N 1
ATOM 4061 C CA . SER B 1 179 ? 7.797 18.156 -3.098 1 98.06 179 SER B CA 1
ATOM 4062 C C . SER B 1 179 ? 7.789 18.516 -1.617 1 98.06 179 SER B C 1
ATOM 4064 O O . SER B 1 179 ? 8.688 19.219 -1.141 1 98.06 179 SER B O 1
ATOM 4066 N N . CYS B 1 180 ? 6.832 18.109 -0.908 1 98.69 180 CYS B N 1
ATOM 4067 C CA . CYS B 1 180 ? 6.691 18.453 0.502 1 98.69 180 CYS B CA 1
ATOM 4068 C C . CYS B 1 180 ? 7.41 17.438 1.384 1 98.69 180 CYS B C 1
ATOM 4070 O O . CYS B 1 180 ? 7.676 16.312 0.953 1 98.69 180 CYS B O 1
ATOM 4072 N N . PRO B 1 181 ? 7.758 17.828 2.654 1 98.81 181 PRO B N 1
ATOM 4073 C CA . PRO B 1 181 ? 8.18 16.828 3.633 1 98.81 181 PRO B CA 1
ATOM 4074 C C . PRO B 1 181 ? 7.121 15.75 3.875 1 98.81 181 PRO B C 1
ATOM 4076 O O . PRO B 1 181 ? 5.922 16.031 3.795 1 98.81 181 PRO B O 1
ATOM 4079 N N . VAL B 1 182 ? 7.598 14.523 4.113 1 98.88 182 VAL B N 1
ATOM 4080 C CA . VAL B 1 182 ? 6.668 13.414 4.242 1 98.88 182 VAL B CA 1
ATOM 4081 C C . VAL B 1 182 ? 6.945 12.648 5.531 1 98.88 182 VAL B C 1
ATOM 4083 O O . VAL B 1 182 ? 8.086 12.266 5.801 1 98.88 182 VAL B O 1
ATOM 4086 N N . GLY B 1 183 ? 5.934 12.492 6.352 1 98.88 183 GLY B N 1
ATOM 4087 C CA . GLY B 1 183 ? 6.016 11.609 7.504 1 98.88 183 GLY B CA 1
ATOM 4088 C C . GLY B 1 183 ? 5.484 10.211 7.223 1 98.88 183 GLY B C 1
ATOM 4089 O O . GLY B 1 183 ? 4.398 10.055 6.66 1 98.88 183 GLY B O 1
ATOM 4090 N N . PHE B 1 184 ? 6.246 9.219 7.637 1 98.69 184 PHE B N 1
ATOM 4091 C CA . PHE B 1 184 ? 5.812 7.828 7.551 1 98.69 184 PHE B CA 1
ATOM 4092 C C . PHE B 1 184 ? 5.375 7.316 8.914 1 98.69 184 PHE B C 1
ATOM 4094 O O . PHE B 1 184 ? 6.168 7.285 9.859 1 98.69 184 PHE B O 1
ATOM 4101 N N . LYS B 1 185 ? 4.156 6.859 8.984 1 98.44 185 LYS B N 1
ATOM 4102 C CA . LYS B 1 185 ? 3.678 6.277 10.234 1 98.44 185 LYS B CA 1
ATOM 4103 C C . LYS B 1 185 ? 4.27 4.891 10.461 1 98.44 185 LYS B C 1
ATOM 4105 O O . LYS B 1 185 ? 4.461 4.129 9.508 1 98.44 185 LYS B O 1
ATOM 4110 N N . ASN B 1 186 ? 4.562 4.574 11.742 1 98.31 186 ASN B N 1
ATOM 4111 C CA . ASN B 1 186 ? 4.953 3.197 12.031 1 98.31 186 ASN B CA 1
ATOM 4112 C C . ASN B 1 186 ? 3.816 2.221 11.742 1 98.31 186 ASN B C 1
ATOM 4114 O O . ASN B 1 186 ? 2.65 2.615 11.688 1 98.31 186 ASN B O 1
ATOM 4118 N N . GLY B 1 187 ? 4.219 0.98 11.562 1 95.12 187 GLY B N 1
ATOM 4119 C CA . GLY B 1 187 ? 3.232 -0.029 11.211 1 95.12 187 GLY B CA 1
ATOM 4120 C C . GLY B 1 187 ? 2.121 -0.156 12.234 1 95.12 187 GLY B C 1
ATOM 4121 O O . GLY B 1 187 ? 2.258 0.305 13.367 1 95.12 187 GLY B O 1
ATOM 4122 N N . THR B 1 188 ? 1.022 -0.799 11.875 1 92.44 188 THR B N 1
ATOM 4123 C CA . THR B 1 188 ? -0.162 -0.914 12.719 1 92.44 188 THR B CA 1
ATOM 4124 C C . THR B 1 188 ? 0.151 -1.703 13.992 1 92.44 188 THR B C 1
ATOM 4126 O O . THR B 1 188 ? -0.498 -1.517 15.016 1 92.44 188 THR B O 1
ATOM 4129 N N . GLY B 1 189 ? 1.135 -2.564 13.883 1 91.81 189 GLY B N 1
ATOM 4130 C CA . GLY B 1 189 ? 1.54 -3.326 15.055 1 91.81 189 GLY B CA 1
ATOM 4131 C C . GLY B 1 189 ? 2.527 -2.588 15.938 1 91.81 189 GLY B C 1
ATOM 4132 O O . GLY B 1 189 ? 2.889 -3.07 17.016 1 91.81 189 GLY B O 1
ATOM 4133 N N . GLY B 1 190 ? 2.967 -1.415 15.508 1 95.06 190 GLY B N 1
ATOM 4134 C CA . GLY B 1 190 ? 3.887 -0.612 16.297 1 95.06 190 GLY B CA 1
ATOM 4135 C C . GLY B 1 190 ? 5.32 -0.685 15.805 1 95.06 190 GLY B C 1
ATOM 4136 O O . GLY B 1 190 ? 6.203 -0.023 16.359 1 95.06 190 GLY B O 1
ATOM 4137 N N . ASP B 1 191 ? 5.613 -1.447 14.781 1 94.75 191 ASP B N 1
ATOM 4138 C CA . ASP B 1 191 ? 6.973 -1.635 14.281 1 94.75 191 ASP B CA 1
ATOM 4139 C C . ASP B 1 191 ? 7.52 -0.343 13.672 1 94.75 191 ASP B C 1
ATOM 4141 O O . ASP B 1 191 ? 7.105 0.066 12.586 1 94.75 191 ASP B O 1
ATOM 4145 N N . VAL B 1 192 ? 8.5 0.221 14.32 1 97.56 192 VAL B N 1
ATOM 4146 C CA . VAL B 1 192 ? 9.078 1.5 13.93 1 97.56 192 VAL B CA 1
ATOM 4147 C C . VAL B 1 192 ? 10.016 1.296 12.742 1 97.56 192 VAL B C 1
ATOM 4149 O O . VAL B 1 192 ? 10.141 2.172 11.883 1 97.56 192 VAL B O 1
ATOM 4152 N N . LYS B 1 193 ? 10.617 0.16 12.664 1 96.44 193 LYS B N 1
ATOM 4153 C CA . LYS B 1 193 ? 11.594 -0.123 11.617 1 96.44 193 LYS B CA 1
ATOM 4154 C C . LYS B 1 193 ? 10.977 0.006 10.227 1 96.44 193 LYS B C 1
ATOM 4156 O O . LYS B 1 193 ? 11.641 0.422 9.281 1 96.44 193 LYS B O 1
ATOM 4161 N N . ILE B 1 194 ? 9.711 -0.324 10.109 1 95.38 194 ILE B N 1
ATOM 4162 C CA . ILE B 1 194 ? 8.992 -0.233 8.836 1 95.38 194 ILE B CA 1
ATOM 4163 C C . ILE B 1 194 ? 9 1.212 8.344 1 95.38 194 ILE B C 1
ATOM 4165 O O . ILE B 1 194 ? 9.273 1.473 7.172 1 95.38 194 ILE B O 1
ATOM 4169 N N . ALA B 1 195 ? 8.719 2.121 9.25 1 97.75 195 ALA B N 1
ATOM 4170 C CA . ALA B 1 195 ? 8.711 3.539 8.898 1 97.75 195 ALA B CA 1
ATOM 4171 C C . ALA B 1 195 ? 10.117 4.035 8.578 1 97.75 195 ALA B C 1
ATOM 4173 O O . ALA B 1 195 ? 10.312 4.828 7.656 1 97.75 195 ALA B O 1
ATOM 4174 N N . VAL B 1 196 ? 11.109 3.584 9.336 1 97.75 196 VAL B N 1
ATOM 4175 C CA . VAL B 1 196 ? 12.5 3.98 9.117 1 97.75 196 VAL B CA 1
ATOM 4176 C C . VAL B 1 196 ? 12.961 3.5 7.742 1 97.75 196 VAL B C 1
ATOM 4178 O O . VAL B 1 196 ? 13.562 4.262 6.98 1 97.75 196 VAL B O 1
ATOM 4181 N N . ASP B 1 197 ? 12.633 2.283 7.434 1 94.56 197 ASP B N 1
ATOM 4182 C CA . ASP B 1 197 ? 12.977 1.735 6.129 1 94.56 197 ASP B CA 1
ATOM 4183 C C . ASP B 1 197 ? 12.312 2.527 5.008 1 94.56 197 ASP B C 1
ATOM 4185 O O . ASP B 1 197 ? 12.906 2.738 3.947 1 94.56 197 ASP B O 1
ATOM 4189 N N . ALA B 1 198 ? 11.07 2.924 5.25 1 96.19 198 ALA B N 1
ATOM 4190 C CA . ALA B 1 198 ? 10.352 3.719 4.262 1 96.19 198 ALA B CA 1
ATOM 4191 C C . ALA B 1 198 ? 11.031 5.066 4.035 1 96.19 198 ALA B C 1
ATOM 4193 O O . ALA B 1 198 ? 11.18 5.508 2.895 1 96.19 198 ALA B O 1
ATOM 4194 N N . CYS B 1 199 ? 11.43 5.699 5.145 1 97.06 199 CYS B N 1
ATOM 4195 C CA . CYS B 1 199 ? 12.148 6.965 5.031 1 97.06 199 CYS B CA 1
ATOM 4196 C C . CYS B 1 199 ? 13.422 6.797 4.219 1 97.06 199 CYS B C 1
ATOM 4198 O O . CYS B 1 199 ? 13.703 7.602 3.328 1 97.06 199 CYS B O 1
ATOM 4200 N N . LYS B 1 200 ? 14.117 5.793 4.531 1 94.44 200 LYS B N 1
ATOM 4201 C CA . LYS B 1 200 ? 15.359 5.527 3.82 1 94.44 200 LYS B CA 1
ATOM 4202 C C . LYS B 1 200 ? 15.109 5.281 2.336 1 94.44 200 LYS B C 1
ATOM 4204 O O . LYS B 1 200 ? 15.797 5.84 1.481 1 94.44 200 LYS B O 1
ATOM 4209 N N . ALA B 1 201 ? 14.156 4.461 2.043 1 92.81 201 ALA B N 1
ATOM 4210 C CA . ALA B 1 201 ? 13.828 4.156 0.655 1 92.81 201 ALA B CA 1
ATOM 4211 C C . ALA B 1 201 ? 13.406 5.414 -0.1 1 92.81 201 ALA B C 1
ATOM 4213 O O . ALA B 1 201 ? 13.883 5.668 -1.21 1 92.81 201 ALA B O 1
ATOM 4214 N N . ALA B 1 202 ? 12.547 6.23 0.48 1 95.06 202 ALA B N 1
ATOM 4215 C CA . ALA B 1 202 ? 11.992 7.41 -0.179 1 95.06 202 ALA B CA 1
ATOM 4216 C C . ALA B 1 202 ? 13.055 8.492 -0.36 1 95.06 202 ALA B C 1
ATOM 4218 O O . ALA B 1 202 ? 12.891 9.398 -1.18 1 95.06 202 ALA B O 1
ATOM 4219 N N . SER B 1 203 ? 14.102 8.422 0.442 1 94.44 203 SER B N 1
ATOM 4220 C CA . SER B 1 203 ? 15.164 9.422 0.348 1 94.44 203 SER B CA 1
ATOM 4221 C C . SER B 1 203 ? 16.062 9.164 -0.855 1 94.44 203 SER B C 1
ATOM 4223 O O . SER B 1 203 ? 16.844 10.031 -1.253 1 94.44 203 SER B O 1
ATOM 4225 N N . ALA B 1 204 ? 15.992 8 -1.475 1 91.5 204 ALA B N 1
ATOM 4226 C CA . ALA B 1 204 ? 16.812 7.629 -2.631 1 91.5 204 ALA B CA 1
ATOM 4227 C C . ALA B 1 204 ? 16.078 7.934 -3.936 1 91.5 204 ALA B C 1
ATOM 4229 O O . ALA B 1 204 ? 14.859 8.102 -3.947 1 91.5 204 ALA B O 1
ATOM 4230 N N . PRO B 1 205 ? 16.828 8.039 -5.062 1 92.12 205 PRO B N 1
ATOM 4231 C CA . PRO B 1 205 ? 16.172 8.195 -6.363 1 92.12 205 PRO B CA 1
ATOM 4232 C C . PRO B 1 205 ? 15.391 6.957 -6.785 1 92.12 205 PRO B C 1
ATOM 4234 O O . PRO B 1 205 ? 15.773 5.836 -6.445 1 92.12 205 PRO B O 1
ATOM 4237 N N . HIS B 1 206 ? 14.328 7.148 -7.543 1 91.5 206 HIS B N 1
ATOM 4238 C CA . HIS B 1 206 ? 13.508 6.047 -8.031 1 91.5 206 HIS B CA 1
ATOM 4239 C C . HIS B 1 206 ? 13.039 6.297 -9.461 1 91.5 206 HIS B C 1
ATOM 4241 O O . HIS B 1 206 ? 13.039 7.438 -9.93 1 91.5 206 HIS B O 1
ATOM 4247 N N . HIS B 1 207 ? 12.789 5.238 -10.156 1 91.12 207 HIS B N 1
ATOM 4248 C CA . HIS B 1 207 ? 11.953 5.184 -11.352 1 91.12 207 HIS B CA 1
ATOM 4249 C C . HIS B 1 207 ? 10.688 4.367 -11.094 1 91.12 207 HIS B C 1
ATOM 4251 O O . HIS B 1 207 ? 10.766 3.24 -10.602 1 91.12 207 HIS B O 1
ATOM 4257 N N . PHE B 1 208 ? 9.531 4.914 -11.336 1 91.62 208 PHE B N 1
ATOM 4258 C CA . PHE B 1 208 ? 8.305 4.184 -11.062 1 91.62 208 PHE B CA 1
ATOM 4259 C C . PHE B 1 208 ? 7.191 4.625 -12.008 1 91.62 208 PHE B C 1
ATOM 4261 O O . PHE B 1 208 ? 7.309 5.66 -12.672 1 91.62 208 PHE B O 1
ATOM 4268 N N . LEU B 1 209 ? 6.148 3.838 -12.094 1 93.69 209 LEU B N 1
ATOM 4269 C CA . LEU B 1 209 ? 4.996 4.16 -12.922 1 93.69 209 LEU B CA 1
ATOM 4270 C C . LEU B 1 209 ? 4.09 5.172 -12.234 1 93.69 209 LEU B C 1
ATOM 4272 O O . LEU B 1 209 ? 3.801 5.043 -11.039 1 93.69 209 LEU B O 1
ATOM 4276 N N . ALA B 1 210 ? 3.725 6.184 -12.953 1 94.56 210 ALA B N 1
ATOM 4277 C CA . ALA B 1 210 ? 2.895 7.281 -12.461 1 94.56 210 ALA B CA 1
ATOM 4278 C C . ALA B 1 210 ? 1.951 7.781 -13.555 1 94.56 210 ALA B C 1
ATOM 4280 O O . ALA B 1 210 ? 1.775 7.125 -14.578 1 94.56 210 ALA B O 1
ATOM 4281 N N . VAL B 1 211 ? 1.168 8.727 -13.211 1 94.94 211 VAL B N 1
ATOM 4282 C CA . VAL B 1 211 ? 0.343 9.445 -14.172 1 94.94 211 VAL B CA 1
ATOM 4283 C C . VAL B 1 211 ? 0.849 10.883 -14.312 1 94.94 211 VAL B C 1
ATOM 4285 O O . VAL B 1 211 ? 1.223 11.516 -13.328 1 94.94 211 VAL B O 1
ATOM 4288 N N . SER B 1 212 ? 0.934 11.352 -15.547 1 95.25 212 SER B N 1
ATOM 4289 C CA . SER B 1 212 ? 1.389 12.711 -15.805 1 95.25 212 SER B CA 1
ATOM 4290 C C . SER B 1 212 ? 0.275 13.727 -15.555 1 95.25 212 SER B C 1
ATOM 4292 O O . SER B 1 212 ? -0.866 13.344 -15.289 1 95.25 212 SER B O 1
ATOM 4294 N N . LYS B 1 213 ? 0.642 14.977 -15.68 1 95.56 213 LYS B N 1
ATOM 4295 C CA . LYS B 1 213 ? -0.337 16.047 -15.516 1 95.56 213 LYS B CA 1
ATOM 4296 C C . LYS B 1 213 ? -1.41 15.984 -16.594 1 95.56 213 LYS B C 1
ATOM 4298 O O . LYS B 1 213 ? -2.523 16.469 -16.406 1 95.56 213 LYS B O 1
ATOM 4303 N N . ASP B 1 214 ? -1.109 15.312 -17.688 1 94.81 214 ASP B N 1
ATOM 4304 C CA . ASP B 1 214 ? -2.076 15.156 -18.781 1 94.81 214 ASP B CA 1
ATOM 4305 C C . ASP B 1 214 ? -2.949 13.922 -18.562 1 94.81 214 ASP B C 1
ATOM 4307 O O . ASP B 1 214 ? -3.809 13.609 -19.391 1 94.81 214 ASP B O 1
ATOM 4311 N N . GLY B 1 215 ? -2.742 13.227 -17.516 1 94.62 215 GLY B N 1
ATOM 4312 C CA . GLY B 1 215 ? -3.566 12.078 -17.156 1 94.62 215 GLY B CA 1
ATOM 4313 C C . GLY B 1 215 ? -3.133 10.797 -17.859 1 94.62 215 GLY B C 1
ATOM 4314 O O . GLY B 1 215 ? -3.916 9.852 -17.969 1 94.62 215 GLY B O 1
ATOM 4315 N N . ARG B 1 216 ? -1.896 10.766 -18.312 1 95.19 216 ARG B N 1
ATOM 4316 C CA . ARG B 1 216 ? -1.424 9.609 -19.062 1 95.19 216 ARG B CA 1
ATOM 4317 C C . ARG B 1 216 ? -0.414 8.805 -18.25 1 95.19 216 ARG B C 1
ATOM 4319 O O . ARG B 1 216 ? 0.406 9.375 -17.531 1 95.19 216 ARG B O 1
ATOM 4326 N N . SER B 1 217 ? -0.542 7.5 -18.422 1 94.94 217 SER B N 1
ATOM 4327 C CA . SER B 1 217 ? 0.466 6.645 -17.812 1 94.94 217 SER B CA 1
ATOM 4328 C C . SER B 1 217 ? 1.872 7.055 -18.234 1 94.94 217 SER B C 1
ATOM 4330 O O . SER B 1 217 ? 2.113 7.352 -19.406 1 94.94 217 SER B O 1
ATOM 4332 N N . SER B 1 218 ? 2.764 7.121 -17.281 1 96.25 218 SER B N 1
ATOM 4333 C CA . SER B 1 218 ? 4.117 7.613 -17.5 1 96.25 218 SER B CA 1
ATOM 4334 C C . SER B 1 218 ? 5.109 6.965 -16.547 1 96.25 218 SER B C 1
ATOM 4336 O O . SER B 1 218 ? 4.715 6.223 -15.641 1 96.25 218 SER B O 1
ATOM 4338 N N . ILE B 1 219 ? 6.371 7.137 -16.797 1 95.31 219 ILE B N 1
ATOM 4339 C CA . ILE B 1 219 ? 7.461 6.762 -15.898 1 95.31 219 ILE B CA 1
ATOM 4340 C C . ILE B 1 219 ? 8.039 8.016 -15.242 1 95.31 219 ILE B C 1
ATOM 4342 O O . ILE B 1 219 ? 8.477 8.938 -15.93 1 95.31 219 ILE B O 1
ATOM 4346 N N . ALA B 1 220 ? 8 8.039 -13.984 1 95.12 220 ALA B N 1
ATOM 4347 C CA . ALA B 1 220 ? 8.586 9.156 -13.242 1 95.12 220 ALA B CA 1
ATOM 4348 C C . ALA B 1 220 ? 9.969 8.805 -12.711 1 95.12 220 ALA B C 1
ATOM 4350 O O . ALA B 1 220 ? 10.188 7.688 -12.227 1 95.12 220 ALA B O 1
ATOM 4351 N N . ALA B 1 221 ? 10.883 9.641 -12.859 1 94.56 221 ALA B N 1
ATOM 4352 C CA . ALA B 1 221 ? 12.18 9.578 -12.195 1 94.56 221 ALA B CA 1
ATOM 4353 C C . ALA B 1 221 ? 12.305 10.656 -11.125 1 94.56 221 ALA B C 1
ATOM 4355 O O . ALA B 1 221 ? 11.875 11.789 -11.328 1 94.56 221 ALA B O 1
ATOM 4356 N N . THR B 1 222 ? 12.852 10.32 -9.992 1 95.44 222 THR B N 1
ATOM 4357 C CA . THR B 1 222 ? 12.891 11.242 -8.867 1 95.44 222 THR B CA 1
ATOM 4358 C C . THR B 1 222 ? 14.305 11.359 -8.312 1 95.44 222 THR B C 1
ATOM 4360 O O . THR B 1 222 ? 15.148 10.5 -8.562 1 95.44 222 THR B O 1
ATOM 4363 N N . THR B 1 223 ? 14.57 12.422 -7.508 1 95.56 223 THR B N 1
ATOM 4364 C CA . THR B 1 223 ? 15.859 12.625 -6.852 1 95.56 223 THR B CA 1
ATOM 4365 C C . THR B 1 223 ? 15.852 12.008 -5.453 1 95.56 223 THR B C 1
ATOM 4367 O O . THR B 1 223 ? 16.906 11.836 -4.844 1 95.56 223 THR B O 1
ATOM 4370 N N . GLY B 1 224 ? 14.664 11.625 -4.977 1 95.06 224 GLY B N 1
ATOM 4371 C CA . GLY B 1 224 ? 14.539 11.266 -3.572 1 95.06 224 GLY B CA 1
ATOM 4372 C C . GLY B 1 224 ? 14.078 12.422 -2.705 1 95.06 224 GLY 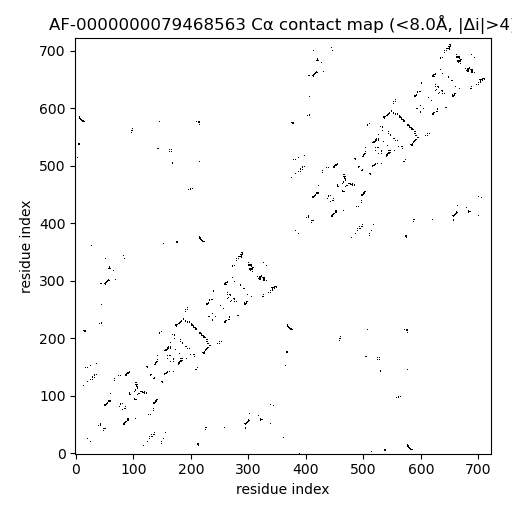B C 1
ATOM 4373 O O . GLY B 1 224 ? 14.172 13.586 -3.109 1 95.06 224 GLY B O 1
ATOM 4374 N N . ASN B 1 225 ? 13.555 12.172 -1.593 1 97.38 225 ASN B N 1
ATOM 4375 C CA . ASN B 1 225 ? 13.031 13.148 -0.642 1 97.38 225 ASN B CA 1
ATOM 4376 C C . ASN B 1 225 ? 13.828 13.141 0.659 1 97.38 225 ASN B C 1
ATOM 4378 O O . ASN B 1 225 ? 13.68 12.234 1.479 1 97.38 225 ASN B O 1
ATOM 4382 N N . GLU B 1 226 ? 14.578 14.086 0.932 1 97 226 GLU B N 1
ATOM 4383 C CA . GLU B 1 226 ? 15.469 14.141 2.086 1 97 226 GLU B CA 1
ATOM 4384 C C . GLU B 1 226 ? 14.719 14.555 3.346 1 97 226 GLU B C 1
ATOM 4386 O O . GLU B 1 226 ? 15.281 14.547 4.441 1 97 226 GLU B O 1
ATOM 4391 N N . ASP B 1 227 ? 13.445 14.898 3.17 1 98.44 227 ASP B N 1
ATOM 4392 C CA . ASP B 1 227 ? 12.688 15.43 4.297 1 98.44 227 ASP B CA 1
ATOM 4393 C C . ASP B 1 227 ? 11.68 14.406 4.816 1 98.44 227 ASP B C 1
ATOM 4395 O O . ASP B 1 227 ? 10.594 14.766 5.266 1 98.44 227 ASP B O 1
ATOM 4399 N N . CYS B 1 228 ? 11.953 13.148 4.652 1 98.25 228 CYS B N 1
ATOM 4400 C CA . CYS B 1 228 ? 11.117 12.109 5.242 1 98.25 228 CYS B CA 1
ATOM 4401 C C . CYS B 1 228 ? 11.445 11.914 6.719 1 98.25 228 CYS B C 1
ATOM 4403 O O . CYS B 1 228 ? 12.586 12.133 7.141 1 98.25 228 CYS B O 1
ATOM 4405 N N . HIS B 1 229 ? 10.461 11.555 7.5 1 98.81 229 HIS B N 1
ATOM 4406 C CA . HIS B 1 229 ? 10.656 11.32 8.922 1 98.81 229 HIS B CA 1
ATOM 4407 C C . HIS B 1 229 ? 9.609 10.359 9.477 1 98.81 229 HIS B C 1
ATOM 4409 O O . HIS B 1 229 ? 8.641 10.031 8.789 1 98.81 229 HIS B O 1
ATOM 4415 N N . VAL B 1 230 ? 9.852 9.898 10.68 1 98.81 230 VAL B N 1
ATOM 4416 C CA . VAL B 1 230 ? 9.031 8.852 11.281 1 98.81 230 VAL B CA 1
ATOM 4417 C C . VAL B 1 230 ? 7.914 9.484 12.109 1 98.81 230 VAL B C 1
ATOM 4419 O O . VAL B 1 230 ? 8.141 10.461 12.828 1 98.81 230 VAL B O 1
ATOM 4422 N N . VAL B 1 231 ? 6.742 8.953 11.961 1 98.94 231 VAL B N 1
ATOM 4423 C CA . VAL B 1 231 ? 5.605 9.312 12.805 1 98.94 231 VAL B CA 1
ATOM 4424 C C . VAL B 1 231 ? 5.242 8.148 13.719 1 98.94 231 VAL B C 1
ATOM 4426 O O . VAL B 1 231 ? 4.883 7.066 13.242 1 98.94 231 VAL B O 1
ATOM 4429 N N . LEU B 1 232 ? 5.332 8.32 15.016 1 98.88 232 LEU B N 1
ATOM 4430 C CA . LEU B 1 232 ? 4.914 7.316 15.992 1 98.88 232 LEU B CA 1
ATOM 4431 C C . LEU B 1 232 ? 3.412 7.391 16.234 1 98.88 232 LEU B C 1
ATOM 4433 O O . LEU B 1 232 ? 2.906 8.406 16.703 1 98.88 232 LEU B O 1
ATOM 4437 N N . ARG B 1 233 ? 2.771 6.324 15.906 1 98.25 233 ARG B N 1
ATOM 4438 C CA . ARG B 1 233 ? 1.318 6.34 16.047 1 98.25 233 ARG B CA 1
ATOM 4439 C C . ARG B 1 233 ? 0.842 5.219 16.969 1 98.25 233 ARG B C 1
ATOM 4441 O O . ARG B 1 233 ? -0.353 4.922 17.016 1 98.25 233 ARG B O 1
ATOM 4448 N N . GLY B 1 234 ? 1.682 4.59 17.688 1 98.06 234 GLY B N 1
ATOM 4449 C CA . GLY B 1 234 ? 1.354 3.459 18.531 1 98.06 234 GLY B CA 1
ATOM 4450 C C . GLY B 1 234 ? 1.138 2.17 17.766 1 98.06 234 GLY B C 1
ATOM 4451 O O . GLY B 1 234 ? 1.587 2.041 16.625 1 98.06 234 GLY B O 1
ATOM 4452 N N . GLY B 1 235 ? 0.686 1.177 18.406 1 95.25 235 GLY B N 1
ATOM 4453 C CA . GLY B 1 235 ? 0.371 -0.148 17.891 1 95.25 235 GLY B CA 1
ATOM 4454 C C . GLY B 1 235 ? -0.258 -1.056 18.922 1 95.25 235 GLY B C 1
ATOM 4455 O O . GLY B 1 235 ? -1.305 -0.73 19.484 1 95.25 235 GLY B O 1
ATOM 4456 N N . THR B 1 236 ? 0.376 -2.141 19.219 1 93.62 236 THR B N 1
ATOM 4457 C CA . THR B 1 236 ? -0.089 -2.992 20.312 1 93.62 236 THR B CA 1
ATOM 4458 C C . THR B 1 236 ? -0.006 -2.258 21.641 1 93.62 236 THR B C 1
ATOM 4460 O O . THR B 1 236 ? -0.835 -2.475 22.531 1 93.62 236 THR B O 1
ATOM 4463 N N . ALA B 1 237 ? 0.933 -1.303 21.719 1 96.44 237 ALA B N 1
ATOM 4464 C CA . ALA B 1 237 ? 1.102 -0.398 22.844 1 96.44 237 ALA B CA 1
ATOM 4465 C C . ALA B 1 237 ? 1.325 1.036 22.375 1 96.44 237 ALA B C 1
ATOM 4467 O O . ALA B 1 237 ? 1.604 1.273 21.203 1 96.44 237 ALA B O 1
ATOM 4468 N N . THR B 1 238 ? 1.128 1.971 23.344 1 98.38 238 THR B N 1
ATOM 4469 C CA . THR B 1 238 ? 1.467 3.355 23.031 1 98.38 238 THR B CA 1
ATOM 4470 C C . THR B 1 238 ? 2.969 3.508 22.797 1 98.38 238 THR B C 1
ATOM 4472 O O . THR B 1 238 ? 3.754 2.654 23.219 1 98.38 238 THR B O 1
ATOM 4475 N N . ASN B 1 239 ? 3.402 4.566 22.062 1 98.69 239 ASN B N 1
ATOM 4476 C CA . ASN B 1 239 ? 4.832 4.758 21.844 1 98.69 239 ASN B CA 1
ATOM 4477 C C . ASN B 1 239 ? 5.199 6.238 21.797 1 98.69 239 ASN B C 1
ATOM 4479 O O . ASN B 1 239 ? 5.996 6.656 20.953 1 98.69 239 ASN B O 1
ATOM 4483 N N . TYR B 1 240 ? 4.598 7.035 22.703 1 98.81 240 TYR B N 1
ATOM 4484 C CA . TYR B 1 240 ? 4.844 8.477 22.719 1 98.81 240 TYR B CA 1
ATOM 4485 C C . TYR B 1 240 ? 5.75 8.867 23.875 1 98.81 240 TYR B C 1
ATOM 4487 O O . TYR B 1 240 ? 6.254 9.992 23.922 1 98.81 240 TYR B O 1
ATOM 4495 N N . ASP B 1 241 ? 5.949 7.973 24.828 1 98.62 241 ASP B N 1
ATOM 4496 C CA . ASP B 1 241 ? 6.703 8.305 26.031 1 98.62 241 ASP B CA 1
ATOM 4497 C C . ASP B 1 241 ? 8.195 8.398 25.734 1 98.62 241 ASP B C 1
ATOM 4499 O O . ASP B 1 241 ? 8.648 8.016 24.656 1 98.62 241 ASP B O 1
ATOM 4503 N N . ALA B 1 242 ? 8.906 8.859 26.703 1 98.69 242 ALA B N 1
ATOM 4504 C CA . ALA B 1 242 ? 10.328 9.141 26.531 1 98.69 242 ALA B CA 1
ATOM 4505 C C . ALA B 1 242 ? 11.094 7.875 26.141 1 98.69 242 ALA B C 1
ATOM 4507 O O . ALA B 1 242 ? 12.008 7.926 25.312 1 98.69 242 ALA B O 1
ATOM 4508 N N . ALA B 1 243 ? 10.766 6.773 26.75 1 98.56 243 ALA B N 1
ATOM 4509 C CA . ALA B 1 243 ? 11.445 5.516 26.438 1 98.56 243 ALA B CA 1
ATOM 4510 C C . ALA B 1 243 ? 11.195 5.094 25 1 98.56 243 ALA B C 1
ATOM 4512 O O . ALA B 1 243 ? 12.102 4.605 24.312 1 98.56 243 ALA B O 1
ATOM 4513 N N . SER B 1 244 ? 9.961 5.242 24.531 1 98.69 244 SER B N 1
ATOM 4514 C CA . SER B 1 244 ? 9.602 4.906 23.156 1 98.69 244 SER B CA 1
ATOM 4515 C C . SER B 1 244 ? 10.312 5.816 22.156 1 98.69 244 SER B C 1
ATOM 4517 O O . SER B 1 244 ? 10.781 5.355 21.109 1 98.69 244 SER B O 1
ATOM 4519 N N . VAL B 1 245 ? 10.375 7.086 22.484 1 98.81 245 VAL B N 1
ATOM 4520 C CA . VAL B 1 245 ? 11.07 8.047 21.625 1 98.81 245 VAL B CA 1
ATOM 4521 C C . VAL B 1 245 ? 12.547 7.68 21.531 1 98.81 245 VAL B C 1
ATOM 4523 O O . VAL B 1 245 ? 13.125 7.672 20.438 1 98.81 245 VAL B O 1
ATOM 4526 N N . ALA B 1 246 ? 13.148 7.32 22.672 1 98.69 246 ALA B N 1
ATOM 4527 C CA . ALA B 1 246 ? 14.547 6.914 22.688 1 98.69 246 ALA B CA 1
ATOM 4528 C C . ALA B 1 246 ? 14.766 5.66 21.859 1 98.69 246 ALA B C 1
ATOM 4530 O O . ALA B 1 246 ? 15.75 5.566 21.109 1 98.69 246 ALA B O 1
ATOM 4531 N N . ALA B 1 247 ? 13.906 4.719 21.969 1 98.56 247 ALA B N 1
ATOM 4532 C CA . ALA B 1 247 ? 14.008 3.473 21.219 1 98.56 247 ALA B CA 1
ATOM 4533 C C . ALA B 1 247 ? 13.867 3.729 19.719 1 98.56 247 ALA B C 1
ATOM 4535 O O . ALA B 1 247 ? 14.617 3.162 18.906 1 98.56 247 ALA B O 1
ATOM 4536 N N . ALA B 1 248 ? 12.914 4.555 19.328 1 98.69 248 ALA B N 1
ATOM 4537 C CA . ALA B 1 248 ? 12.734 4.898 17.922 1 98.69 248 ALA B CA 1
ATOM 4538 C C . ALA B 1 248 ? 13.961 5.613 17.375 1 98.69 248 ALA B C 1
ATOM 4540 O O . ALA B 1 248 ? 14.414 5.316 16.266 1 98.69 248 ALA B O 1
ATOM 4541 N N . ALA B 1 249 ? 14.484 6.531 18.172 1 98.75 249 ALA B N 1
ATOM 4542 C CA . ALA B 1 249 ? 15.672 7.277 17.766 1 98.75 249 ALA B CA 1
ATOM 4543 C C . ALA B 1 249 ? 16.844 6.34 17.5 1 98.75 249 ALA B C 1
ATOM 4545 O O . ALA B 1 249 ? 17.609 6.531 16.547 1 98.75 249 ALA B O 1
ATOM 4546 N N . ALA B 1 250 ? 16.984 5.363 18.344 1 98.56 250 ALA B N 1
ATOM 4547 C CA . ALA B 1 250 ? 18.078 4.406 18.172 1 98.56 250 ALA B CA 1
ATOM 4548 C C . ALA B 1 250 ? 17.953 3.652 16.859 1 98.56 250 ALA B C 1
ATOM 4550 O O . ALA B 1 250 ? 18.953 3.441 16.172 1 98.56 250 ALA B O 1
ATOM 4551 N N . VAL B 1 251 ? 16.75 3.246 16.516 1 98.12 251 VAL B N 1
ATOM 4552 C CA . VAL B 1 251 ? 16.516 2.545 15.258 1 98.12 251 VAL B CA 1
ATOM 4553 C C . VAL B 1 251 ? 16.844 3.467 14.078 1 98.12 251 VAL B C 1
ATOM 4555 O O . VAL B 1 251 ? 17.5 3.049 13.117 1 98.12 251 VAL B O 1
ATOM 4558 N N . ILE B 1 252 ? 16.422 4.691 14.148 1 98.12 252 ILE B N 1
ATOM 4559 C CA . ILE B 1 252 ? 16.641 5.672 13.094 1 98.12 252 ILE B CA 1
ATOM 4560 C C . ILE B 1 252 ? 18.141 5.895 12.906 1 98.12 252 ILE B C 1
ATOM 4562 O O . ILE B 1 252 ? 18.656 5.855 11.781 1 98.12 252 ILE B O 1
ATOM 4566 N N . GLU B 1 253 ? 18.828 6.074 14 1 97.75 253 GLU B N 1
ATOM 4567 C CA . GLU B 1 253 ? 20.266 6.336 13.969 1 97.75 253 GLU B CA 1
ATOM 4568 C C . GLU B 1 253 ? 21.031 5.141 13.398 1 97.75 253 GLU B C 1
ATOM 4570 O O . GLU B 1 253 ? 21.984 5.316 12.641 1 97.75 253 GLU B O 1
ATOM 4575 N N . THR B 1 254 ? 20.641 3.99 13.789 1 96.44 254 THR B N 1
ATOM 4576 C CA . THR B 1 254 ? 21.281 2.779 13.289 1 96.44 254 THR B CA 1
ATOM 4577 C C . THR B 1 254 ? 21.141 2.682 11.773 1 96.44 254 THR B C 1
ATOM 4579 O O . THR B 1 254 ? 21.984 2.088 11.102 1 96.44 254 THR B O 1
ATOM 4582 N N . SER B 1 255 ? 20.172 3.33 11.258 1 93.94 255 SER B N 1
ATOM 4583 C CA . SER B 1 255 ? 19.938 3.303 9.812 1 93.94 255 SER B CA 1
ATOM 4584 C C . SER B 1 255 ? 20.641 4.461 9.117 1 93.94 255 SER B C 1
ATOM 4586 O O . SER B 1 255 ? 20.531 4.621 7.902 1 93.94 255 SER B O 1
ATOM 4588 N N . GLY B 1 256 ? 21.297 5.297 9.812 1 93.69 256 GLY B N 1
ATOM 4589 C CA . GLY B 1 256 ? 22.078 6.383 9.25 1 93.69 256 GLY B CA 1
ATOM 4590 C C . GLY B 1 256 ? 21.281 7.652 9.039 1 93.69 256 GLY B C 1
ATOM 4591 O O . GLY B 1 256 ? 21.703 8.555 8.305 1 93.69 256 GLY B O 1
ATOM 4592 N N . LEU B 1 257 ? 20.109 7.754 9.617 1 95.25 257 LEU B N 1
ATOM 4593 C CA . LEU B 1 257 ? 19.266 8.93 9.469 1 95.25 257 LEU B CA 1
ATOM 4594 C C . LEU B 1 257 ? 19.281 9.773 10.734 1 95.25 257 LEU B C 1
ATOM 4596 O O . LEU B 1 257 ? 19.625 9.289 11.812 1 95.25 257 LEU B O 1
ATOM 4600 N N . ARG B 1 258 ? 18.938 11.016 10.609 1 95.38 258 ARG B N 1
ATOM 4601 C CA . ARG B 1 258 ? 18.75 11.891 11.766 1 95.38 258 ARG B CA 1
ATOM 4602 C C . ARG B 1 258 ? 17.469 11.57 12.5 1 95.38 258 ARG B C 1
ATOM 4604 O O . ARG B 1 258 ? 16.406 11.453 11.883 1 95.38 258 ARG B O 1
ATOM 4611 N N . PRO B 1 259 ? 17.562 11.422 13.75 1 97.44 259 PRO B N 1
ATOM 4612 C CA . PRO B 1 259 ? 16.328 11.125 14.5 1 97.44 259 PRO B CA 1
ATOM 4613 C C . PRO B 1 259 ? 15.367 12.312 14.539 1 97.44 259 PRO B C 1
ATOM 4615 O O . PRO B 1 259 ? 15.5 13.203 15.375 1 97.44 259 PRO B O 1
ATOM 4618 N N . SER B 1 260 ? 14.516 12.453 13.672 1 98 260 SER B N 1
ATOM 4619 C CA . SER B 1 260 ? 13.398 13.391 13.609 1 98 260 SER B CA 1
ATOM 4620 C C . SER B 1 260 ? 12.062 12.664 13.734 1 98 260 SER B C 1
ATOM 4622 O O . SER B 1 260 ? 11.656 11.945 12.82 1 98 260 SER B O 1
ATOM 4624 N N . ILE B 1 261 ? 11.398 12.852 14.812 1 98.88 261 ILE B N 1
ATOM 4625 C CA . ILE B 1 261 ? 10.25 12.023 15.164 1 98.88 261 ILE B CA 1
ATOM 4626 C C . ILE B 1 261 ? 9.023 12.906 15.359 1 98.88 261 ILE B C 1
ATOM 4628 O O . ILE B 1 261 ? 9.094 13.938 16.047 1 98.88 261 ILE B O 1
ATOM 4632 N N . MET B 1 262 ? 7.988 12.594 14.711 1 98.94 262 MET B N 1
ATOM 4633 C CA . MET B 1 262 ? 6.676 13.172 14.969 1 98.94 262 MET B CA 1
ATOM 4634 C C . MET B 1 262 ? 5.805 12.203 15.766 1 98.94 262 MET B C 1
ATOM 4636 O O . MET B 1 262 ? 5.867 10.992 15.57 1 98.94 262 MET B O 1
ATOM 4640 N N . ILE B 1 263 ? 4.988 12.734 16.703 1 98.94 263 ILE B N 1
ATOM 4641 C CA . ILE B 1 263 ? 4.133 11.906 17.547 1 98.94 263 ILE B CA 1
ATOM 4642 C C . ILE B 1 263 ? 2.666 12.156 17.188 1 98.94 263 ILE B C 1
ATOM 4644 O O . ILE B 1 263 ? 2.191 13.289 17.266 1 98.94 263 ILE B O 1
ATOM 4648 N N . ASP B 1 264 ? 1.979 11.141 16.781 1 98.75 264 ASP B N 1
ATOM 4649 C CA . ASP B 1 264 ? 0.533 11.172 16.594 1 98.75 264 ASP B CA 1
ATOM 4650 C C . ASP B 1 264 ? -0.2 10.906 17.906 1 98.75 264 ASP B C 1
ATOM 4652 O O . ASP B 1 264 ? -0.092 9.82 18.469 1 98.75 264 ASP B O 1
ATOM 4656 N N . ALA B 1 265 ? -1 11.844 18.312 1 98.69 265 ALA B N 1
ATOM 4657 C CA . ALA B 1 265 ? -1.655 11.75 19.609 1 98.69 265 ALA B CA 1
ATOM 4658 C C . ALA B 1 265 ? -2.891 10.852 19.547 1 98.69 265 ALA B C 1
ATOM 4660 O O . ALA B 1 265 ? -3.461 10.492 20.578 1 98.69 265 ALA B O 1
ATOM 4661 N N . SER B 1 266 ? -3.289 10.469 18.359 1 97.62 266 SER B N 1
ATOM 4662 C CA . SER B 1 266 ? -4.52 9.719 18.141 1 97.62 266 SER B CA 1
ATOM 4663 C C . SER B 1 266 ? -4.234 8.234 17.969 1 97.62 266 SER B C 1
ATOM 4665 O O . SER B 1 266 ? -3.221 7.727 18.438 1 97.62 266 SER B O 1
ATOM 4667 N N . HIS B 1 267 ? -5.168 7.477 17.516 1 94.12 267 HIS B N 1
ATOM 4668 C CA . HIS B 1 267 ? -5.039 6.051 17.219 1 94.12 267 HIS B CA 1
ATOM 4669 C C . HIS B 1 267 ? -4.598 5.277 18.469 1 94.12 267 HIS B C 1
ATOM 4671 O O . HIS B 1 267 ? -5.23 5.371 19.516 1 94.12 267 HIS B O 1
ATOM 4677 N N . ALA B 1 268 ? -3.551 4.48 18.328 1 96.75 268 ALA B N 1
ATOM 4678 C CA . ALA B 1 268 ? -3.164 3.629 19.453 1 96.75 268 ALA B CA 1
ATOM 4679 C C . ALA B 1 268 ? -2.613 4.461 20.609 1 96.75 268 ALA B C 1
ATOM 4681 O O . ALA B 1 268 ? -2.717 4.062 21.766 1 96.75 268 ALA B O 1
ATOM 4682 N N . ASN B 1 269 ? -2.094 5.672 20.312 1 98.44 269 ASN B N 1
ATOM 4683 C CA . ASN B 1 269 ? -1.505 6.492 21.375 1 98.44 269 ASN B CA 1
ATOM 4684 C C . ASN B 1 269 ? -2.576 7.117 22.266 1 98.44 269 ASN B C 1
ATOM 4686 O O . ASN B 1 269 ? -2.291 7.52 23.391 1 98.44 269 ASN B O 1
ATOM 4690 N N . SER B 1 270 ? -3.781 7.215 21.75 1 97.81 270 SER B N 1
ATOM 4691 C CA . SER B 1 270 ? -4.898 7.688 22.562 1 97.81 270 SER B CA 1
ATOM 4692 C C . SER B 1 270 ? -5.723 6.523 23.094 1 97.81 270 SER B C 1
ATOM 4694 O O . SER B 1 270 ? -6.812 6.723 23.641 1 97.81 270 SER B O 1
ATOM 4696 N N . SER B 1 271 ? -5.301 5.301 22.797 1 96.06 271 SER B N 1
ATOM 4697 C CA . SER B 1 271 ? -6.082 4.105 23.094 1 96.06 271 SER B CA 1
ATOM 4698 C C . SER B 1 271 ? -7.465 4.172 22.453 1 96.06 271 SER B C 1
ATOM 4700 O O . SER B 1 271 ? -8.453 3.764 23.062 1 96.06 271 SER B O 1
ATOM 4702 N N . LYS B 1 272 ? -7.555 4.859 21.375 1 92.06 272 LYS B N 1
ATOM 4703 C CA . LYS B 1 272 ? -8.742 5.012 20.531 1 92.06 272 LYS B CA 1
ATOM 4704 C C . LYS B 1 272 ? -9.805 5.84 21.234 1 92.06 272 LYS B C 1
ATOM 4706 O O . LYS B 1 272 ? -10.992 5.75 20.906 1 92.06 272 LYS B O 1
ATOM 4711 N N . ASP B 1 273 ? -9.398 6.586 22.234 1 97.38 273 ASP B N 1
ATOM 4712 C CA . ASP B 1 273 ? -10.227 7.578 22.906 1 97.38 273 ASP B CA 1
ATOM 4713 C C . ASP B 1 273 ? -9.672 8.984 22.703 1 97.38 273 ASP B C 1
ATOM 4715 O O . ASP B 1 273 ? -8.648 9.344 23.297 1 97.38 273 ASP B O 1
ATOM 4719 N N . PRO B 1 274 ? -10.422 9.797 21.922 1 97.62 274 PRO B N 1
ATOM 4720 C CA . PRO B 1 274 ? -9.906 11.133 21.625 1 97.62 274 PRO B CA 1
ATOM 4721 C C . PRO B 1 274 ? -9.656 11.961 22.891 1 97.62 274 PRO B C 1
ATOM 4723 O O . PRO B 1 274 ? -8.773 12.82 22.906 1 97.62 274 PRO B O 1
ATOM 4726 N N . ALA B 1 275 ? -10.266 11.656 23.938 1 97.75 275 ALA B N 1
ATOM 4727 C CA . ALA B 1 275 ? -10.133 12.414 25.188 1 97.75 275 ALA B CA 1
ATOM 4728 C C . ALA B 1 275 ? -8.758 12.195 25.812 1 97.75 275 ALA B C 1
ATOM 4730 O O . ALA B 1 275 ? -8.352 12.938 26.703 1 97.75 275 ALA B O 1
ATOM 4731 N N . ASN B 1 276 ? -8.047 11.203 25.297 1 98.56 276 ASN B N 1
ATOM 4732 C CA . ASN B 1 276 ? -6.719 10.906 25.828 1 98.56 276 ASN B CA 1
ATOM 4733 C C . ASN B 1 276 ? -5.637 11.719 25.125 1 98.56 276 ASN B C 1
ATOM 4735 O O . ASN B 1 276 ? -4.492 11.758 25.578 1 98.56 276 ASN B O 1
ATOM 4739 N N . GLN B 1 277 ? -5.918 12.445 24.031 1 98.75 277 GLN B N 1
ATOM 4740 C CA . GLN B 1 277 ? -4.914 13.156 23.25 1 98.75 277 GLN B CA 1
ATOM 4741 C C . GLN B 1 277 ? -4.223 14.234 24.094 1 98.75 277 GLN B C 1
ATOM 4743 O O . GLN B 1 277 ? -3.004 14.398 24.016 1 98.75 277 GLN B O 1
ATOM 4748 N N . PRO B 1 278 ? -4.98 14.945 24.922 1 98.81 278 PRO B N 1
ATOM 4749 C CA . PRO B 1 278 ? -4.312 15.961 25.75 1 98.81 278 PRO B CA 1
ATOM 4750 C C . PRO B 1 278 ? -3.258 15.367 26.672 1 98.81 278 PRO B C 1
ATOM 4752 O O . PRO B 1 278 ? -2.215 15.984 26.906 1 98.81 278 PRO B O 1
ATOM 4755 N N . ARG B 1 279 ? -3.561 14.195 27.203 1 98.69 279 ARG B N 1
ATOM 4756 C CA . ARG B 1 279 ? -2.586 13.531 28.062 1 98.69 279 ARG B CA 1
ATOM 4757 C C . ARG B 1 279 ? -1.317 13.188 27.281 1 98.69 279 ARG B C 1
ATOM 4759 O O . ARG B 1 279 ? -0.209 13.336 27.797 1 98.69 279 ARG B O 1
ATOM 4766 N N . VAL B 1 280 ? -1.442 12.711 26.094 1 98.88 280 VAL B N 1
ATOM 4767 C CA . VAL B 1 280 ? -0.307 12.406 25.219 1 98.88 280 VAL B CA 1
ATOM 4768 C C . VAL B 1 280 ? 0.492 13.68 24.953 1 98.88 280 VAL B C 1
ATOM 4770 O O . VAL B 1 280 ? 1.719 13.688 25.078 1 98.88 280 VAL B O 1
ATOM 4773 N N . MET B 1 281 ? -0.216 14.797 24.672 1 98.88 281 MET B N 1
ATOM 4774 C CA . MET B 1 281 ? 0.45 16.047 24.328 1 98.88 281 MET B CA 1
ATOM 4775 C C . MET B 1 281 ? 1.121 16.656 25.562 1 98.88 281 MET B C 1
ATOM 4777 O O . MET B 1 281 ? 2.166 17.297 25.453 1 98.88 281 MET B O 1
ATOM 4781 N N . ASP B 1 282 ? 0.492 16.359 26.703 1 98.88 282 ASP B N 1
ATOM 4782 C CA . ASP B 1 282 ? 1.134 16.797 27.938 1 98.88 282 ASP B CA 1
ATOM 4783 C C . ASP B 1 282 ? 2.471 16.078 28.141 1 98.88 282 ASP B C 1
ATOM 4785 O O . ASP B 1 282 ? 3.443 16.703 28.578 1 98.88 282 ASP B O 1
ATOM 4789 N N . ASP B 1 283 ? 2.5 14.812 27.922 1 98.88 283 ASP B N 1
ATOM 4790 C CA . ASP B 1 283 ? 3.744 14.055 28 1 98.88 283 ASP B CA 1
ATOM 4791 C C . ASP B 1 283 ? 4.793 14.602 27.047 1 98.88 283 ASP B C 1
ATOM 4793 O O . ASP B 1 283 ? 5.945 14.82 27.422 1 98.88 283 ASP B O 1
ATOM 4797 N N . VAL B 1 284 ? 4.398 14.914 25.828 1 98.88 284 VAL B N 1
ATOM 4798 C CA . VAL B 1 284 ? 5.293 15.477 24.812 1 98.88 284 VAL B CA 1
ATOM 4799 C C . VAL B 1 284 ? 5.84 16.812 25.297 1 98.88 284 VAL B C 1
ATOM 4801 O O . VAL B 1 284 ? 7.043 17.062 25.219 1 98.88 284 VAL B O 1
ATOM 4804 N N . ALA B 1 285 ? 4.957 17.625 25.797 1 98.88 285 ALA B N 1
ATOM 4805 C CA . ALA B 1 285 ? 5.363 18.938 26.297 1 98.88 285 ALA B CA 1
ATOM 4806 C C . ALA B 1 285 ? 6.391 18.812 27.406 1 98.88 285 ALA B C 1
ATOM 4808 O O . ALA B 1 285 ? 7.34 19.594 27.484 1 98.88 285 ALA B O 1
ATOM 4809 N N . ARG B 1 286 ? 6.156 17.812 28.312 1 98.81 286 ARG B N 1
ATOM 4810 C CA . ARG B 1 286 ? 7.109 17.594 29.391 1 98.81 286 ARG B CA 1
ATOM 4811 C C . ARG B 1 286 ? 8.469 17.172 28.844 1 98.81 286 ARG B C 1
ATOM 4813 O O . ARG B 1 286 ? 9.508 17.594 29.359 1 98.81 286 ARG B O 1
ATOM 4820 N N . GLN B 1 287 ? 8.461 16.328 27.844 1 98.81 287 GLN B N 1
ATOM 4821 C CA . GLN B 1 287 ? 9.719 15.914 27.219 1 98.81 287 GLN B CA 1
ATOM 4822 C C . GLN B 1 287 ? 10.43 17.109 26.594 1 98.81 287 GLN B C 1
ATOM 4824 O O . GLN B 1 287 ? 11.648 17.25 26.75 1 98.81 287 GLN B O 1
ATOM 4829 N N . LEU B 1 288 ? 9.664 17.969 25.922 1 98.75 288 LEU B N 1
ATOM 4830 C CA . LEU B 1 288 ? 10.242 19.188 25.359 1 98.75 288 LEU B CA 1
ATOM 4831 C C . LEU B 1 288 ? 10.859 20.047 26.453 1 98.75 288 LEU B C 1
ATOM 4833 O O . LEU B 1 288 ? 12.008 20.484 26.328 1 98.75 288 LEU B O 1
ATOM 4837 N N . ALA B 1 289 ? 10.078 20.188 27.453 1 98.44 289 ALA B N 1
ATOM 4838 C CA . ALA B 1 289 ? 10.523 21.031 28.562 1 98.44 289 ALA B CA 1
ATOM 4839 C C . ALA B 1 289 ? 11.82 20.5 29.172 1 98.44 289 ALA B C 1
ATOM 4841 O O . ALA B 1 289 ? 12.625 21.266 29.703 1 98.44 289 ALA B O 1
ATOM 4842 N N . GLY B 1 290 ? 11.984 19.203 29.078 1 97.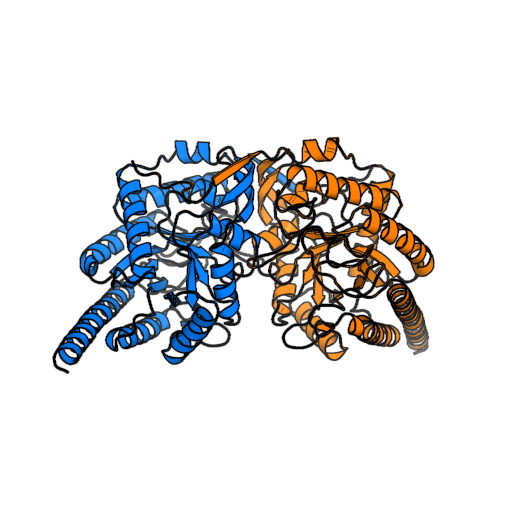56 290 GLY B N 1
ATOM 4843 C CA . GLY B 1 290 ? 13.188 18.547 29.594 1 97.56 290 GLY B CA 1
ATOM 4844 C C . GLY B 1 290 ? 14.367 18.656 28.641 1 97.56 290 GLY B C 1
ATOM 4845 O O . GLY B 1 290 ? 15.461 18.188 28.953 1 97.56 290 GLY B O 1
ATOM 4846 N N . GLY B 1 291 ? 14.18 19.219 27.469 1 97.5 291 GLY B N 1
ATOM 4847 C CA . GLY B 1 291 ? 15.273 19.453 26.547 1 97.5 291 GLY B CA 1
ATOM 4848 C C . GLY B 1 291 ? 15.25 18.531 25.344 1 97.5 291 GLY B C 1
ATOM 4849 O O . GLY B 1 291 ? 16.156 18.562 24.516 1 97.5 291 GLY B O 1
ATOM 4850 N N . GLU B 1 292 ? 14.234 17.734 25.219 1 97.5 292 GLU B N 1
ATOM 4851 C CA . GLU B 1 292 ? 14.125 16.797 24.109 1 97.5 292 GLU B CA 1
ATOM 4852 C C . GLU B 1 292 ? 14.109 17.531 22.766 1 97.5 292 GLU B C 1
ATOM 4854 O O . GLU B 1 292 ? 13.312 18.453 22.562 1 97.5 292 GLU B O 1
ATOM 4859 N N . ARG B 1 293 ? 15.008 17.078 21.812 1 96.75 293 ARG B N 1
ATOM 4860 C CA . ARG B 1 293 ? 15.109 17.75 20.516 1 96.75 293 ARG B CA 1
ATOM 4861 C C . ARG B 1 293 ? 14.742 16.812 19.375 1 96.75 293 ARG B C 1
ATOM 4863 O O . ARG B 1 293 ? 14.555 17.25 18.25 1 96.75 293 ARG B O 1
ATOM 4870 N N . ARG B 1 294 ? 14.656 15.562 19.734 1 98.12 294 ARG B N 1
ATOM 4871 C CA . ARG B 1 294 ? 14.391 14.578 18.688 1 98.12 294 ARG B CA 1
ATOM 4872 C C . ARG B 1 294 ? 12.922 14.602 18.266 1 98.12 294 ARG B C 1
ATOM 4874 O O . ARG B 1 294 ? 12.578 14.172 17.172 1 98.12 294 ARG B O 1
ATOM 4881 N N . ILE B 1 295 ? 12.008 15.031 19.141 1 98.88 295 ILE B N 1
ATOM 4882 C CA . ILE B 1 295 ? 10.617 15.266 18.766 1 98.88 295 ILE B CA 1
ATOM 4883 C C . ILE B 1 295 ? 10.5 16.562 17.984 1 98.88 295 ILE B C 1
ATOM 4885 O O . ILE B 1 295 ? 10.68 17.656 18.531 1 98.88 295 ILE B O 1
ATOM 4889 N N . VAL B 1 296 ? 10.125 16.438 16.703 1 98.75 296 VAL B N 1
ATOM 4890 C CA . VAL B 1 296 ? 10.148 17.609 15.836 1 98.75 296 VAL B CA 1
ATOM 4891 C C . VAL B 1 296 ? 8.719 18.031 15.508 1 98.75 296 VAL B C 1
ATOM 4893 O O . VAL B 1 296 ? 8.492 19.125 14.984 1 98.75 296 VAL B O 1
ATOM 4896 N N . GLY B 1 297 ? 7.766 17.172 15.797 1 98.88 297 GLY B N 1
ATOM 4897 C CA . GLY B 1 297 ? 6.387 17.516 15.477 1 98.88 297 GLY B CA 1
ATOM 4898 C C . GLY B 1 297 ? 5.375 16.594 16.125 1 98.88 297 GLY B C 1
ATOM 4899 O O . GLY B 1 297 ? 5.746 15.594 16.75 1 98.88 297 GLY B O 1
ATOM 4900 N N . VAL B 1 298 ? 4.102 17 16.031 1 98.94 298 VAL B N 1
ATOM 4901 C CA . VAL B 1 298 ? 2.996 16.219 16.578 1 98.94 298 VAL B CA 1
ATOM 4902 C C . VAL B 1 298 ? 1.812 16.266 15.609 1 98.94 298 VAL B C 1
ATOM 4904 O O . VAL B 1 298 ? 1.743 17.141 14.742 1 98.94 298 VAL B O 1
ATOM 4907 N N . MET B 1 299 ? 0.99 15.289 15.719 1 98.88 299 MET B N 1
ATOM 4908 C CA . MET B 1 299 ? -0.306 15.258 15.047 1 98.88 299 MET B CA 1
ATOM 4909 C C . MET B 1 299 ? -1.441 15.156 16.062 1 98.88 299 MET B C 1
ATOM 4911 O O . MET B 1 299 ? -1.347 14.406 17.031 1 98.88 299 MET B O 1
ATOM 4915 N N . VAL B 1 300 ? -2.502 15.938 15.844 1 98.88 300 VAL B N 1
ATOM 4916 C CA . VAL B 1 300 ? -3.646 15.953 16.75 1 98.88 300 VAL B CA 1
ATOM 4917 C C . VAL B 1 300 ? -4.941 15.922 15.945 1 98.88 300 VAL B C 1
ATOM 4919 O O . VAL B 1 300 ? -5.105 16.688 14.992 1 98.88 300 VAL B O 1
ATOM 4922 N N . GLU B 1 301 ? -5.828 15.039 16.297 1 98.69 301 GLU B N 1
ATOM 4923 C CA . GLU B 1 301 ? -7.164 15.039 15.703 1 98.69 301 GLU B CA 1
ATOM 4924 C C . GLU B 1 301 ? -8.117 15.93 16.5 1 98.69 301 GLU B C 1
ATOM 4926 O O . GLU B 1 301 ? -8.43 15.641 17.656 1 98.69 301 GLU B O 1
ATOM 4931 N N . SER B 1 302 ? -8.5 16.953 15.812 1 98.62 302 SER B N 1
ATOM 4932 C CA . SER B 1 302 ? -9.258 18.047 16.406 1 98.62 302 SER B CA 1
ATOM 4933 C C . SER B 1 302 ? -10.336 18.547 15.461 1 98.62 302 SER B C 1
ATOM 4935 O O . SER B 1 302 ? -10.172 18.484 14.242 1 98.62 302 SER B O 1
ATOM 4937 N N . HIS B 1 303 ? -11.43 18.922 15.992 1 98.69 303 HIS B N 1
ATOM 4938 C CA . HIS B 1 303 ? -12.5 19.562 15.234 1 98.69 303 HIS B CA 1
ATOM 4939 C C . HIS B 1 303 ? -13.203 20.625 16.062 1 98.69 303 HIS B C 1
ATOM 4941 O O . HIS B 1 303 ? -12.703 21.031 17.125 1 98.69 303 HIS B O 1
ATOM 4947 N N . ILE B 1 304 ? -14.289 21.203 15.539 1 98.81 304 ILE B N 1
ATOM 4948 C CA . ILE B 1 304 ? -15.031 22.234 16.266 1 98.81 304 ILE B CA 1
ATOM 4949 C C . ILE B 1 304 ? -15.75 21.609 17.453 1 98.81 304 ILE B C 1
ATOM 4951 O O . ILE B 1 304 ? -15.672 22.109 18.578 1 98.81 304 ILE B O 1
ATOM 4955 N N . GLU B 1 305 ? -16.359 20.422 17.219 1 98.62 305 GLU B N 1
ATOM 4956 C CA . GLU B 1 305 ? -17.047 19.656 18.25 1 98.62 305 GLU B CA 1
ATOM 4957 C C . GLU B 1 305 ? -16.312 18.359 18.547 1 98.62 305 GLU B C 1
ATOM 4959 O O . GLU B 1 305 ? -15.781 17.719 17.641 1 98.62 305 GLU B O 1
ATOM 4964 N N . ALA B 1 306 ? -16.375 17.953 19.828 1 98.38 306 ALA B N 1
ATOM 4965 C CA . ALA B 1 306 ? -15.703 16.719 20.234 1 98.38 306 ALA B CA 1
ATOM 4966 C C . ALA B 1 306 ? -16.484 15.492 19.781 1 98.38 306 ALA B C 1
ATOM 4968 O O . ALA B 1 306 ? -17.688 15.578 19.516 1 98.38 306 ALA B O 1
ATOM 4969 N N . GLY B 1 307 ? -15.727 14.43 19.672 1 97.81 307 GLY B N 1
ATOM 4970 C CA . GLY B 1 307 ? -16.359 13.148 19.406 1 97.81 307 GLY B CA 1
ATOM 4971 C C . GLY B 1 307 ? -16.5 12.852 17.922 1 97.81 307 GLY B C 1
ATOM 4972 O O . GLY B 1 307 ? -15.742 13.367 17.109 1 97.81 307 GLY B O 1
ATOM 4973 N N . ARG B 1 308 ? -17.297 11.883 17.656 1 96.69 308 ARG B N 1
ATOM 4974 C CA . ARG B 1 308 ? -17.672 11.477 16.312 1 96.69 308 ARG B CA 1
ATOM 4975 C C . ARG B 1 308 ? -19.156 11.188 16.203 1 96.69 308 ARG B C 1
ATOM 4977 O O . ARG B 1 308 ? -19.844 11.047 17.234 1 96.69 308 ARG B O 1
ATOM 4984 N N . GLN B 1 309 ? -19.641 11.172 14.984 1 96 309 GLN B N 1
ATOM 4985 C CA . GLN B 1 309 ? -21.031 10.828 14.688 1 96 309 GLN B CA 1
ATOM 4986 C C . GLN B 1 309 ? -21.109 9.867 13.5 1 96 309 GLN B C 1
ATOM 4988 O O . GLN B 1 309 ? -20.188 9.781 12.695 1 96 309 GLN B O 1
ATOM 4993 N N . ASP B 1 310 ? -22.203 9.148 13.477 1 92.94 310 ASP B N 1
ATOM 4994 C CA . ASP B 1 310 ? -22.422 8.242 12.352 1 92.94 310 ASP B CA 1
ATOM 4995 C C . ASP B 1 310 ? -23.203 8.93 11.234 1 92.94 310 ASP B C 1
ATOM 4997 O O . ASP B 1 310 ? -24.031 9.805 11.5 1 92.94 310 ASP B O 1
ATOM 5001 N N . LEU B 1 311 ? -22.875 8.617 10.07 1 90.44 311 LEU B N 1
ATOM 5002 C CA . LEU B 1 311 ? -23.672 9.031 8.922 1 90.44 311 LEU B CA 1
ATOM 5003 C C . LEU B 1 311 ? -24.922 8.18 8.797 1 90.44 311 LEU B C 1
ATOM 5005 O O . LEU B 1 311 ? -24.844 7.004 8.43 1 90.44 311 LEU B O 1
ATOM 5009 N N . VAL B 1 312 ? -25.969 8.688 9.164 1 89.62 312 VAL B N 1
ATOM 5010 C CA . VAL B 1 312 ? -27.266 8 9.086 1 89.62 312 VAL B CA 1
ATOM 5011 C C . VAL B 1 312 ? -28.141 8.688 8.039 1 89.62 312 VAL B C 1
ATOM 5013 O O . VAL B 1 312 ? -28.328 9.906 8.078 1 89.62 312 VAL B O 1
ATOM 5016 N N . ALA B 1 313 ? -28.656 7.91 7.184 1 85.38 313 ALA B N 1
ATOM 5017 C CA . ALA B 1 313 ? -29.469 8.445 6.098 1 85.38 313 ALA B CA 1
ATOM 5018 C C . ALA B 1 313 ? -30.625 9.273 6.645 1 85.38 313 ALA B C 1
ATOM 5020 O O . ALA B 1 313 ? -31.344 8.82 7.539 1 85.38 313 ALA B O 1
ATOM 5021 N N . GLY B 1 314 ? -30.766 10.469 6.137 1 87.69 314 GLY B N 1
ATOM 5022 C CA . GLY B 1 314 ? -31.891 11.32 6.477 1 87.69 314 GLY B CA 1
ATOM 5023 C C . GLY B 1 314 ? -31.688 12.109 7.758 1 87.69 314 GLY B C 1
ATOM 5024 O O . GLY B 1 314 ? -32.5 12.969 8.102 1 87.69 314 GLY B O 1
ATOM 5025 N N . GLN B 1 315 ? -30.672 11.812 8.477 1 92.94 315 GLN B N 1
ATOM 5026 C CA . GLN B 1 315 ? -30.406 12.523 9.719 1 92.94 315 GLN B CA 1
ATOM 5027 C C . GLN B 1 315 ? -29.344 13.594 9.523 1 92.94 315 GLN B C 1
ATOM 5029 O O . GLN B 1 315 ? -28.297 13.336 8.922 1 92.94 315 GLN B O 1
ATOM 5034 N N . PRO B 1 316 ? -29.734 14.703 9.992 1 94.38 316 PRO B N 1
ATOM 5035 C CA . PRO B 1 316 ? -28.734 15.758 9.867 1 94.38 316 PRO B CA 1
ATOM 5036 C C . PRO B 1 316 ? -27.484 15.492 10.703 1 94.38 316 PRO B C 1
ATOM 5038 O O . PRO B 1 316 ? -27.578 14.898 11.781 1 94.38 316 PRO B O 1
ATOM 5041 N N . LEU B 1 317 ? -26.344 16.016 10.25 1 96.25 317 LEU B N 1
ATOM 5042 C CA . LEU B 1 317 ? -25.078 15.859 10.953 1 96.25 317 LEU B CA 1
ATOM 5043 C C . LEU B 1 317 ? -24.844 17.016 11.922 1 96.25 317 LEU B C 1
ATOM 5045 O O . LEU B 1 317 ? -25.25 18.141 11.656 1 96.25 317 LEU B O 1
ATOM 5049 N N . VAL B 1 318 ? -24.172 16.688 13.008 1 97.81 318 VAL B N 1
ATOM 5050 C CA . VAL B 1 318 ? -23.703 17.75 13.898 1 97.81 318 VAL B CA 1
ATOM 5051 C C . VAL B 1 318 ? -22.578 18.531 13.227 1 97.81 318 VAL B C 1
ATOM 5053 O O . VAL B 1 318 ? -21.562 17.938 12.812 1 97.81 318 VAL B O 1
ATOM 5056 N N . TYR B 1 319 ? -22.766 19.859 13.117 1 97.94 319 TYR B N 1
ATOM 5057 C CA . TYR B 1 319 ? -21.797 20.734 12.477 1 97.94 319 TYR B CA 1
ATOM 5058 C C . TYR B 1 319 ? -20.453 20.688 13.203 1 97.94 319 TYR B C 1
ATOM 5060 O O . TYR B 1 319 ? -20.391 20.828 14.422 1 97.94 319 TYR B O 1
ATOM 5068 N N . GLY B 1 320 ? -19.359 20.453 12.445 1 98.19 320 GLY B N 1
ATOM 5069 C CA . GLY B 1 320 ? -18.016 20.516 13 1 98.19 320 GLY B CA 1
ATOM 5070 C C . GLY B 1 320 ? -17.641 19.297 13.805 1 98.19 320 GLY B C 1
ATOM 5071 O O . GLY B 1 320 ? -16.734 19.344 14.641 1 98.19 320 GLY B O 1
ATOM 5072 N N . GLN B 1 321 ? -18.406 18.234 13.594 1 98.44 321 GLN B N 1
ATOM 5073 C CA . GLN B 1 321 ? -18.078 16.969 14.258 1 98.44 321 GLN B CA 1
ATOM 5074 C C . GLN B 1 321 ? -17.672 15.906 13.25 1 98.44 321 GLN B C 1
ATOM 5076 O O . GLN B 1 321 ? -18.266 15.805 12.172 1 98.44 321 GLN B O 1
ATOM 5081 N N . SER B 1 322 ? -16.719 15.141 13.648 1 96.88 322 SER B N 1
ATOM 5082 C CA . SER B 1 322 ? -16.156 14.125 12.758 1 96.88 322 SER B CA 1
ATOM 5083 C C . SER B 1 322 ? -17.188 13.047 12.43 1 96.88 322 SER B C 1
ATOM 5085 O O . SER B 1 322 ? -17.984 12.672 13.281 1 96.88 322 SER B O 1
ATOM 5087 N N . ILE B 1 323 ? -17.156 12.453 11.219 1 93.94 323 ILE B N 1
ATOM 5088 C CA . ILE B 1 323 ? -17.984 11.297 10.898 1 93.94 323 ILE B CA 1
ATOM 5089 C C . ILE B 1 323 ? -17.109 10.055 10.789 1 93.94 323 ILE B C 1
ATOM 5091 O O . ILE B 1 323 ? -17.562 9 10.344 1 93.94 323 ILE B O 1
ATOM 5095 N N . THR B 1 324 ? -15.812 10.156 11.094 1 92.69 324 THR B N 1
ATOM 5096 C CA . THR B 1 324 ? -14.875 9.047 11.156 1 92.69 324 THR B CA 1
ATOM 5097 C C . THR B 1 324 ? -14.32 8.891 12.57 1 92.69 324 THR B C 1
ATOM 5099 O O . THR B 1 324 ? -15.062 8.539 13.5 1 92.69 324 THR B O 1
ATOM 5102 N N . ASP B 1 325 ? -13.023 9.102 12.805 1 93.19 325 ASP B N 1
ATOM 5103 C CA . ASP B 1 325 ? -12.477 8.969 14.156 1 93.19 325 ASP B CA 1
ATOM 5104 C C . ASP B 1 325 ? -12.859 10.172 15.023 1 93.19 325 ASP B C 1
ATOM 5106 O O . ASP B 1 325 ? -12.984 11.289 14.516 1 93.19 325 ASP B O 1
ATOM 5110 N N . GLY B 1 326 ? -12.953 9.898 16.25 1 96.44 326 GLY B N 1
ATOM 5111 C CA . GLY B 1 326 ? -13.281 10.977 17.172 1 96.44 326 GLY B CA 1
ATOM 5112 C C . GLY B 1 326 ? -12.188 12.016 17.297 1 96.44 326 GLY B C 1
ATOM 5113 O O . GLY B 1 326 ? -11 11.68 17.234 1 96.44 326 GLY B O 1
ATOM 5114 N N . CYS B 1 327 ? -12.609 13.281 17.594 1 98.31 327 CYS B N 1
ATOM 5115 C CA . CYS B 1 327 ? -11.703 14.414 17.734 1 98.31 327 CYS B CA 1
ATOM 5116 C C . CYS B 1 327 ? -11.883 15.078 19.094 1 98.31 327 CYS B C 1
ATOM 5118 O O . CYS B 1 327 ? -12.898 14.867 19.766 1 98.31 327 CYS B O 1
ATOM 5120 N N . ILE B 1 328 ? -10.93 15.805 19.5 1 98.81 328 ILE B N 1
ATOM 5121 C CA . ILE B 1 328 ? -11.148 16.734 20.609 1 98.81 328 ILE B CA 1
ATOM 5122 C C . ILE B 1 328 ? -11.812 18 20.094 1 98.81 328 ILE B C 1
ATOM 5124 O O . ILE B 1 328 ? -11.758 18.297 18.906 1 98.81 328 ILE B O 1
ATOM 5128 N N . ASP B 1 329 ? -12.469 18.734 21.016 1 98.69 329 ASP B N 1
ATOM 5129 C CA . ASP B 1 329 ? -13.164 19.953 20.625 1 98.69 329 ASP B CA 1
ATOM 5130 C C . ASP B 1 329 ? -12.195 21.125 20.516 1 98.69 329 ASP B C 1
ATOM 5132 O O . ASP B 1 329 ? -11 20.984 20.781 1 98.69 329 ASP B O 1
ATOM 5136 N N . TRP B 1 330 ? -12.703 22.234 20.062 1 98.81 330 TRP B N 1
ATOM 5137 C CA . TRP B 1 330 ? -11.883 23.406 19.766 1 98.81 330 TRP B CA 1
ATOM 5138 C C . TRP B 1 330 ? -11.203 23.938 21.016 1 98.81 330 TRP B C 1
ATOM 5140 O O . TRP B 1 330 ? -10.016 24.25 21 1 98.81 330 TRP B O 1
ATOM 5150 N N . GLU B 1 331 ? -11.891 24.047 22.078 1 98.75 331 GLU B N 1
ATOM 5151 C CA . GLU B 1 331 ? -11.32 24.578 23.312 1 98.75 331 GLU B CA 1
ATOM 5152 C C . GLU B 1 331 ? -10.156 23.719 23.797 1 98.75 331 GLU B C 1
ATOM 5154 O O . GLU B 1 331 ? -9.109 24.25 24.188 1 98.75 331 GLU B O 1
ATOM 5159 N N . THR B 1 332 ? -10.406 22.422 23.781 1 98.88 332 THR B N 1
ATOM 5160 C CA . THR B 1 332 ? -9.344 21.484 24.156 1 98.88 332 THR B CA 1
ATOM 5161 C C . THR B 1 332 ? -8.156 21.625 23.203 1 98.88 332 THR B C 1
ATOM 5163 O O . THR B 1 332 ? -7.004 21.531 23.625 1 98.88 332 THR B O 1
ATOM 5166 N N . SER B 1 333 ? -8.438 21.859 21.922 1 98.88 333 SER B N 1
ATOM 5167 C CA . SER B 1 333 ? -7.383 22.047 20.938 1 98.88 333 SER B CA 1
ATOM 5168 C C . SER B 1 333 ? -6.5 23.234 21.266 1 98.88 333 SER B C 1
ATOM 5170 O O . SER B 1 333 ? -5.273 23.156 21.188 1 98.88 333 SER B O 1
ATOM 5172 N N . VAL B 1 334 ? -7.113 24.328 21.625 1 98.94 334 VAL B N 1
ATOM 5173 C CA . VAL B 1 334 ? -6.375 25.547 21.969 1 98.94 334 VAL B CA 1
ATOM 5174 C C . VAL B 1 334 ? -5.504 25.297 23.188 1 98.94 334 VAL B C 1
ATOM 5176 O O . VAL B 1 334 ? -4.352 25.719 23.25 1 98.94 334 VAL B O 1
ATOM 5179 N N . ALA B 1 335 ? -6.059 24.562 24.156 1 98.88 335 ALA B N 1
ATOM 5180 C CA . ALA B 1 335 ? -5.305 24.234 25.359 1 98.88 335 ALA B CA 1
ATOM 5181 C C . ALA B 1 335 ? -4.086 23.375 25.031 1 98.88 335 ALA B C 1
ATOM 5183 O O . ALA B 1 335 ? -3.018 23.547 25.625 1 98.88 335 ALA B O 1
ATOM 5184 N N . VAL B 1 336 ? -4.266 22.438 24.141 1 98.94 336 VAL B N 1
ATOM 5185 C CA . VAL B 1 336 ? -3.172 21.562 23.719 1 98.94 336 VAL B CA 1
ATOM 5186 C C . VAL B 1 336 ? -2.08 22.406 23.047 1 98.94 336 VAL B C 1
ATOM 5188 O O . VAL B 1 336 ? -0.894 22.234 23.344 1 98.94 336 VAL B O 1
ATOM 5191 N N . LEU B 1 337 ? -2.479 23.328 22.156 1 98.94 337 LEU B N 1
ATOM 5192 C CA . LEU B 1 337 ? -1.515 24.188 21.484 1 98.94 337 LEU B CA 1
ATOM 5193 C C . LEU B 1 337 ? -0.748 25.047 22.5 1 98.94 337 LEU B C 1
ATOM 5195 O O . LEU B 1 337 ? 0.468 25.203 22.375 1 98.94 337 LEU B O 1
ATOM 5199 N N . GLU B 1 338 ? -1.479 25.531 23.453 1 98.88 338 GLU B N 1
ATOM 5200 C CA . GLU B 1 338 ? -0.845 26.328 24.5 1 98.88 338 GLU B CA 1
ATOM 5201 C C . GLU B 1 338 ? 0.182 25.516 25.281 1 98.88 338 GLU B C 1
ATOM 5203 O O . GLU B 1 338 ? 1.287 25.984 25.547 1 98.88 338 GLU B O 1
ATOM 5208 N N . ARG B 1 339 ? -0.224 24.328 25.609 1 98.88 339 ARG B N 1
ATOM 5209 C CA . ARG B 1 339 ? 0.651 23.438 26.375 1 98.88 339 ARG B CA 1
ATOM 5210 C C . ARG B 1 339 ? 1.916 23.109 25.578 1 98.88 339 ARG B C 1
ATOM 5212 O O . ARG B 1 339 ? 3.014 23.109 26.141 1 98.88 339 ARG B O 1
ATOM 5219 N N . LEU B 1 340 ? 1.795 22.844 24.312 1 98.94 340 LEU B N 1
ATOM 5220 C CA . LEU B 1 340 ? 2.938 22.531 23.469 1 98.94 340 LEU B CA 1
ATOM 5221 C C . LEU B 1 340 ? 3.855 23.75 23.328 1 98.94 340 LEU B C 1
ATOM 5223 O O . LEU B 1 340 ? 5.078 23.609 23.391 1 98.94 340 LEU B O 1
ATOM 5227 N N . ALA B 1 341 ? 3.256 24.922 23.141 1 98.94 341 ALA B N 1
ATOM 5228 C CA . ALA B 1 341 ? 4.043 26.156 23.047 1 98.94 341 ALA B CA 1
ATOM 5229 C C . ALA B 1 341 ? 4.852 26.375 24.328 1 98.94 341 ALA B C 1
ATOM 5231 O O . ALA B 1 341 ? 6.016 26.781 24.266 1 98.94 341 ALA B O 1
ATOM 5232 N N . GLU B 1 342 ? 4.207 26.109 25.453 1 98.81 342 GLU B N 1
ATOM 5233 C CA . GLU B 1 342 ? 4.91 26.203 26.734 1 98.81 342 GLU B CA 1
ATOM 5234 C C . GLU B 1 342 ? 6.102 25.25 26.766 1 98.81 342 GLU B C 1
ATOM 5236 O O . GLU B 1 342 ? 7.16 25.594 27.297 1 98.81 342 GLU B O 1
ATOM 5241 N N . GLY B 1 343 ? 5.848 24.047 26.266 1 98.81 343 GLY B N 1
ATOM 5242 C CA . GLY B 1 343 ? 6.938 23.078 26.203 1 98.81 343 GLY B CA 1
ATOM 5243 C C . GLY B 1 343 ? 8.125 23.578 25.391 1 98.81 343 GLY B C 1
ATOM 5244 O O . GLY B 1 343 ? 9.273 23.422 25.797 1 98.81 343 GLY B O 1
ATOM 5245 N N . VAL B 1 344 ? 7.883 24.25 24.281 1 98.81 344 VAL B N 1
ATOM 5246 C CA . VAL B 1 344 ? 8.938 24.766 23.422 1 98.81 344 VAL B CA 1
ATOM 5247 C C . VAL B 1 344 ? 9.68 25.891 24.141 1 98.81 344 VAL B C 1
ATOM 5249 O O . VAL B 1 344 ? 10.914 25.953 24.094 1 98.81 344 VAL B O 1
ATOM 5252 N N . ARG B 1 345 ? 8.93 26.766 24.781 1 98.62 345 ARG B N 1
ATOM 5253 C CA . ARG B 1 345 ? 9.562 27.859 25.531 1 98.62 345 ARG B CA 1
ATOM 5254 C C . ARG B 1 345 ? 10.461 27.312 26.625 1 98.62 345 ARG B C 1
ATOM 5256 O O . ARG B 1 345 ? 11.562 27.812 26.844 1 98.62 345 ARG B O 1
ATOM 5263 N N . ALA B 1 346 ? 9.953 26.297 27.297 1 98.44 346 ALA B N 1
ATOM 5264 C CA . ALA B 1 346 ? 10.734 25.688 28.359 1 98.44 346 ALA B CA 1
ATOM 5265 C C . ALA B 1 346 ? 12.008 25.047 27.812 1 98.44 346 ALA B C 1
ATOM 5267 O O . ALA B 1 346 ? 13.07 25.109 28.453 1 98.44 346 ALA B O 1
ATOM 5268 N N . ARG B 1 347 ? 11.898 24.391 26.688 1 98 347 ARG B N 1
ATOM 5269 C CA . ARG B 1 347 ? 13.062 23.797 26.047 1 98 347 ARG B CA 1
ATOM 5270 C C . ARG B 1 347 ? 14.133 24.844 25.766 1 98 347 ARG B C 1
ATOM 5272 O O . ARG B 1 347 ? 15.32 24.594 25.953 1 98 347 ARG B O 1
ATOM 5279 N N . ARG B 1 348 ? 13.688 26.047 25.328 1 97.31 348 ARG B N 1
ATOM 5280 C CA . ARG B 1 348 ? 14.594 27.141 25.016 1 97.31 348 ARG B CA 1
ATOM 5281 C C . ARG B 1 348 ? 15.344 27.609 26.266 1 97.31 348 ARG B C 1
ATOM 5283 O O . ARG B 1 348 ? 16.531 27.922 26.188 1 97.31 348 ARG B O 1
ATOM 5290 N N . ARG B 1 349 ? 14.719 27.531 27.312 1 95.88 349 ARG B N 1
ATOM 5291 C CA . ARG B 1 349 ? 15.328 27.938 28.578 1 95.88 349 ARG B CA 1
ATOM 5292 C C . ARG B 1 349 ? 16.406 26.953 29.016 1 95.88 349 ARG B C 1
ATOM 5294 O O . ARG B 1 349 ? 17.469 27.344 29.469 1 95.88 349 ARG B O 1
ATOM 5301 N N . VAL B 1 350 ? 16.078 25.734 28.891 1 93.62 350 VAL B N 1
ATOM 5302 C CA . VAL B 1 350 ? 17.016 24.719 29.344 1 93.62 350 VAL B CA 1
ATOM 5303 C C . VAL B 1 350 ? 18.219 24.672 28.406 1 93.62 350 VAL B C 1
ATOM 5305 O O . VAL B 1 350 ? 19.344 24.453 28.844 1 93.62 350 VAL B O 1
ATOM 5308 N N . THR B 1 351 ? 18.031 24.859 27.172 1 87.81 351 THR B N 1
ATOM 5309 C CA . THR B 1 351 ? 19.109 24.859 26.188 1 87.81 351 THR B CA 1
ATOM 5310 C C . THR B 1 351 ? 20.031 26.062 26.406 1 87.81 351 THR B C 1
ATOM 5312 O O . THR B 1 351 ? 21.266 25.938 26.312 1 87.81 351 THR B O 1
ATOM 5315 N N . ALA B 1 352 ? 19.469 27.188 26.688 1 87.5 352 ALA B N 1
ATOM 5316 C CA . ALA B 1 352 ? 20.25 28.391 26.969 1 87.5 352 ALA B CA 1
ATOM 5317 C C . ALA B 1 352 ? 21.094 28.219 28.234 1 87.5 352 ALA B C 1
ATOM 5319 O O . ALA B 1 352 ? 22.234 28.672 28.281 1 87.5 352 ALA B O 1
ATOM 5320 N N . ALA B 1 353 ? 20.562 27.578 29.109 1 85.06 353 ALA B N 1
ATOM 5321 C CA . ALA B 1 353 ? 21.281 27.359 30.359 1 85.06 353 ALA B CA 1
ATOM 5322 C C . ALA B 1 353 ? 22.453 26.406 30.172 1 85.06 353 ALA B C 1
ATOM 5324 O O . ALA B 1 353 ? 23.516 26.594 30.734 1 85.06 353 ALA B O 1
ATOM 5325 N N . ALA B 1 354 ? 22.25 25.453 29.406 1 81.19 354 ALA B N 1
ATOM 5326 C CA . ALA B 1 354 ? 23.297 24.484 29.156 1 81.19 354 ALA B CA 1
ATOM 5327 C C . ALA B 1 354 ? 24.453 25.109 28.391 1 81.19 354 ALA B C 1
ATOM 5329 O O . ALA B 1 354 ? 25.625 24.812 28.672 1 81.19 354 ALA B O 1
ATOM 5330 N N . VAL B 1 355 ? 24.109 25.938 27.484 1 76.31 355 VAL B N 1
ATOM 5331 C CA . VAL B 1 355 ? 25.141 26.609 26.703 1 76.31 355 VAL B CA 1
ATOM 5332 C C . VAL B 1 355 ? 25.953 27.531 27.609 1 76.31 355 VAL B C 1
ATOM 5334 O O . VAL B 1 355 ? 27.188 27.625 27.484 1 76.31 355 VAL B O 1
ATOM 5337 N N . LYS B 1 356 ? 25.391 28.219 28.578 1 78.81 356 LYS B N 1
ATOM 5338 C CA . LYS B 1 356 ? 26.062 29.125 29.516 1 78.81 356 LYS B CA 1
ATOM 5339 C C . LYS B 1 356 ? 26.984 28.344 30.453 1 78.81 356 LYS B C 1
ATOM 5341 O O . LYS B 1 356 ? 28.094 28.781 30.75 1 78.81 356 LYS B O 1
ATOM 5346 N N . GLU B 1 357 ? 26.453 27.266 30.828 1 76.81 357 GLU B N 1
ATOM 5347 C CA . GLU B 1 357 ? 27.266 26.438 31.734 1 76.81 357 GLU B CA 1
ATOM 5348 C C . GLU B 1 357 ? 28.438 25.812 30.984 1 76.81 357 GLU B C 1
ATOM 5350 O O . GLU B 1 357 ? 29.531 25.703 31.547 1 76.81 357 GLU B O 1
ATOM 5355 N N . GLY B 1 358 ? 28.234 25.328 29.797 1 67 358 GLY B N 1
ATOM 5356 C CA . GLY B 1 358 ? 29.328 24.766 29 1 67 358 GLY B CA 1
ATOM 5357 C C . GLY B 1 358 ? 30.406 25.781 28.672 1 67 358 GLY B C 1
ATOM 5358 O O . GLY B 1 358 ? 31.562 25.422 28.484 1 67 358 GLY B O 1
ATOM 5359 N N . ALA B 1 359 ? 29.922 27.016 28.562 1 68.12 359 ALA B N 1
ATOM 5360 C CA . ALA B 1 359 ? 30.875 28.094 28.281 1 68.12 359 ALA B CA 1
ATOM 5361 C C . ALA B 1 359 ? 31.656 28.469 29.531 1 68.12 359 ALA B C 1
ATOM 5363 O O . ALA B 1 359 ? 32.812 28.922 29.453 1 68.12 359 ALA B O 1
ATOM 5364 N N . MET B 1 360 ? 31.266 28.234 30.719 1 70.5 360 MET B N 1
ATOM 5365 C CA . MET B 1 360 ? 31.906 28.578 31.984 1 70.5 360 MET B CA 1
ATOM 5366 C C . MET B 1 360 ? 32.812 27.438 32.438 1 70.5 360 MET B C 1
ATOM 5368 O O . MET B 1 360 ? 33.688 27.641 33.312 1 70.5 360 MET B O 1
ATOM 5372 N N . ALA B 1 361 ? 32.938 26.344 31.766 1 50.66 361 ALA B N 1
ATOM 5373 C CA . ALA B 1 361 ? 33.781 25.234 32.156 1 50.66 361 ALA B CA 1
ATOM 5374 C C . ALA B 1 361 ? 35.062 25.188 31.297 1 50.66 361 ALA B C 1
ATOM 5376 O O . ALA B 1 361 ? 35 25.5 30.094 1 50.66 361 ALA B O 1
#

pLDDT: mean 95.16, std 7.64, range [49.62, 99.0]

Foldseek 3Di:
DDDPPCPPPPDDDDAQFLLVLCVVVPADPQLLCLQVVLQVQLLCLQVVNAQAAEEEEEAPEDQDLVQVVVVLVLVVVLCVVLVNRYSYAYEHEAADDDDDDDDGGCQQCNPRPPPRPNNVSLSSSQNSLRVSSNVNHAHEYEDDDQASCSNHLSSHNEYEHEQVCLQPPSVLQSLLAGPGAYEYEHHQQQHLLSRLVSQVSQQDWDWDWYAHSNRDIDIDIGRGDLRYAYEGEAHPAHQLAPVSLVVSQVSNVVVVHHQAYEYELADRVQPLAQVSSLVSLLRVLVCLLVQDSSHRYYYFREWQDWFEDDDDPPDDDDRTAHNPRTHHHDVSVSVSSVSNSNSSVSNVVVVVVVVVVVVVD/DDDPPCPPPPDDDDAQFLLVLCVVVPADPQLLCLQVVLQVQLQCLQVVNAQAAEEEEEAPEDQDLVQVVVVLVLVVVVCVVLVNRYSYAYEHEAADDDDDDDDGGCQQCNPRPPPRPNNVSLSSSQNSLRVSSNVNHAHEYEDDDQASCSNHLSSHNEYEHEQVCLQPPSVLQSLLAGPGAYEYEHHQQQHLLSRLVSQVSQQDWDWDWYAHSNRDIDIDIGRGDLRYAYEYEAHPAHQLAPVSLVVSQVSNVVVVHHLAYEYELADRVQPLDQVSSLVSLLRVLVCLLVQDSSHRYYYFREWQDWFEDDDDPPDDDDRTAHNPRTHHHDVSVSVSSVSNSNSSVSNVVVVVVVVVVVVVD

Nearest PDB structures (foldseek):
  1kfl-assembly1_C  TM=9.884E-01  e=1.125E-50  Escherichia coli
  1gg1-assembly1_A  TM=9.953E-01  e=6.887E-50  Escherichia coli
  5czt-assembly1_D  TM=9.898E-01  e=1.256E-50  Neisseria meningitidis MC58
  1n8f-assembly1_B  TM=9.916E-01  e=7.686E-50  Escherichia coli
  5dcd-assembly1_B  TM=9.921E-01  e=1.955E-49  Neisseria meningitidis MC58

Organism: NCBI:txid2803784

Solvent-accessible surface area (backbone atoms only — not comparable to full-atom values): 34970 Å² total; per-residue (Å²): 128,82,78,54,57,60,74,19,46,78,44,77,42,80,42,80,26,25,51,58,56,37,65,74,52,61,84,44,73,57,24,45,49,24,22,51,50,40,30,49,50,48,50,30,28,65,70,70,74,35,86,39,35,34,33,38,38,24,37,69,49,49,76,46,74,67,47,49,50,53,49,48,56,58,46,45,55,48,35,63,72,37,52,85,29,32,50,59,27,39,34,54,19,38,68,40,86,58,63,78,74,74,79,43,24,22,32,45,26,51,77,78,72,79,75,50,48,35,69,59,8,48,52,51,50,40,45,50,42,48,54,42,13,52,76,60,37,24,31,25,32,56,60,78,60,85,62,56,50,62,57,40,46,57,53,35,17,30,36,32,30,49,37,50,36,25,61,19,55,68,51,25,53,50,47,6,30,41,62,33,36,33,35,22,20,18,25,68,71,40,45,50,64,48,10,45,48,28,31,54,26,12,34,36,60,44,74,45,83,41,56,43,48,78,16,31,38,19,35,35,29,26,61,19,21,86,48,44,32,34,24,37,35,15,26,84,49,63,39,72,49,73,69,40,47,52,54,50,33,51,57,28,43,74,70,73,43,79,49,32,32,26,39,33,24,41,55,35,40,16,70,73,35,42,84,36,26,57,59,44,46,48,53,47,17,50,43,22,35,72,50,52,70,42,64,34,29,38,32,41,44,22,31,62,29,56,36,53,45,80,89,47,90,95,52,84,76,67,80,38,39,29,67,66,55,47,14,28,22,42,70,59,45,53,52,46,53,50,46,41,36,50,11,41,54,37,19,54,52,49,51,53,48,50,54,54,52,62,72,70,105,128,81,79,54,58,60,74,18,46,77,46,77,42,79,42,78,26,26,49,57,54,36,66,75,53,61,84,44,72,56,24,45,50,24,21,52,49,41,28,49,50,48,49,29,27,65,68,71,75,34,85,39,35,34,35,37,36,23,37,67,50,49,73,46,73,69,47,50,51,52,50,46,56,58,47,44,55,49,36,63,72,37,51,83,30,33,48,58,27,39,34,55,17,39,68,39,86,57,61,77,75,74,80,41,24,23,30,44,25,51,77,78,72,77,75,50,47,36,67,59,8,48,50,52,50,39,46,51,42,47,56,41,13,51,76,62,35,24,32,26,33,57,62,77,60,86,61,57,50,62,55,40,46,57,52,35,18,31,34,32,32,49,36,48,38,26,60,19,56,69,51,26,52,51,47,6,29,41,60,34,36,33,35,21,21,18,23,68,70,40,46,51,63,48,11,45,48,29,31,55,26,11,35,36,58,44,76,47,82,41,58,42,48,77,18,32,38,20,37,36,30,26,62,20,22,87,49,44,31,35,23,38,35,17,25,84,50,62,40,73,49,71,66,40,47,52,53,51,34,51,56,29,42,73,70,73,43,79,50,32,32,26,39,33,24,40,55,35,38,16,70,74,34,43,83,36,25,56,60,43,47,49,52,46,16,52,41,23,35,72,49,52,71,42,63,35,29,38,33,42,44,23,31,61,29,56,35,52,46,79,87,46,89,93,52,84,75,66,81,39,39,29,65,67,56,47,14,28,23,42,69,59,45,53,50,47,51,51,46,41,36,50,10,40,55,37,19,52,52,49,51,53,50,50,53,55,52,60,68,74,103

Secondary structure (DSSP, 8-state):
----S-TTEEEEEEPPPHHHHHHHSPPPHHHHHHHHHHHHHHHHHHTTS--PEEEEEE-SS---HHHHHHHHHHHHHHHHHTTTTEEEEEE-------SSSS---TTT-TTSSS---HHHHHHHHHHHHHHHHHTT--EEEE--SSSTHHHHGGG-SEEEE-TTTTT-HHHHHHHHH-SS-EEEEPPTT--HHHHHHHHHHHHS--EEEEE-TTSBEEEEEE---TTEEEEE--SSS---SHHHHHHHHHHHHHTT----EEEE-SGGGGTT-GGGHHHHHHHHHHHHHTT--SEEEEEEEB-SSSBB----TTPPPPTT-BSSS-BB-HHHHHHHHHHHHHHHHHHHHHHHHHHHHHHH-/----S-TTEEEEEEPPPHHHHHHHSPPPHHHHHHHHHHHHHHHHHHTTS--PEEEEEE-SS---HHHHHHHHHHHHHHHHHTTTTEEEEEE-------SSSS---TTT-TTSSS---HHHHHHHHHHHHHHHHHTT--EEEE--SSSTHHHHGGG-SEEEE-TTTTT-HHHHHHHHH-SS-EEEEPPTT--HHHHHHHHHHHHS--EEEEE-TTSBEEEEEE---TTEEEEE--SSS---SHHHHHHHHHHHHHTT----EEEE-SGGGGTT-GGGHHHHHHHHHHHHHTT--SEEEEEEEB-SSSBB----TTPPPPTT-BSSS-BB-HHHHHHHHHHHHHHHHHHHHHHHHHHHHHHH-

Radius of gyration: 26.43 Å; Cα contacts (8 Å, |Δi|>4): 1750; chains: 2; bounding box: 66×82×62 Å

InterPro domains:
  IPR006218 DAHP synthetase I/KDSA [PF00793] (44-337)
  IPR006219 DAHP synthase, class 1 [PIRSF001361] (2-349)
  IPR006219 DAHP synthase, class 1 [PTHR21225] (3-351)
  IPR006219 DAHP synthase, class 1 [TIGR00034] (5-348)
  IPR013785 Aldolase-type TIM barrel [G3DSA:3.20.20.70] (1-349)

Sequence (722 aa):
MSSTDDLRITSLTELSPPSQVMAEFVRTPAASVTVTAARHALHRILHGQDDRLAVVIGPCSIHDPEAAMDYAGRLLKQRQRFGGELEILMRVYFEKPRTTVGWKGLINDPYLDGTFAINEGLRLARGLLLDINDMGLPAAVEFLDVITPQYLADLVGWGAIGARTTESQVHREMASGLSCPVGFKNGTGGDVKIAVDACKAASAPHHFLAVSKDGRSSIAATTGNEDCHVVLRGGTATNYDAASVAAAAAVIETSGLRPSIMIDASHANSSKDPANQPRVMDDVARQLAGGERRIVGVMVESHIEAGRQDLVAGQPLVYGQSITDGCIDWETSVAVLERLAEGVRARRRVTAAAVKEGAMAMSSTDDLRITSLTELSPPSQVMAEFVRTPAASVTVTAARHALHRILHGQDDRLAVVIGPCSIHDPEAAMDYAGRLLKQRQRFGGELEILMRVYFEKPRTTVGWKGLINDPYLDGTFAINEGLRLARGLLLDINDMGLPAAVEFLDVITPQYLADLVGWGAIGARTTESQV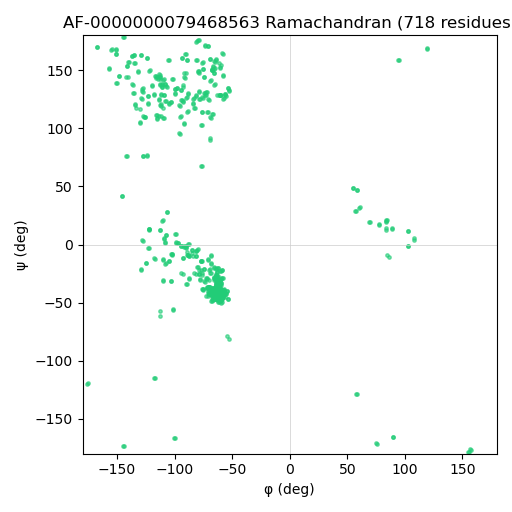HREMASGLSCPVGFKNGTGGDVKIAVDACKAASAPHHFLAVSKDGRSSIAATTGNEDCHVVLRGGTATNYDAASVAAAAAVIETSGLRPSIMIDASHANSSKDPANQPRVMDDVARQLAGGERRIVGVMVESHIEAGRQDLVAGQPLVYGQSITDGCIDWETSVAVLERLAEGVRARRRVTAAAVKEGAMA